Protein AF-A0A812UEV1-F1 (afdb_monomer_lite)

Sequence (556 aa):
KLVASWAWQWLVVCIACSKTAAWKIRQEALGNLSASKHKLSDEESCQHHVCGRGWAPKPDHHKRHGNTDAACCDKTCALWTCTDGYAQNAAYARNVYQSNDMCCDETCVHVDCDKGYKNRGSSVHATSQDACCEVTCELFSCPGNWSQKPGHVRVGSDLETCCAPHCALFDCEALGWEADPGASGRIGSSKTECCKKTCSSWSCPTGYAVPESMRHLDSPSDSKCCRQTYCSAFKCDAGWNRNESAKDQVGHSNEECCIATCAVYTCDASAGWANSPAKKNVVGDGPLLCCEPACSNHTCSKKWVPNKLVWDKPGQTDDVCCMKSCELHDCNASLGWKTNGQAASKPADSDATCCLPTCRRYSCSDGWVANPKASDKEGASDEECCLKTCRAYSCDASLGWLQDPGSLDKVGEDVSTCCKPACSQHKCSSGWVANTAKRNTAGDTDEDCCLKSCLLHSCSGNDPILVKKPGIDDAPGDTDKACCEPADCQEWPRKLGQAEKGCEKVPITQECNGMYEKSKPADDGSTTLSRCGYQYVGGQVFRCGALDASKLVCGR

Radius of gyration: 54.89 Å; chains: 1; bounding box: 88×121×123 Å

Structure (mmCIF, N/CA/C/O backbone):
data_AF-A0A812UEV1-F1
#
_entry.id   AF-A0A812UEV1-F1
#
loop_
_atom_site.group_PDB
_atom_site.id
_atom_site.type_symbol
_atom_site.label_atom_id
_atom_site.label_alt_id
_atom_site.label_comp_id
_atom_site.label_asym_id
_atom_site.label_entity_id
_atom_site.label_seq_id
_atom_site.pdbx_PDB_ins_code
_atom_site.Cartn_x
_atom_site.Cartn_y
_atom_site.Cartn_z
_atom_site.occupancy
_atom_site.B_iso_or_equiv
_atom_site.auth_seq_id
_atom_site.auth_comp_id
_atom_site.auth_asym_id
_atom_site.auth_atom_id
_atom_site.pdbx_PDB_model_num
ATOM 1 N N . LYS A 1 1 ? 15.033 14.917 -6.831 1.00 42.88 1 LYS A N 1
ATOM 2 C CA . LYS A 1 1 ? 14.877 13.901 -7.908 1.00 42.88 1 LYS A CA 1
ATOM 3 C C . LYS A 1 1 ? 16.227 13.263 -8.292 1.00 42.88 1 LYS A C 1
ATOM 5 O O . LYS A 1 1 ? 16.547 13.169 -9.463 1.00 42.88 1 LYS A O 1
ATOM 10 N N . LEU A 1 2 ? 17.008 12.785 -7.315 1.00 36.91 2 LEU A N 1
ATOM 11 C CA . LEU A 1 2 ? 18.312 12.140 -7.564 1.00 36.91 2 LEU A CA 1
ATOM 12 C C . LEU A 1 2 ? 18.638 11.045 -6.523 1.00 36.91 2 LEU A C 1
ATOM 14 O O . LEU A 1 2 ? 19.793 10.802 -6.214 1.00 36.91 2 LEU A O 1
ATOM 18 N N . VAL A 1 3 ? 17.615 10.376 -5.968 1.00 37.69 3 VAL A N 1
ATOM 19 C CA . VAL A 1 3 ? 17.797 9.282 -4.981 1.00 37.69 3 VAL A CA 1
ATOM 20 C C . VAL A 1 3 ? 16.795 8.134 -5.207 1.00 37.69 3 VAL A C 1
ATOM 22 O O . VAL A 1 3 ? 16.310 7.516 -4.271 1.00 37.69 3 VAL A O 1
ATOM 25 N N . ALA A 1 4 ? 16.424 7.848 -6.458 1.00 38.78 4 ALA A N 1
ATOM 26 C CA . ALA A 1 4 ? 15.404 6.834 -6.763 1.00 38.78 4 ALA A CA 1
ATOM 27 C C . ALA A 1 4 ? 15.829 5.857 -7.871 1.00 38.78 4 ALA A C 1
ATOM 29 O O . ALA A 1 4 ? 15.027 5.516 -8.730 1.00 38.78 4 ALA A O 1
ATOM 30 N N . SER A 1 5 ? 17.093 5.416 -7.871 1.00 37.00 5 SER A N 1
ATOM 31 C CA . SER A 1 5 ? 17.587 4.453 -8.874 1.00 37.00 5 SER A CA 1
ATOM 32 C C . SER A 1 5 ? 18.477 3.335 -8.313 1.00 37.00 5 SER A C 1
ATOM 34 O O . SER A 1 5 ? 19.224 2.721 -9.065 1.00 37.00 5 SER A O 1
ATOM 36 N N . TRP A 1 6 ? 18.405 3.050 -7.007 1.00 36.00 6 TRP A N 1
ATOM 37 C CA . TRP A 1 6 ? 19.189 1.969 -6.376 1.00 36.00 6 TRP A CA 1
ATOM 38 C C . TRP A 1 6 ? 18.334 0.910 -5.652 1.00 36.00 6 TRP A C 1
ATOM 40 O O . TRP A 1 6 ? 18.874 -0.003 -5.041 1.00 36.00 6 TRP A O 1
ATOM 50 N N . ALA A 1 7 ? 17.000 0.970 -5.753 1.00 37.47 7 ALA A N 1
ATOM 51 C CA . ALA A 1 7 ? 16.093 0.075 -5.018 1.00 37.47 7 ALA A CA 1
ATOM 52 C C . ALA A 1 7 ? 15.482 -1.076 -5.849 1.00 37.47 7 ALA A C 1
ATOM 54 O O . ALA A 1 7 ? 14.653 -1.818 -5.336 1.00 37.47 7 ALA A O 1
ATOM 55 N N . TRP A 1 8 ? 15.868 -1.254 -7.118 1.00 36.62 8 TRP A N 1
ATOM 56 C CA . TRP A 1 8 ? 15.232 -2.241 -8.012 1.00 36.62 8 TRP A CA 1
ATOM 57 C C . TRP A 1 8 ? 16.041 -3.522 -8.275 1.00 36.62 8 TRP A C 1
ATOM 59 O O . TRP A 1 8 ? 15.562 -4.407 -8.974 1.00 36.62 8 TRP A O 1
ATOM 69 N N . GLN A 1 9 ? 17.221 -3.683 -7.667 1.00 36.47 9 GLN A N 1
ATOM 70 C CA . GLN A 1 9 ? 18.069 -4.876 -7.855 1.00 36.47 9 GLN A CA 1
ATOM 71 C C . GLN A 1 9 ? 18.112 -5.854 -6.670 1.00 36.47 9 GLN A C 1
ATOM 73 O O . GLN A 1 9 ? 18.784 -6.874 -6.756 1.00 36.47 9 GLN A O 1
ATOM 78 N N . TRP A 1 10 ? 17.340 -5.616 -5.603 1.00 36.19 10 TRP A N 1
ATOM 79 C CA . TRP A 1 10 ? 17.259 -6.524 -4.442 1.00 36.19 10 TRP A CA 1
ATOM 80 C C . TRP A 1 10 ? 15.923 -7.274 -4.299 1.00 36.19 10 TRP A C 1
ATOM 82 O O . TRP A 1 10 ? 15.777 -8.094 -3.397 1.00 36.19 10 TRP A O 1
ATOM 92 N N . LEU A 1 11 ? 14.954 -7.066 -5.201 1.00 37.22 11 LEU A N 1
ATOM 93 C CA . LEU A 1 11 ? 13.608 -7.645 -5.062 1.00 37.22 11 LEU A CA 1
ATOM 94 C C . LEU A 1 11 ? 13.369 -8.959 -5.835 1.00 37.22 11 LEU A C 1
ATOM 96 O O . LEU A 1 11 ? 12.323 -9.576 -5.663 1.00 37.22 11 LEU A O 1
ATOM 100 N N . VAL A 1 12 ? 14.319 -9.428 -6.653 1.00 39.88 12 VAL A N 1
ATOM 101 C CA . VAL A 1 12 ? 14.141 -10.653 -7.472 1.00 39.88 12 VAL A CA 1
ATOM 102 C C . VAL A 1 12 ? 14.773 -11.903 -6.832 1.00 39.88 12 VAL A C 1
ATOM 104 O O . VAL A 1 12 ? 14.488 -13.020 -7.247 1.00 39.88 12 VAL A O 1
ATOM 107 N N . VAL A 1 13 ? 15.544 -11.761 -5.747 1.00 38.16 13 VAL A N 1
ATOM 108 C CA . VAL A 1 13 ? 16.207 -12.902 -5.073 1.00 38.16 13 VAL A CA 1
ATOM 109 C C . VAL A 1 13 ? 15.424 -13.433 -3.853 1.00 38.16 13 VAL A C 1
ATOM 111 O O . VAL A 1 13 ? 15.700 -14.527 -3.372 1.00 38.16 13 VAL A O 1
ATOM 114 N N . CYS A 1 14 ? 14.365 -12.753 -3.395 1.00 37.03 14 CYS A N 1
ATOM 115 C CA . CYS A 1 14 ? 13.635 -13.146 -2.175 1.00 37.03 14 CYS A CA 1
ATOM 116 C C . CYS A 1 14 ? 12.322 -13.932 -2.383 1.00 37.03 14 CYS A C 1
ATOM 118 O O . CYS A 1 14 ? 11.669 -14.263 -1.398 1.00 37.03 14 CYS A O 1
ATOM 120 N N . ILE A 1 15 ? 11.930 -14.296 -3.612 1.00 37.78 15 ILE A N 1
ATOM 121 C CA . ILE A 1 15 ? 10.667 -15.037 -3.870 1.00 37.78 15 ILE A CA 1
ATOM 122 C C . ILE A 1 15 ? 10.877 -16.566 -4.014 1.00 37.78 15 ILE A C 1
ATOM 124 O O . ILE A 1 15 ? 9.932 -17.315 -4.246 1.00 37.78 15 ILE A O 1
ATOM 128 N N . ALA A 1 16 ? 12.090 -17.082 -3.778 1.00 39.41 16 ALA A N 1
ATOM 129 C CA . ALA A 1 16 ? 12.383 -18.523 -3.861 1.00 39.41 16 ALA A CA 1
ATOM 130 C C . ALA A 1 16 ? 12.655 -19.232 -2.512 1.00 39.41 16 ALA A C 1
ATOM 132 O O . ALA A 1 16 ? 12.952 -20.422 -2.518 1.00 39.41 16 ALA A O 1
ATOM 133 N N . CYS A 1 17 ? 12.506 -18.563 -1.357 1.00 38.88 17 CYS A N 1
ATOM 134 C CA . CYS A 1 17 ? 12.849 -19.140 -0.039 1.00 38.88 17 CYS A CA 1
ATOM 135 C C . CYS A 1 17 ? 11.702 -19.192 0.995 1.00 38.88 17 CYS A C 1
ATOM 137 O O . CYS A 1 17 ? 11.961 -19.292 2.191 1.00 38.88 17 CYS A O 1
ATOM 139 N N . SER A 1 18 ? 10.428 -19.164 0.584 1.00 40.44 18 SER A N 1
ATOM 140 C CA . SER A 1 18 ? 9.291 -19.078 1.531 1.00 40.44 18 SER A CA 1
ATOM 141 C C . SER A 1 18 ? 8.297 -20.248 1.484 1.00 40.44 18 SER A C 1
ATOM 143 O O . SER A 1 18 ? 7.135 -20.067 1.837 1.00 40.44 18 SER A O 1
ATOM 145 N N . LYS A 1 19 ? 8.710 -21.458 1.074 1.00 38.56 19 LYS A N 1
ATOM 146 C CA . LYS A 1 19 ? 7.811 -22.639 1.031 1.00 38.56 19 LYS A CA 1
ATOM 147 C C . LYS A 1 19 ? 8.224 -23.856 1.877 1.00 38.56 19 LYS A C 1
ATOM 149 O O . LYS A 1 19 ? 7.640 -24.918 1.706 1.00 38.56 19 LYS A O 1
ATOM 154 N N . THR A 1 20 ? 9.145 -23.730 2.835 1.00 44.75 20 THR A N 1
ATOM 155 C CA . THR A 1 20 ? 9.611 -24.886 3.644 1.00 44.75 20 THR A CA 1
ATOM 156 C C . THR A 1 20 ? 9.638 -24.678 5.164 1.00 44.75 20 THR A C 1
ATOM 158 O O . THR A 1 20 ? 10.325 -25.409 5.868 1.00 44.75 20 THR A O 1
ATOM 161 N N . ALA A 1 21 ? 8.844 -23.755 5.719 1.00 39.00 21 ALA A N 1
ATOM 162 C CA . ALA A 1 21 ? 8.814 -23.516 7.171 1.00 39.00 21 ALA A CA 1
ATOM 163 C C . ALA A 1 21 ? 7.396 -23.428 7.775 1.00 39.00 21 ALA A C 1
ATOM 165 O O . ALA A 1 21 ? 7.120 -22.549 8.583 1.00 39.00 21 ALA A O 1
ATOM 166 N N . ALA A 1 22 ? 6.485 -24.335 7.399 1.00 38.91 22 ALA A N 1
ATOM 167 C CA . ALA A 1 22 ? 5.113 -24.358 7.933 1.00 38.91 22 ALA A CA 1
ATOM 168 C C . ALA A 1 22 ? 4.608 -25.750 8.374 1.00 38.91 22 ALA A C 1
ATOM 170 O O . ALA A 1 22 ? 3.406 -26.000 8.355 1.00 38.91 22 ALA A O 1
ATOM 171 N N . TRP A 1 23 ? 5.492 -26.667 8.794 1.00 33.00 23 TRP A N 1
ATOM 172 C CA . TRP A 1 23 ? 5.055 -27.984 9.298 1.00 33.00 23 TRP A CA 1
ATOM 173 C C . TRP A 1 23 ? 5.840 -28.518 10.503 1.00 33.00 23 TRP A C 1
ATOM 175 O O . TRP A 1 23 ? 6.109 -29.713 10.601 1.00 33.00 23 TRP A O 1
ATOM 185 N N . LYS A 1 24 ? 6.236 -27.645 11.443 1.00 40.94 24 LYS A N 1
ATOM 186 C CA . LYS A 1 24 ? 6.918 -28.105 12.666 1.00 40.94 24 LYS A CA 1
ATOM 187 C C . LYS A 1 24 ? 6.666 -27.277 13.928 1.00 40.94 24 LYS A C 1
ATOM 189 O O . LYS A 1 24 ? 7.596 -27.058 14.685 1.00 40.94 24 LYS A O 1
ATOM 194 N N . ILE A 1 25 ? 5.428 -26.838 14.176 1.00 39.31 25 ILE A N 1
ATOM 195 C CA . ILE A 1 25 ? 4.985 -26.375 15.510 1.00 39.31 25 ILE A CA 1
ATOM 196 C C . ILE A 1 25 ? 3.486 -26.684 15.667 1.00 39.31 25 ILE A C 1
ATOM 198 O O . ILE A 1 25 ? 2.652 -25.795 15.519 1.00 39.31 25 ILE A O 1
ATOM 202 N N . ARG A 1 26 ? 3.111 -27.954 15.893 1.00 38.94 26 ARG A N 1
ATOM 203 C CA . ARG A 1 26 ? 1.754 -28.299 16.370 1.00 38.94 26 ARG A CA 1
ATOM 204 C C . ARG A 1 26 ? 1.613 -29.727 16.924 1.00 38.94 26 ARG A C 1
ATOM 206 O O . ARG A 1 26 ? 0.731 -30.441 16.476 1.00 38.94 26 ARG A O 1
ATOM 213 N N . GLN A 1 27 ? 2.441 -30.154 17.884 1.00 37.97 27 GLN A N 1
ATOM 214 C CA . GLN A 1 27 ? 2.155 -31.347 18.716 1.00 37.97 27 GLN A CA 1
ATOM 215 C C . GLN A 1 27 ? 2.883 -31.323 20.083 1.00 37.97 27 GLN A C 1
ATOM 217 O O . GLN A 1 27 ? 3.573 -32.268 20.431 1.00 37.97 27 GLN A O 1
ATOM 222 N N . GLU A 1 28 ? 2.730 -30.266 20.889 1.00 37.16 28 GLU A N 1
ATOM 223 C CA . GLU A 1 28 ? 3.206 -30.276 22.298 1.00 37.16 28 GLU A CA 1
ATOM 224 C C . GLU A 1 28 ? 2.194 -29.695 23.299 1.00 37.16 28 GLU A C 1
ATOM 226 O O . GLU A 1 28 ? 2.538 -29.199 24.366 1.00 37.16 28 GLU A O 1
ATOM 231 N N . ALA A 1 29 ? 0.905 -29.778 22.988 1.00 39.88 29 ALA A N 1
ATOM 232 C CA . ALA A 1 29 ? -0.135 -29.483 23.961 1.00 39.88 29 ALA A CA 1
ATOM 233 C C . ALA A 1 29 ? -1.288 -30.444 23.724 1.00 39.88 29 ALA A C 1
ATOM 235 O O . ALA A 1 29 ? -2.129 -30.168 22.879 1.00 39.88 29 ALA A O 1
ATOM 236 N N . LEU A 1 30 ? -1.238 -31.602 24.385 1.00 40.72 30 LEU A N 1
ATOM 237 C CA . LEU A 1 30 ? -2.360 -32.423 24.856 1.00 40.72 30 LEU A CA 1
ATOM 238 C C . LEU A 1 30 ? -1.789 -33.782 25.286 1.00 40.72 30 LEU A C 1
ATOM 240 O O . LEU A 1 30 ? -1.245 -34.509 24.462 1.00 40.72 30 LEU A O 1
ATOM 244 N N . GLY A 1 31 ? -1.946 -34.131 26.564 1.00 36.38 31 GLY A N 1
ATOM 245 C CA . GLY A 1 31 ? -1.771 -35.513 27.018 1.00 36.38 31 GLY A CA 1
ATOM 246 C C . GLY A 1 31 ? -0.798 -35.716 28.171 1.00 36.38 31 GLY A C 1
ATOM 247 O O . GLY A 1 31 ? 0.052 -36.591 28.096 1.00 36.38 31 GLY A O 1
ATOM 248 N N . ASN A 1 32 ? -0.933 -34.952 29.254 1.00 44.78 32 ASN A N 1
ATOM 249 C CA . ASN A 1 32 ? -0.385 -35.359 30.544 1.00 44.78 32 ASN A CA 1
ATOM 250 C C . ASN A 1 32 ? -1.548 -35.479 31.524 1.00 44.78 32 ASN A C 1
ATOM 252 O O . ASN A 1 32 ? -1.914 -34.500 32.162 1.00 44.78 32 ASN A O 1
ATOM 256 N N . LEU A 1 33 ? -2.165 -36.661 31.579 1.00 38.97 33 LEU A N 1
ATOM 257 C CA . LEU A 1 33 ? -2.966 -37.123 32.710 1.00 38.97 33 LEU A CA 1
ATOM 258 C C . LEU A 1 33 ? -3.160 -38.642 32.607 1.00 38.97 33 LEU A C 1
ATOM 260 O O . LEU A 1 33 ? -3.686 -39.149 31.621 1.00 38.97 33 LEU A O 1
ATOM 264 N N . SER A 1 34 ? -2.773 -39.315 33.695 1.00 41.53 34 SER A N 1
ATOM 265 C CA . SER A 1 34 ? -3.190 -40.650 34.151 1.00 41.53 34 SER A CA 1
ATOM 266 C C . SER A 1 34 ? -2.884 -41.874 33.276 1.00 41.53 34 SER A C 1
ATOM 268 O O . SER A 1 34 ? -3.520 -42.091 32.255 1.00 41.53 34 SER A O 1
ATOM 270 N N . ALA A 1 35 ? -2.052 -42.786 33.793 1.00 36.38 35 ALA A N 1
ATOM 271 C CA . ALA A 1 35 ? -2.561 -44.014 34.421 1.00 36.38 35 ALA A CA 1
ATOM 272 C C . ALA A 1 35 ? -1.428 -44.919 34.952 1.00 36.38 35 ALA A C 1
ATOM 274 O O . ALA A 1 35 ? -0.521 -45.327 34.237 1.00 36.38 35 ALA A O 1
ATOM 275 N N . SER A 1 36 ? -1.524 -45.201 36.251 1.00 38.22 36 SER A N 1
ATOM 276 C CA . SER A 1 36 ? -1.268 -46.466 36.946 1.00 38.22 36 SER A CA 1
ATOM 277 C C . SER A 1 36 ? -0.337 -47.514 36.328 1.00 38.22 36 SER A C 1
ATOM 279 O O . SER A 1 36 ? -0.683 -48.247 35.407 1.00 38.22 36 SER A O 1
ATOM 281 N N . LYS A 1 37 ? 0.774 -47.729 37.045 1.00 48.31 37 LYS A N 1
ATOM 282 C CA . LYS A 1 37 ? 1.418 -49.038 37.211 1.00 48.31 37 LYS A CA 1
ATOM 283 C C . LYS A 1 37 ? 0.365 -50.102 37.548 1.00 48.31 37 LYS A C 1
ATOM 285 O O . LYS A 1 37 ? -0.120 -50.132 38.676 1.00 48.31 37 LYS A O 1
ATOM 290 N N . HIS A 1 38 ? 0.117 -51.029 36.630 1.00 37.06 38 HIS A N 1
ATOM 291 C CA . HIS A 1 38 ? -0.240 -52.395 36.994 1.00 37.06 38 HIS A CA 1
ATOM 292 C C . HIS A 1 38 ? 0.729 -53.367 36.331 1.00 37.06 38 HIS A C 1
ATOM 294 O O . HIS A 1 38 ? 0.870 -53.446 35.118 1.00 37.06 38 HIS A O 1
ATOM 300 N N . LYS A 1 39 ? 1.442 -54.064 37.207 1.00 50.19 39 LYS A N 1
ATOM 301 C CA . LYS A 1 39 ? 2.321 -55.189 36.945 1.00 50.19 39 LYS A CA 1
ATOM 302 C C . LYS A 1 39 ? 1.412 -56.405 36.753 1.00 50.19 39 LYS A C 1
ATOM 304 O O . LYS A 1 39 ? 0.822 -56.846 37.733 1.00 50.19 39 LYS A O 1
ATOM 309 N N . LEU A 1 40 ? 1.289 -56.905 35.529 1.00 42.19 40 LEU A N 1
ATOM 310 C CA . LEU A 1 40 ? 0.777 -58.241 35.224 1.00 42.19 40 LEU A CA 1
ATOM 311 C C . LEU A 1 40 ? 1.580 -58.767 34.035 1.00 42.19 40 LEU A C 1
ATOM 313 O O . LEU A 1 40 ? 1.624 -58.170 32.966 1.00 42.19 40 LEU A O 1
ATOM 317 N N . SER A 1 41 ? 2.333 -59.818 34.324 1.00 50.88 41 SER A N 1
ATOM 318 C CA . SER A 1 41 ? 3.118 -60.614 33.401 1.00 50.88 41 SER A CA 1
ATOM 319 C C . SER A 1 41 ? 2.175 -61.469 32.563 1.00 50.88 41 SER A C 1
ATOM 321 O O . SER A 1 41 ? 1.837 -62.572 32.983 1.00 50.88 41 SER A O 1
ATOM 323 N N . ASP A 1 42 ? 1.775 -60.960 31.407 1.00 49.09 42 ASP A N 1
ATOM 324 C CA . ASP A 1 42 ? 1.253 -61.790 30.330 1.00 49.09 42 ASP A CA 1
ATOM 325 C C . ASP A 1 42 ? 2.322 -61.820 29.238 1.00 49.09 42 ASP A C 1
ATOM 327 O O . ASP A 1 42 ? 2.842 -60.785 28.820 1.00 49.09 42 ASP A O 1
ATOM 331 N N . GLU A 1 43 ? 2.729 -63.023 28.845 1.00 60.25 43 GLU A N 1
ATOM 332 C CA . GLU A 1 43 ? 3.667 -63.253 27.752 1.00 60.25 43 GLU A CA 1
ATOM 333 C C . GLU A 1 43 ? 3.100 -62.620 26.475 1.00 60.25 43 GLU A C 1
ATOM 335 O O . GLU A 1 43 ? 2.183 -63.168 25.864 1.00 60.25 43 GLU A O 1
ATOM 340 N N . GLU A 1 44 ? 3.616 -61.451 26.082 1.00 66.19 44 GLU A N 1
ATOM 341 C CA . GLU A 1 44 ? 3.160 -60.728 24.893 1.00 66.19 44 GLU A CA 1
ATOM 342 C C . GLU A 1 44 ? 3.342 -61.613 23.652 1.00 66.19 44 GLU A C 1
ATOM 344 O O . GLU A 1 44 ? 4.445 -61.816 23.141 1.00 66.19 44 GLU A O 1
ATOM 349 N N . SER A 1 45 ? 2.238 -62.206 23.205 1.00 84.12 45 SER A N 1
ATOM 350 C CA . SER A 1 45 ? 2.150 -62.949 21.956 1.00 84.12 45 SER A CA 1
ATOM 351 C C . SER A 1 45 ? 2.268 -61.980 20.781 1.00 84.12 45 SER A C 1
ATOM 353 O O . SER A 1 45 ? 1.646 -60.915 20.765 1.00 84.12 45 SER A O 1
ATOM 355 N N . CYS A 1 46 ? 2.985 -62.396 19.739 1.00 90.94 46 CYS A N 1
ATOM 356 C CA . CYS A 1 46 ? 3.093 -61.670 18.475 1.00 90.94 46 CYS A CA 1
ATOM 357 C C . CYS A 1 46 ? 1.740 -61.526 17.740 1.00 90.94 46 CYS A C 1
ATOM 359 O O . CYS A 1 46 ? 1.674 -60.871 16.703 1.00 90.94 46 CYS A O 1
ATOM 361 N N . GLN A 1 47 ? 0.651 -62.109 18.257 1.00 87.69 47 GLN A N 1
ATOM 362 C CA . GLN A 1 47 ? -0.704 -62.025 17.704 1.00 87.69 47 GLN A CA 1
ATOM 363 C C . GLN A 1 47 ? -1.229 -60.586 17.549 1.00 87.69 47 GLN A C 1
ATOM 365 O O . GLN A 1 47 ? -2.026 -60.329 16.649 1.00 87.69 47 GLN A O 1
ATOM 370 N N . HIS A 1 48 ? -0.789 -59.650 18.395 1.00 88.75 48 HIS A N 1
ATOM 371 C CA . HIS A 1 48 ? -1.193 -58.239 18.318 1.00 88.75 48 HIS A CA 1
ATOM 372 C C . HIS A 1 48 ? -0.086 -57.312 17.798 1.00 88.75 48 HIS A C 1
ATOM 374 O O . HIS A 1 48 ? -0.283 -56.099 17.727 1.00 88.75 48 HIS A O 1
ATOM 380 N N . HIS A 1 49 ? 1.070 -57.864 17.416 1.00 91.44 49 HIS A N 1
ATOM 381 C CA . HIS A 1 49 ? 2.198 -57.077 16.930 1.00 91.44 49 HIS A CA 1
ATOM 382 C C . HIS A 1 49 ? 1.981 -56.650 15.473 1.00 91.44 49 HIS A C 1
ATOM 384 O O . HIS A 1 49 ? 1.804 -57.486 14.587 1.00 91.44 49 HIS A O 1
ATOM 390 N N . VAL A 1 50 ? 2.024 -55.343 15.210 1.00 92.50 50 VAL A N 1
ATOM 391 C CA . VAL A 1 50 ? 1.927 -54.784 13.854 1.00 92.50 50 VAL A CA 1
ATOM 392 C C . VAL A 1 50 ? 3.333 -54.551 13.314 1.00 92.50 50 VAL A C 1
ATOM 394 O O . VAL A 1 50 ? 4.068 -53.721 13.842 1.00 92.50 50 VAL A O 1
ATOM 397 N N . CYS A 1 51 ? 3.691 -55.267 12.248 1.00 94.19 51 CYS A N 1
ATOM 398 C CA . CYS A 1 51 ? 5.006 -55.156 11.623 1.00 94.19 51 CYS A CA 1
ATOM 399 C C . CYS A 1 51 ? 5.276 -53.743 11.085 1.00 94.19 51 CYS A C 1
ATOM 401 O O . CYS A 1 51 ? 4.446 -53.168 10.372 1.00 94.19 51 CYS A O 1
ATOM 403 N N . GLY A 1 52 ? 6.457 -53.202 11.388 1.00 91.56 52 GLY A N 1
ATOM 404 C CA . GLY A 1 52 ? 6.931 -51.930 10.851 1.00 91.56 52 GLY A CA 1
ATOM 405 C C . GLY A 1 52 ? 7.112 -51.927 9.326 1.00 91.56 52 GLY A C 1
ATOM 406 O O . GLY A 1 52 ? 7.056 -52.952 8.643 1.00 91.56 52 GLY A O 1
ATOM 407 N N . ARG A 1 53 ? 7.357 -50.741 8.748 1.00 90.69 53 ARG A N 1
ATOM 408 C CA . ARG A 1 53 ? 7.582 -50.596 7.299 1.00 90.69 53 ARG A CA 1
ATOM 409 C C . ARG A 1 53 ? 8.775 -51.456 6.861 1.00 90.69 53 ARG A C 1
ATOM 411 O O . ARG A 1 53 ? 9.868 -51.322 7.400 1.00 90.69 53 ARG A O 1
ATOM 418 N N . GLY A 1 54 ? 8.556 -52.289 5.845 1.00 90.06 54 GLY A N 1
ATOM 419 C CA . GLY A 1 54 ? 9.569 -53.202 5.316 1.00 90.06 54 GLY A CA 1
ATOM 420 C C . GLY A 1 54 ? 9.615 -54.568 6.005 1.00 90.06 54 GLY A C 1
ATOM 421 O O . GLY A 1 54 ? 10.496 -55.369 5.696 1.00 90.06 54 GLY A O 1
ATOM 422 N N . TRP A 1 55 ? 8.648 -54.865 6.871 1.00 93.38 55 TRP A N 1
ATOM 423 C CA . TRP A 1 55 ? 8.477 -56.159 7.517 1.00 93.38 55 TRP A CA 1
ATOM 424 C C . TRP A 1 55 ? 7.100 -56.750 7.191 1.00 93.38 55 TRP A C 1
ATOM 426 O O . TRP A 1 55 ? 6.122 -56.017 7.042 1.00 93.38 55 TRP A O 1
ATOM 436 N N . ALA A 1 56 ? 7.018 -58.074 7.087 1.00 92.75 56 ALA A N 1
ATOM 437 C CA . ALA A 1 56 ? 5.773 -58.816 6.900 1.00 92.75 56 ALA A CA 1
ATOM 438 C C . ALA A 1 56 ? 5.583 -59.819 8.049 1.00 92.75 56 ALA A C 1
ATOM 440 O O . ALA A 1 56 ? 6.577 -60.369 8.523 1.00 92.75 56 ALA A O 1
ATOM 441 N N . PRO A 1 57 ? 4.351 -60.082 8.520 1.00 93.25 57 PRO A N 1
ATOM 442 C CA . PRO A 1 57 ? 4.127 -61.033 9.606 1.00 93.25 57 PRO A CA 1
ATOM 443 C C . PRO A 1 57 ? 4.660 -62.422 9.256 1.00 93.25 57 PRO A C 1
ATOM 445 O O . PRO A 1 57 ? 4.399 -62.923 8.160 1.00 93.25 57 PRO A O 1
ATOM 448 N N . LYS A 1 58 ? 5.358 -63.066 10.200 1.00 92.81 58 LYS A N 1
ATOM 449 C CA . LYS A 1 58 ? 5.774 -64.462 10.022 1.00 92.81 58 LYS A CA 1
ATOM 450 C C . LYS A 1 58 ? 4.535 -65.346 9.820 1.00 92.81 58 LYS A C 1
ATOM 452 O O . LYS A 1 58 ? 3.515 -65.111 10.484 1.00 92.81 58 LYS A O 1
ATOM 457 N N . PRO A 1 59 ? 4.591 -66.394 8.980 1.00 90.94 59 PRO A N 1
ATOM 458 C CA . PRO A 1 59 ? 3.455 -67.300 8.780 1.00 90.94 59 PRO A CA 1
ATOM 459 C C . PRO A 1 59 ? 2.916 -67.909 10.088 1.00 90.94 59 PRO A C 1
ATOM 461 O O . PRO A 1 59 ? 1.726 -68.185 10.218 1.00 90.94 59 PRO A O 1
ATOM 464 N N . ASP A 1 60 ? 3.780 -68.065 11.091 1.00 90.38 60 ASP A N 1
ATOM 465 C CA . ASP A 1 60 ? 3.488 -68.605 12.418 1.00 90.38 60 ASP A CA 1
ATOM 466 C C . ASP A 1 60 ? 3.495 -67.541 13.535 1.00 90.38 60 ASP A C 1
ATOM 468 O O . ASP A 1 60 ? 3.634 -67.897 14.703 1.00 90.38 60 ASP A O 1
ATOM 472 N N . HIS A 1 61 ? 3.326 -66.248 13.219 1.00 87.62 61 HIS A N 1
ATOM 473 C CA . HIS A 1 61 ? 3.390 -65.162 14.215 1.00 87.62 61 HIS A CA 1
ATOM 474 C C . HIS A 1 61 ? 2.441 -65.373 15.411 1.00 87.62 61 HIS A C 1
ATOM 476 O O . HIS A 1 61 ? 2.803 -65.060 16.533 1.00 87.62 61 HIS A O 1
ATOM 482 N N . HIS A 1 62 ? 1.279 -66.005 15.230 1.00 85.38 62 HIS A N 1
ATOM 483 C CA . HIS A 1 62 ? 0.346 -66.332 16.320 1.00 85.38 62 HIS A CA 1
ATOM 484 C C . HIS A 1 62 ? 0.873 -67.365 17.340 1.00 85.38 62 HIS A C 1
ATOM 486 O O . HIS A 1 62 ? 0.280 -67.521 18.403 1.00 85.38 62 HIS A O 1
ATOM 492 N N . LYS A 1 63 ? 1.958 -68.089 17.028 1.00 89.31 63 LYS A N 1
ATOM 493 C CA . LYS A 1 63 ? 2.616 -69.060 17.926 1.00 89.31 63 LYS A CA 1
ATOM 494 C C . LYS A 1 63 ? 3.916 -68.527 18.527 1.00 89.31 63 LYS A C 1
ATOM 496 O O . LYS A 1 63 ? 4.617 -69.262 19.219 1.00 89.31 63 LYS A O 1
ATOM 501 N N . ARG A 1 64 ? 4.288 -67.288 18.200 1.00 88.06 64 ARG A N 1
ATOM 502 C CA . ARG A 1 64 ? 5.537 -66.666 18.640 1.00 88.06 64 ARG A CA 1
ATOM 503 C C . ARG A 1 64 ? 5.257 -65.688 19.770 1.00 88.06 64 ARG A C 1
ATOM 505 O O . ARG A 1 64 ? 4.246 -64.993 19.763 1.00 88.06 64 ARG A O 1
ATOM 512 N N . HIS A 1 65 ? 6.193 -65.614 20.706 1.00 88.50 65 HIS A N 1
ATOM 513 C CA . HIS A 1 65 ? 6.181 -64.642 21.793 1.00 88.50 65 HIS A CA 1
ATOM 514 C C . HIS A 1 65 ? 7.217 -63.552 21.506 1.00 88.50 65 HIS A C 1
ATOM 516 O O . HIS A 1 65 ? 8.324 -63.845 21.041 1.00 88.50 65 HIS A O 1
ATOM 522 N N . GLY A 1 66 ? 6.848 -62.300 21.753 1.00 88.12 66 GLY A N 1
ATOM 523 C CA . GLY A 1 66 ? 7.666 -61.120 21.510 1.00 88.12 66 GLY A CA 1
ATOM 524 C C . GLY A 1 66 ? 6.839 -59.913 21.070 1.00 88.12 66 GLY A C 1
ATOM 525 O O . GLY A 1 66 ? 5.694 -60.036 20.648 1.00 88.12 66 GLY A O 1
ATOM 526 N N . ASN A 1 67 ? 7.461 -58.740 21.139 1.00 89.56 67 ASN A N 1
ATOM 527 C CA . ASN A 1 67 ? 6.854 -57.444 20.814 1.00 89.56 67 ASN A CA 1
ATOM 528 C C . ASN A 1 67 ? 7.740 -56.595 19.883 1.00 89.56 67 ASN A C 1
ATOM 530 O O . ASN A 1 67 ? 7.673 -55.367 19.870 1.00 89.56 67 ASN A O 1
ATOM 534 N N . THR A 1 68 ? 8.625 -57.246 19.123 1.00 92.56 68 THR A N 1
ATOM 535 C CA . THR A 1 68 ? 9.524 -56.576 18.175 1.00 92.56 68 THR A CA 1
ATOM 536 C C . THR A 1 68 ? 9.350 -57.144 16.776 1.00 92.56 68 THR A C 1
ATOM 538 O O . THR A 1 68 ? 9.068 -58.333 16.609 1.00 92.56 68 THR A O 1
ATOM 541 N N . ASP A 1 69 ? 9.610 -56.317 15.761 1.00 92.06 69 ASP A N 1
ATOM 542 C CA . ASP A 1 69 ? 9.573 -56.747 14.358 1.00 92.06 69 ASP A CA 1
ATOM 543 C C . ASP A 1 69 ? 10.492 -57.950 14.107 1.00 92.06 69 ASP A C 1
ATOM 545 O O . ASP A 1 69 ? 10.107 -58.882 13.414 1.00 92.06 69 ASP A O 1
ATOM 549 N N . ALA A 1 70 ? 11.668 -58.008 14.739 1.00 91.25 70 ALA A N 1
ATOM 550 C CA . ALA A 1 70 ? 12.580 -59.145 14.595 1.00 91.25 70 ALA A CA 1
ATOM 551 C C . ALA A 1 70 ? 11.998 -60.462 15.155 1.00 91.25 70 ALA A C 1
ATOM 553 O O . ALA A 1 70 ? 12.218 -61.542 14.591 1.00 91.25 70 ALA A O 1
ATOM 554 N N . ALA A 1 71 ? 11.244 -60.388 16.256 1.00 90.88 71 ALA A N 1
ATOM 555 C CA . ALA A 1 71 ? 10.600 -61.553 16.856 1.00 90.88 71 ALA A CA 1
ATOM 556 C C . ALA A 1 71 ? 9.398 -62.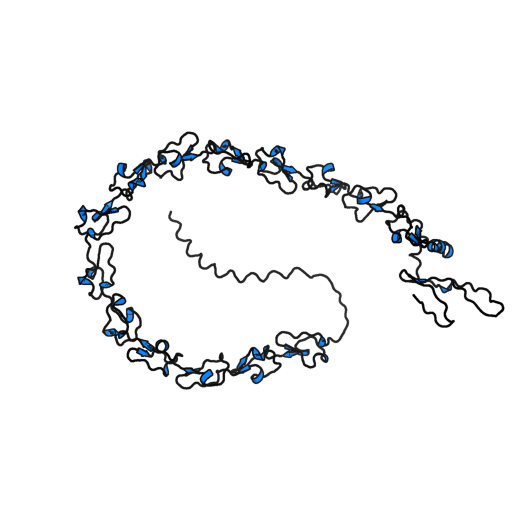020 16.016 1.00 90.88 71 ALA A C 1
ATOM 558 O O . ALA A 1 71 ? 9.291 -63.213 15.705 1.00 90.88 71 ALA A O 1
ATOM 559 N N . CYS A 1 72 ? 8.558 -61.079 15.581 1.00 93.81 72 CYS A N 1
ATOM 560 C CA . CYS A 1 72 ? 7.223 -61.353 15.045 1.00 93.81 72 CYS A CA 1
ATOM 561 C C . CYS A 1 72 ? 7.111 -61.319 13.512 1.00 93.81 72 CYS A C 1
ATOM 563 O O . CYS A 1 72 ? 6.155 -61.862 12.954 1.00 93.81 72 CYS A O 1
ATOM 565 N N . CYS A 1 73 ? 8.074 -60.713 12.821 1.00 94.88 73 CYS A N 1
ATOM 566 C CA . CYS A 1 73 ? 7.992 -60.397 11.399 1.00 94.88 73 CYS A CA 1
ATOM 567 C C . CYS A 1 73 ? 9.254 -60.839 10.647 1.00 94.88 73 CYS A C 1
ATOM 569 O O . CYS A 1 73 ? 10.343 -60.929 11.216 1.00 94.88 73 CYS A O 1
ATOM 571 N N . ASP A 1 74 ? 9.113 -61.101 9.354 1.00 94.00 74 ASP A N 1
ATOM 572 C CA . ASP A 1 74 ? 10.224 -61.320 8.436 1.00 94.00 74 ASP A CA 1
ATOM 573 C C . ASP A 1 74 ? 10.523 -60.041 7.652 1.00 94.00 74 ASP A C 1
ATOM 575 O O . ASP A 1 74 ? 9.621 -59.271 7.301 1.00 94.00 74 ASP A O 1
ATOM 579 N N . LYS A 1 75 ? 11.808 -59.803 7.374 1.00 92.62 75 LYS A N 1
ATOM 580 C CA . LYS A 1 75 ? 12.227 -58.691 6.516 1.00 92.62 75 LYS A CA 1
ATOM 581 C C . LYS A 1 75 ? 11.693 -58.921 5.107 1.00 92.62 75 LYS A C 1
ATOM 583 O O . LYS A 1 75 ? 11.847 -60.002 4.546 1.00 92.62 75 LYS A O 1
ATOM 588 N N . THR A 1 76 ? 11.106 -57.883 4.532 1.00 94.19 76 THR A N 1
ATOM 589 C CA . THR A 1 76 ? 10.743 -57.861 3.113 1.00 94.19 76 THR A CA 1
ATOM 590 C C . THR A 1 76 ? 11.904 -57.333 2.275 1.00 94.19 76 THR A C 1
ATOM 592 O O . THR A 1 76 ? 12.824 -56.699 2.802 1.00 94.19 76 THR A O 1
ATOM 595 N N . CYS A 1 77 ? 11.827 -57.502 0.957 1.00 94.06 77 CYS A N 1
ATOM 596 C CA . CYS A 1 77 ? 12.796 -56.938 0.020 1.00 94.06 77 CYS A CA 1
ATOM 597 C C . CYS A 1 77 ? 12.911 -55.406 0.093 1.00 94.06 77 CYS A C 1
ATOM 599 O O . CYS A 1 77 ? 13.900 -54.858 -0.381 1.00 94.06 77 CYS A O 1
ATOM 601 N N . ALA A 1 78 ? 11.962 -54.694 0.717 1.00 89.19 78 ALA A N 1
ATOM 602 C CA . ALA A 1 78 ? 12.109 -53.264 1.000 1.00 89.19 78 ALA A CA 1
ATOM 603 C C . ALA A 1 78 ? 13.312 -52.943 1.910 1.00 89.19 78 ALA A C 1
ATOM 605 O O . ALA A 1 78 ? 13.819 -51.825 1.873 1.00 89.19 78 ALA A O 1
ATOM 606 N N . LEU A 1 79 ? 13.760 -53.905 2.726 1.00 89.88 79 LEU A N 1
ATOM 607 C CA . LEU A 1 79 ? 14.929 -53.786 3.605 1.00 89.88 79 LEU A CA 1
ATOM 608 C C . LEU A 1 79 ? 16.167 -54.512 3.057 1.00 89.88 79 LEU A C 1
ATOM 610 O O . LEU A 1 79 ? 17.170 -54.614 3.765 1.00 89.88 79 LEU A O 1
ATOM 614 N N . TRP A 1 80 ? 16.092 -55.049 1.837 1.00 92.81 80 TRP A N 1
ATOM 615 C CA . TRP A 1 80 ? 17.205 -55.725 1.180 1.00 92.81 80 TRP A CA 1
ATOM 616 C C . TRP A 1 80 ? 18.072 -54.724 0.413 1.00 92.81 80 TRP A C 1
ATOM 618 O O . TRP A 1 80 ? 17.552 -53.891 -0.329 1.00 92.81 80 TRP A O 1
ATOM 628 N N . THR A 1 81 ? 19.391 -54.831 0.566 1.00 91.75 81 THR A N 1
ATOM 629 C CA . THR A 1 81 ? 20.359 -54.034 -0.196 1.00 91.75 81 THR A CA 1
ATOM 630 C C . THR A 1 81 ? 20.908 -54.886 -1.332 1.00 91.75 81 THR A C 1
ATOM 632 O O . THR A 1 81 ? 21.595 -55.874 -1.083 1.00 91.75 81 THR A O 1
ATOM 635 N N . CYS A 1 82 ? 20.605 -54.498 -2.569 1.00 92.00 82 CYS A N 1
ATOM 636 C CA . CYS A 1 82 ? 21.133 -55.145 -3.768 1.00 92.00 82 CYS A CA 1
ATOM 637 C C . CYS A 1 82 ? 22.653 -54.950 -3.857 1.00 92.00 82 CYS A C 1
ATOM 639 O O . CYS A 1 82 ? 23.149 -53.858 -3.576 1.00 92.00 82 CYS A O 1
ATOM 641 N N . THR A 1 83 ? 23.392 -55.996 -4.229 1.00 90.81 83 THR A N 1
ATOM 642 C CA . THR A 1 83 ? 24.839 -55.875 -4.489 1.00 90.81 83 THR A CA 1
ATOM 643 C C . THR A 1 83 ? 25.102 -55.276 -5.872 1.00 90.81 83 THR A C 1
ATOM 645 O O . THR A 1 83 ? 24.182 -55.156 -6.681 1.00 90.81 83 THR A O 1
ATOM 648 N N . ASP A 1 84 ? 26.363 -54.942 -6.162 1.00 87.69 84 ASP A N 1
ATOM 649 C CA . ASP A 1 84 ? 26.785 -54.446 -7.477 1.00 87.69 84 ASP A CA 1
ATOM 650 C C . ASP A 1 84 ? 26.246 -55.328 -8.612 1.00 87.69 84 ASP A C 1
ATOM 652 O O . ASP A 1 84 ? 26.217 -56.556 -8.501 1.00 87.69 84 ASP A O 1
ATOM 656 N N . GLY A 1 85 ? 25.766 -54.677 -9.673 1.00 85.50 85 GLY A N 1
ATOM 657 C CA . GLY A 1 85 ? 25.086 -55.338 -10.784 1.00 85.50 85 GLY A CA 1
ATOM 658 C C . GLY A 1 85 ? 23.571 -55.428 -10.643 1.00 85.50 85 GLY A C 1
ATOM 659 O O . GLY A 1 85 ? 22.911 -55.687 -11.643 1.00 85.50 85 GLY A O 1
ATOM 660 N N . TYR A 1 86 ? 23.002 -55.139 -9.470 1.00 90.44 86 TYR A N 1
ATOM 661 C CA . TYR A 1 86 ? 21.569 -55.261 -9.205 1.00 90.44 86 TYR A CA 1
ATOM 662 C C . TYR A 1 86 ? 20.971 -53.963 -8.655 1.00 90.44 86 TYR A C 1
ATOM 664 O O . TYR A 1 86 ? 21.605 -53.243 -7.884 1.00 90.44 86 TYR A O 1
ATOM 672 N N . ALA A 1 87 ? 19.715 -53.682 -8.998 1.00 89.00 87 ALA A N 1
ATOM 673 C CA . ALA A 1 87 ? 18.970 -52.538 -8.484 1.00 89.00 87 ALA A CA 1
ATOM 674 C C . ALA A 1 87 ? 17.623 -52.973 -7.902 1.00 89.00 87 ALA A C 1
ATOM 676 O O . ALA A 1 87 ? 16.954 -53.873 -8.410 1.00 89.00 87 ALA A O 1
ATOM 677 N N . GLN A 1 88 ? 17.228 -52.323 -6.807 1.00 88.50 88 GLN A N 1
ATOM 678 C CA . GLN A 1 88 ? 16.006 -52.659 -6.085 1.00 88.50 88 GLN A CA 1
ATOM 679 C C . GLN A 1 88 ? 14.790 -52.329 -6.950 1.00 88.50 88 GLN A C 1
ATOM 681 O O . GLN A 1 88 ? 14.629 -51.191 -7.391 1.00 88.50 88 GLN A O 1
ATOM 686 N N . ASN A 1 89 ? 13.909 -53.307 -7.153 1.00 84.69 89 ASN A N 1
ATOM 687 C CA . ASN A 1 89 ? 12.646 -53.083 -7.842 1.00 84.69 89 ASN A CA 1
ATOM 688 C C . ASN A 1 89 ? 11.521 -52.938 -6.815 1.00 84.69 89 ASN A C 1
ATOM 690 O O . ASN A 1 89 ? 11.270 -53.820 -5.989 1.00 84.69 89 ASN A O 1
ATOM 694 N N . ALA A 1 90 ? 10.807 -51.815 -6.883 1.00 86.56 90 ALA A N 1
ATOM 695 C CA . ALA A 1 90 ? 9.677 -51.536 -6.004 1.00 86.56 90 ALA A CA 1
ATOM 696 C C . ALA A 1 90 ? 8.566 -52.600 -6.097 1.00 86.56 90 ALA A C 1
ATOM 698 O O . ALA A 1 90 ? 7.850 -52.814 -5.117 1.00 86.56 90 ALA A O 1
ATOM 699 N N . ALA A 1 91 ? 8.444 -53.301 -7.230 1.00 88.75 91 ALA A N 1
ATOM 700 C CA . ALA A 1 91 ? 7.502 -54.402 -7.411 1.00 88.75 91 ALA A CA 1
ATOM 701 C C . ALA A 1 91 ? 7.757 -55.564 -6.436 1.00 88.75 91 ALA A C 1
ATOM 703 O O . ALA A 1 91 ? 6.804 -56.204 -5.992 1.00 88.75 91 ALA A O 1
ATOM 704 N N . TYR A 1 92 ? 9.012 -55.799 -6.036 1.00 90.50 92 TYR A N 1
ATOM 705 C CA . TYR A 1 92 ? 9.374 -56.876 -5.110 1.00 90.50 92 TYR A CA 1
ATOM 706 C C . TYR A 1 92 ? 9.357 -56.445 -3.651 1.00 90.50 92 TYR A C 1
ATOM 708 O O . TYR A 1 92 ? 9.511 -57.288 -2.776 1.00 90.50 92 TYR A O 1
ATOM 716 N N . ALA A 1 93 ? 9.130 -55.164 -3.347 1.00 88.19 93 ALA A N 1
ATOM 717 C CA . ALA A 1 93 ? 9.304 -54.605 -2.006 1.00 88.19 93 ALA A CA 1
ATOM 718 C C . ALA A 1 93 ? 8.499 -55.321 -0.902 1.00 88.19 93 ALA A C 1
ATOM 720 O O . ALA A 1 93 ? 8.872 -55.227 0.262 1.00 88.19 93 ALA A O 1
ATOM 721 N N . ARG A 1 94 ? 7.413 -56.033 -1.240 1.00 88.50 94 ARG A N 1
ATOM 722 C CA . ARG A 1 94 ? 6.591 -56.808 -0.289 1.00 88.50 94 ARG A CA 1
ATOM 723 C C . ARG A 1 94 ? 6.960 -58.288 -0.192 1.00 88.50 94 ARG A C 1
ATOM 725 O O . ARG A 1 94 ? 6.431 -58.976 0.677 1.00 88.50 94 ARG A O 1
ATOM 732 N N . ASN A 1 95 ? 7.829 -58.778 -1.066 1.00 92.19 95 ASN A N 1
ATOM 733 C CA . ASN A 1 95 ? 8.255 -60.165 -1.050 1.00 92.19 95 ASN A CA 1
ATOM 734 C C . ASN A 1 95 ? 9.118 -60.428 0.189 1.00 92.19 95 ASN A C 1
ATOM 736 O O . ASN A 1 95 ? 9.918 -59.581 0.590 1.00 92.19 95 ASN A O 1
ATOM 740 N N . VAL A 1 96 ? 8.950 -61.598 0.799 1.00 89.12 96 VAL A N 1
ATOM 741 C CA . VAL A 1 96 ? 9.670 -62.009 2.009 1.00 89.12 96 VAL A CA 1
ATOM 742 C C . VAL A 1 96 ? 10.815 -62.927 1.603 1.00 89.12 96 VAL A C 1
ATOM 744 O O . VAL A 1 96 ? 10.680 -64.146 1.630 1.00 89.12 96 VAL A O 1
ATOM 747 N N . TYR A 1 97 ? 11.927 -62.330 1.174 1.00 86.06 97 TYR A N 1
ATOM 748 C CA . TYR A 1 97 ? 13.105 -63.043 0.682 1.00 86.06 97 TYR A CA 1
ATOM 749 C C . TYR A 1 97 ? 14.402 -62.320 1.062 1.00 86.06 97 TYR A C 1
ATOM 751 O O . TYR A 1 97 ? 14.385 -61.181 1.527 1.00 86.06 97 TYR A O 1
ATOM 759 N N . GLN A 1 98 ? 15.533 -63.011 0.894 1.00 83.81 98 GLN A N 1
ATOM 760 C CA . GLN A 1 98 ? 16.864 -62.541 1.289 1.00 83.81 98 GLN A CA 1
ATOM 761 C C . GLN A 1 98 ? 17.924 -62.859 0.217 1.00 83.81 98 GLN A C 1
ATOM 763 O O . GLN A 1 98 ? 18.988 -63.390 0.527 1.00 83.81 98 GLN A O 1
ATOM 768 N N . SER A 1 99 ? 17.626 -62.598 -1.057 1.00 91.69 99 SER A N 1
ATOM 769 C CA . SER A 1 99 ? 18.604 -62.712 -2.149 1.00 91.69 99 SER A CA 1
ATOM 770 C C . SER A 1 99 ? 18.343 -61.672 -3.237 1.00 91.69 99 SER A C 1
ATOM 772 O O . SER A 1 99 ? 17.215 -61.195 -3.387 1.00 91.69 99 SER A O 1
ATOM 774 N N . ASN A 1 100 ? 19.377 -61.332 -4.014 1.00 88.06 100 ASN A N 1
ATOM 775 C CA . ASN A 1 100 ? 19.240 -60.399 -5.134 1.00 88.06 100 ASN A CA 1
ATOM 776 C C . ASN A 1 100 ? 18.252 -60.913 -6.180 1.00 88.06 100 ASN A C 1
ATOM 778 O O . ASN A 1 100 ? 17.365 -60.162 -6.554 1.00 88.06 100 ASN A O 1
ATOM 782 N N . ASP A 1 101 ? 18.322 -62.196 -6.543 1.00 86.31 101 ASP A N 1
ATOM 783 C CA . ASP A 1 101 ? 17.453 -62.823 -7.555 1.00 86.31 101 ASP A CA 1
ATOM 784 C C . ASP A 1 101 ? 15.952 -62.702 -7.247 1.00 86.31 101 ASP A C 1
ATOM 786 O O . ASP A 1 101 ? 15.112 -62.869 -8.126 1.00 86.31 101 ASP A O 1
ATOM 790 N N . MET A 1 102 ? 15.598 -62.451 -5.982 1.00 87.19 102 MET A N 1
ATOM 791 C CA . MET A 1 102 ? 14.209 -62.333 -5.537 1.00 87.19 102 MET A CA 1
ATOM 792 C C . MET A 1 102 ? 13.798 -60.909 -5.144 1.00 87.19 102 MET A C 1
ATOM 794 O O . MET A 1 102 ? 12.600 -60.627 -5.050 1.00 87.19 102 MET A O 1
ATOM 798 N N . CYS A 1 103 ? 14.766 -60.030 -4.875 1.00 91.44 103 CYS A N 1
ATOM 799 C CA . CYS A 1 103 ? 14.533 -58.683 -4.349 1.00 91.44 103 CYS A CA 1
ATOM 800 C C . CYS A 1 103 ? 15.012 -57.555 -5.272 1.00 91.44 103 CYS A C 1
ATOM 802 O O . CYS A 1 103 ? 14.687 -56.390 -5.028 1.00 91.44 103 CYS A O 1
ATOM 804 N N . CYS A 1 104 ? 15.759 -57.878 -6.321 1.00 92.25 104 CYS A N 1
ATOM 805 C CA . CYS A 1 104 ? 16.421 -56.931 -7.202 1.00 92.25 104 CYS A CA 1
ATOM 806 C C . CYS A 1 104 ? 16.311 -57.400 -8.654 1.00 92.25 104 CYS A C 1
ATOM 808 O O . CYS A 1 104 ? 16.220 -58.596 -8.908 1.00 92.25 104 CYS A O 1
ATOM 810 N N . ASP A 1 105 ? 16.373 -56.469 -9.601 1.00 91.19 105 ASP A N 1
ATOM 811 C CA . ASP A 1 105 ? 16.624 -56.824 -10.999 1.00 91.19 105 ASP A CA 1
ATOM 812 C C . ASP A 1 105 ? 18.103 -56.618 -11.316 1.00 91.19 105 ASP A C 1
ATOM 814 O O . ASP A 1 105 ? 18.740 -55.702 -10.782 1.00 91.19 105 ASP A O 1
ATOM 818 N N . GLU A 1 106 ? 18.629 -57.436 -12.221 1.00 89.62 106 GLU A N 1
ATOM 819 C CA . GLU A 1 106 ? 19.922 -57.185 -12.846 1.00 89.62 106 GLU A CA 1
ATOM 820 C C . GLU A 1 106 ? 19.904 -55.855 -13.616 1.00 89.62 106 GLU A C 1
ATOM 822 O O . GLU A 1 106 ? 18.900 -55.438 -14.203 1.00 89.62 106 GLU A O 1
ATOM 827 N N . THR A 1 107 ? 21.042 -55.177 -13.594 1.00 91.56 107 THR A N 1
ATOM 828 C CA . THR A 1 107 ? 21.270 -53.900 -14.261 1.00 91.56 107 THR A CA 1
ATOM 829 C C . THR A 1 107 ? 22.304 -54.057 -15.356 1.00 91.56 107 THR A C 1
ATOM 831 O O . THR A 1 107 ? 23.086 -55.007 -15.386 1.00 91.56 107 THR A O 1
ATOM 834 N N . CYS A 1 108 ? 22.406 -53.040 -16.198 1.00 92.25 108 CYS A N 1
ATOM 835 C CA . CYS A 1 108 ? 23.354 -53.041 -17.298 1.00 92.25 108 CYS A CA 1
ATOM 836 C C . CYS A 1 108 ? 24.834 -52.957 -16.890 1.00 92.25 108 CYS A C 1
ATOM 838 O O . CYS A 1 108 ? 25.681 -52.994 -17.772 1.00 92.25 108 CYS A O 1
ATOM 840 N N . VAL A 1 109 ? 25.196 -52.867 -15.602 1.00 88.38 109 VAL A N 1
ATOM 841 C CA . VAL A 1 109 ? 26.595 -52.666 -15.144 1.00 88.38 109 VAL A CA 1
ATOM 842 C C . VAL A 1 109 ? 27.574 -53.708 -15.689 1.00 88.38 109 VAL A C 1
ATOM 844 O O . VAL A 1 109 ? 28.737 -53.380 -15.906 1.00 88.38 109 VAL A O 1
ATOM 847 N N . HIS A 1 110 ? 27.116 -54.937 -15.922 1.00 85.88 110 HIS A N 1
ATOM 848 C CA . HIS A 1 110 ? 27.961 -56.040 -16.389 1.00 85.88 110 HIS A CA 1
ATOM 849 C C . HIS A 1 110 ? 27.829 -56.336 -17.888 1.00 85.88 110 HIS A C 1
ATOM 851 O O . HIS A 1 110 ? 28.368 -57.333 -18.359 1.00 85.88 110 HIS A O 1
ATOM 857 N N . VAL A 1 111 ? 27.119 -55.490 -18.640 1.00 91.12 111 VAL A N 1
ATOM 858 C CA . VAL A 1 111 ? 26.974 -55.651 -20.089 1.00 91.12 111 VAL A CA 1
ATOM 859 C C . VAL A 1 111 ? 28.101 -54.914 -20.814 1.00 91.12 111 VAL A C 1
ATOM 861 O O . VAL A 1 111 ? 28.172 -53.683 -20.798 1.00 91.12 111 VAL A O 1
ATOM 864 N N . ASP A 1 112 ? 28.980 -55.663 -21.473 1.00 89.81 112 ASP A N 1
ATOM 865 C CA . ASP A 1 112 ? 30.023 -55.095 -22.325 1.00 89.81 112 ASP A CA 1
ATOM 866 C C . ASP A 1 112 ? 29.443 -54.716 -23.694 1.00 89.81 112 ASP A C 1
ATOM 868 O O . ASP A 1 112 ? 29.087 -55.565 -24.513 1.00 89.81 112 ASP A O 1
ATOM 872 N N . CYS A 1 113 ? 29.349 -53.412 -23.949 1.00 90.19 113 CYS A N 1
ATOM 873 C CA . CYS A 1 113 ? 28.826 -52.905 -25.210 1.00 90.19 113 CYS A CA 1
ATOM 874 C C . CYS A 1 113 ? 29.843 -53.030 -26.348 1.00 90.19 113 CYS A C 1
ATOM 876 O O . CYS A 1 113 ? 31.022 -52.711 -26.181 1.00 90.19 113 CYS A O 1
ATOM 878 N N . ASP A 1 114 ? 29.362 -53.434 -27.525 1.00 91.62 114 ASP A N 1
ATOM 879 C CA . ASP A 1 114 ? 30.170 -53.496 -28.742 1.00 91.62 114 ASP A CA 1
ATOM 880 C C . ASP A 1 114 ? 30.733 -52.119 -29.125 1.00 91.62 114 ASP A C 1
ATOM 882 O O . ASP A 1 114 ? 30.219 -51.063 -28.742 1.00 91.62 114 ASP A O 1
ATOM 886 N N . LYS A 1 115 ? 31.795 -52.116 -29.937 1.00 87.44 115 LYS A N 1
ATOM 887 C CA . LYS A 1 115 ? 32.402 -50.876 -30.435 1.00 87.44 115 LYS A CA 1
ATOM 888 C C . LYS A 1 115 ? 31.356 -50.014 -31.155 1.00 87.44 115 LYS A C 1
ATOM 890 O O . LYS A 1 115 ? 30.640 -50.499 -32.028 1.00 87.44 115 LYS A O 1
ATOM 895 N N . GLY A 1 116 ? 31.313 -48.727 -30.814 1.00 85.56 116 GLY A N 1
ATOM 896 C CA . GLY A 1 116 ? 30.293 -47.808 -31.316 1.00 85.56 116 GLY A CA 1
ATOM 897 C C . GLY A 1 116 ? 28.998 -47.794 -30.501 1.00 85.56 116 GLY A C 1
ATOM 898 O O . GLY A 1 116 ? 28.029 -47.165 -30.918 1.00 85.56 116 GLY A O 1
ATOM 899 N N . TYR A 1 117 ? 28.980 -48.450 -29.338 1.00 89.69 117 TYR A N 1
ATOM 900 C CA . TYR A 1 117 ? 27.897 -48.375 -28.368 1.00 89.69 117 TYR A CA 1
ATOM 901 C C . TYR A 1 117 ? 28.420 -47.990 -26.980 1.00 89.69 117 TYR A C 1
ATOM 903 O O . TYR A 1 117 ? 29.573 -48.240 -26.627 1.00 89.69 117 TYR A O 1
ATOM 911 N N . LYS A 1 118 ? 27.565 -47.361 -26.173 1.00 89.44 118 LYS A N 1
ATOM 912 C CA . LYS A 1 118 ? 27.851 -46.961 -24.794 1.00 89.44 118 LYS A CA 1
ATOM 913 C C . LYS A 1 118 ? 26.847 -47.596 -23.843 1.00 89.44 118 LYS A C 1
ATOM 915 O O . LYS A 1 118 ? 25.646 -47.559 -24.093 1.00 89.44 118 LYS A O 1
ATOM 920 N N . ASN A 1 119 ? 27.349 -48.128 -22.735 1.00 89.81 119 ASN A N 1
ATOM 921 C CA . ASN A 1 119 ? 26.526 -48.720 -21.689 1.00 89.81 119 ASN A CA 1
ATOM 922 C C . ASN A 1 119 ? 25.671 -47.647 -20.984 1.00 89.81 119 ASN A C 1
ATOM 924 O O . ASN A 1 119 ? 26.192 -46.600 -20.581 1.00 89.81 119 ASN A O 1
ATOM 928 N N . ARG A 1 120 ? 24.366 -47.914 -20.837 1.00 86.12 120 ARG A N 1
ATOM 929 C CA . ARG A 1 120 ? 23.381 -47.043 -20.169 1.00 86.12 120 ARG A CA 1
ATOM 930 C C . ARG A 1 120 ? 23.584 -46.937 -18.652 1.00 86.12 120 ARG A C 1
ATOM 932 O O . ARG A 1 120 ? 23.057 -46.018 -18.030 1.00 86.12 120 ARG A O 1
ATOM 939 N N . GLY A 1 121 ? 24.379 -47.828 -18.066 1.00 85.31 121 GLY A N 1
ATOM 940 C CA . GLY A 1 121 ? 24.783 -47.817 -16.664 1.00 85.31 121 GLY A CA 1
ATOM 941 C C . GLY A 1 121 ? 23.806 -48.524 -15.723 1.00 85.31 121 GLY A C 1
ATOM 942 O O . GLY A 1 121 ? 22.844 -49.168 -16.133 1.00 85.31 121 GLY A O 1
ATOM 943 N N . SER A 1 122 ? 24.061 -48.390 -14.421 1.00 82.25 122 SER A N 1
ATOM 944 C CA . SER A 1 122 ? 23.337 -49.084 -13.343 1.00 82.25 122 SER A CA 1
ATOM 945 C C . SER A 1 122 ? 21.874 -48.681 -13.160 1.00 82.25 122 SER A C 1
ATOM 947 O O . SER A 1 122 ? 21.168 -49.297 -12.369 1.00 82.25 122 SER A O 1
ATOM 949 N N . SER A 1 123 ? 21.402 -47.653 -13.862 1.00 81.75 123 SER A N 1
ATOM 950 C CA . SER A 1 123 ? 20.030 -47.152 -13.757 1.00 81.75 123 SER A CA 1
ATOM 951 C C . SER A 1 123 ? 19.028 -47.885 -14.653 1.00 81.75 123 SER A C 1
ATOM 953 O O . SER A 1 123 ? 17.830 -47.627 -14.543 1.00 81.75 123 SER A O 1
ATOM 955 N N . VAL A 1 124 ? 19.484 -48.771 -15.545 1.00 85.50 124 VAL A N 1
ATOM 956 C CA . VAL A 1 124 ? 18.614 -49.533 -16.450 1.00 85.50 124 VAL A CA 1
ATOM 957 C C . VAL A 1 124 ? 18.526 -50.985 -15.986 1.00 85.50 124 VAL A C 1
ATOM 959 O O . VAL A 1 124 ? 19.539 -51.679 -15.916 1.00 85.50 124 VAL A O 1
ATOM 962 N N . HIS A 1 125 ? 17.302 -51.427 -15.684 1.00 86.06 125 HIS A N 1
ATOM 963 C CA . HIS A 1 125 ? 16.966 -52.797 -15.283 1.00 86.06 125 HIS A CA 1
ATOM 964 C C . HIS A 1 125 ? 16.815 -53.685 -16.525 1.00 86.06 125 HIS A C 1
ATOM 966 O O . HIS A 1 125 ? 15.708 -53.890 -17.029 1.00 86.06 125 HIS A O 1
ATOM 972 N N . ALA A 1 126 ? 17.936 -54.134 -17.081 1.00 86.88 126 ALA A N 1
ATOM 973 C CA . ALA A 1 126 ? 17.962 -55.025 -18.230 1.00 86.88 126 ALA A CA 1
ATOM 974 C C . ALA A 1 126 ? 19.269 -55.823 -18.279 1.00 86.88 126 ALA A C 1
ATOM 976 O O . ALA A 1 126 ? 20.268 -55.438 -17.678 1.00 86.88 126 ALA A O 1
ATOM 977 N N . THR A 1 127 ? 19.249 -56.918 -19.039 1.00 85.12 127 THR A N 1
ATOM 978 C CA . THR A 1 127 ? 20.376 -57.858 -19.176 1.00 85.12 127 THR A CA 1
ATOM 979 C C . THR A 1 127 ? 20.799 -58.095 -20.624 1.00 85.12 127 THR A C 1
ATOM 981 O O . THR A 1 127 ? 21.759 -58.813 -20.885 1.00 85.12 127 THR A O 1
ATOM 984 N N . SER A 1 128 ? 20.087 -57.508 -21.591 1.00 90.50 128 SER A N 1
ATOM 985 C CA . SER A 1 128 ? 20.376 -57.689 -23.018 1.00 90.50 128 SER A CA 1
ATOM 986 C C . SER A 1 128 ? 21.195 -56.532 -23.584 1.00 90.50 128 SER A C 1
ATOM 988 O O . SER A 1 128 ? 21.013 -55.382 -23.180 1.00 90.50 128 SER A O 1
ATOM 990 N N . GLN A 1 129 ? 22.045 -56.841 -24.566 1.00 86.44 129 GLN A N 1
ATOM 991 C CA . GLN A 1 129 ? 22.877 -55.870 -25.285 1.00 86.44 129 GLN A CA 1
ATOM 992 C C . GLN A 1 129 ? 22.044 -54.692 -25.810 1.00 86.44 129 GLN A C 1
ATOM 994 O O . GLN A 1 129 ? 22.339 -53.543 -25.502 1.00 86.44 129 GLN A O 1
ATOM 999 N N . ASP A 1 130 ? 20.939 -54.964 -26.509 1.00 85.69 130 ASP A N 1
ATOM 1000 C CA . ASP A 1 130 ? 20.100 -53.924 -27.124 1.00 85.69 130 ASP A CA 1
ATOM 1001 C C . ASP A 1 130 ? 19.416 -53.008 -26.095 1.00 85.69 130 ASP A C 1
ATOM 1003 O O . ASP A 1 130 ? 19.178 -51.824 -26.350 1.00 85.69 130 ASP A O 1
ATOM 1007 N N . ALA A 1 131 ? 19.100 -53.540 -24.911 1.00 87.38 131 ALA A N 1
ATOM 1008 C CA . ALA A 1 131 ? 18.497 -52.761 -23.835 1.00 87.38 131 ALA A CA 1
ATOM 1009 C C . ALA A 1 131 ? 19.535 -51.963 -23.032 1.00 87.38 131 ALA A C 1
ATOM 1011 O O . ALA A 1 131 ? 19.208 -50.906 -22.493 1.00 87.38 131 ALA A O 1
ATOM 1012 N N . CYS A 1 132 ? 20.773 -52.453 -22.962 1.00 90.31 132 CYS A N 1
ATOM 1013 C CA . CYS A 1 132 ? 21.835 -51.890 -22.135 1.00 90.31 132 CYS A CA 1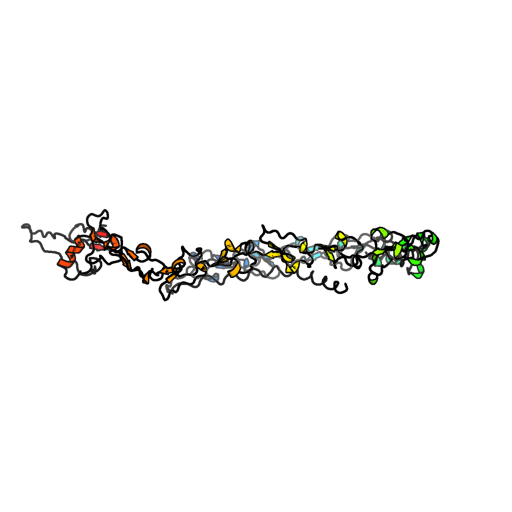
ATOM 1014 C C . CYS A 1 132 ? 22.820 -50.997 -22.877 1.00 90.31 132 CYS A C 1
ATOM 1016 O O . CYS A 1 132 ? 23.519 -50.209 -22.242 1.00 90.31 132 CYS A O 1
ATOM 1018 N N . CYS A 1 133 ? 22.858 -51.078 -24.200 1.00 92.25 133 CYS A N 1
ATOM 1019 C CA . CYS A 1 133 ? 23.809 -50.367 -25.031 1.00 92.25 133 CYS A CA 1
ATOM 1020 C C . CYS A 1 133 ? 23.084 -49.365 -25.933 1.00 92.25 133 CYS A C 1
ATOM 1022 O O . CYS A 1 133 ? 22.046 -49.657 -26.523 1.00 92.25 133 CYS A O 1
ATOM 1024 N N . GLU A 1 134 ? 23.614 -48.149 -26.029 1.00 89.94 134 GLU A N 1
ATOM 1025 C CA . GLU A 1 134 ? 23.105 -47.104 -26.922 1.00 89.94 134 GLU A CA 1
ATOM 1026 C C . GLU A 1 134 ? 24.150 -46.762 -27.968 1.00 89.94 134 GLU A C 1
ATOM 1028 O O . GLU A 1 134 ? 25.330 -46.621 -27.653 1.00 89.94 134 GLU A O 1
ATOM 1033 N N . VAL A 1 135 ? 23.709 -46.613 -29.214 1.00 88.94 135 VAL A N 1
ATOM 1034 C CA . VAL A 1 135 ? 24.576 -46.251 -30.337 1.00 88.94 135 VAL A CA 1
ATOM 1035 C C . VAL A 1 135 ? 25.265 -44.908 -30.089 1.00 88.94 135 VAL A C 1
ATOM 1037 O O . VAL A 1 135 ? 24.648 -43.932 -29.650 1.00 88.94 135 VAL A O 1
ATOM 1040 N N . THR A 1 136 ? 26.563 -44.855 -30.365 1.00 90.81 136 THR A N 1
ATOM 1041 C CA . THR A 1 136 ? 27.354 -43.630 -30.340 1.00 90.81 136 THR A CA 1
ATOM 1042 C C . THR A 1 136 ? 27.551 -43.087 -31.745 1.00 90.81 136 THR A C 1
ATOM 1044 O O . THR A 1 136 ? 27.442 -43.787 -32.755 1.00 90.81 136 THR A O 1
ATOM 1047 N N . CYS A 1 137 ? 27.935 -41.817 -31.802 1.00 89.44 137 CYS A N 1
ATOM 1048 C CA . CYS A 1 137 ? 28.247 -41.134 -33.047 1.00 89.44 137 CYS A CA 1
ATOM 1049 C C . CYS A 1 137 ? 29.426 -41.738 -33.825 1.00 89.44 137 CYS A C 1
ATOM 1051 O O . CYS A 1 137 ? 29.642 -41.354 -34.971 1.00 89.44 137 CYS A O 1
ATOM 1053 N N . GLU A 1 138 ? 30.170 -42.687 -33.249 1.00 87.19 138 GLU A N 1
ATOM 1054 C CA . GLU A 1 138 ? 31.235 -43.417 -33.941 1.00 87.19 138 GLU A CA 1
ATOM 1055 C C . GLU A 1 138 ? 30.711 -44.219 -35.145 1.00 87.19 138 GLU A C 1
ATOM 1057 O O . GLU A 1 138 ? 31.408 -44.328 -36.152 1.00 87.19 138 GLU A O 1
ATOM 1062 N N . LEU A 1 139 ? 29.469 -44.716 -35.085 1.00 87.38 139 LEU A N 1
ATOM 1063 C CA . LEU A 1 139 ? 28.839 -45.448 -36.192 1.00 87.38 139 LEU A CA 1
ATOM 1064 C C . LEU A 1 139 ? 28.103 -44.530 -37.184 1.00 87.38 139 LEU A C 1
ATOM 1066 O O . LEU A 1 139 ? 27.632 -44.997 -38.222 1.00 87.38 139 LEU A O 1
ATOM 1070 N N . PHE A 1 140 ? 28.006 -43.227 -36.900 1.00 89.31 140 PHE A N 1
ATOM 1071 C CA . PHE A 1 140 ? 27.257 -42.281 -37.724 1.00 89.31 140 PHE A CA 1
ATOM 1072 C C . PHE A 1 140 ? 28.155 -41.561 -38.739 1.00 89.31 140 PHE A C 1
ATOM 1074 O O . PHE A 1 140 ? 29.072 -40.824 -38.373 1.00 89.31 140 PHE A O 1
ATOM 1081 N N . SER A 1 141 ? 27.869 -41.729 -40.033 1.00 91.44 141 SER A N 1
ATOM 1082 C CA . SER A 1 141 ? 28.597 -41.055 -41.118 1.00 91.44 141 SER A CA 1
ATOM 1083 C C . SER A 1 141 ? 27.950 -39.720 -41.487 1.00 91.44 141 SER A C 1
ATOM 1085 O O . SER A 1 141 ? 26.781 -39.671 -41.862 1.00 91.44 141 SER A O 1
ATOM 1087 N N . CYS A 1 142 ? 28.722 -38.634 -41.419 1.00 89.88 142 CYS A N 1
ATOM 1088 C CA . CYS A 1 142 ? 28.237 -37.298 -41.761 1.00 89.88 142 CYS A CA 1
ATOM 1089 C C . CYS A 1 142 ? 28.173 -37.078 -43.288 1.00 89.88 142 CYS A C 1
ATOM 1091 O O . CYS A 1 142 ? 29.106 -37.465 -43.995 1.00 89.88 142 CYS A O 1
ATOM 1093 N N . PRO A 1 143 ? 27.116 -36.430 -43.816 1.00 88.00 143 PRO A N 1
ATOM 1094 C CA . PRO A 1 143 ? 27.036 -36.019 -45.219 1.00 88.00 143 PRO A CA 1
ATOM 1095 C C . PRO A 1 143 ? 28.078 -34.931 -45.547 1.00 88.00 143 PRO A C 1
ATOM 1097 O O . PRO A 1 143 ? 28.530 -34.220 -44.660 1.00 88.00 143 PRO A O 1
ATOM 1100 N N . GLY A 1 144 ? 28.448 -34.768 -46.823 1.00 86.19 144 GLY A N 1
ATOM 1101 C CA . GLY A 1 144 ? 29.692 -34.088 -47.241 1.00 86.19 144 GLY A CA 1
ATOM 1102 C C . GLY A 1 144 ? 29.966 -32.670 -46.707 1.00 86.19 144 GLY A C 1
ATOM 1103 O O . GLY A 1 144 ? 31.122 -32.344 -46.461 1.00 86.19 144 GLY A O 1
ATOM 1104 N N . ASN A 1 145 ? 28.938 -31.849 -46.471 1.00 86.00 145 ASN A N 1
ATOM 1105 C CA . ASN A 1 145 ? 29.099 -30.489 -45.917 1.00 86.00 145 ASN A CA 1
ATOM 1106 C C . ASN A 1 145 ? 29.052 -30.453 -44.379 1.00 86.00 145 ASN A C 1
ATOM 1108 O O . ASN A 1 145 ? 28.759 -29.422 -43.771 1.00 86.00 145 ASN A O 1
ATOM 1112 N N . TRP A 1 146 ? 29.269 -31.607 -43.756 1.00 89.75 146 TRP A N 1
ATOM 1113 C CA . TRP A 1 146 ? 29.256 -31.807 -42.324 1.00 89.75 146 TRP A CA 1
ATOM 1114 C C . TRP A 1 146 ? 30.466 -32.643 -41.922 1.00 89.75 146 TRP A C 1
ATOM 1116 O O . TRP A 1 146 ? 30.938 -33.510 -42.656 1.00 89.75 146 TRP A O 1
ATOM 1126 N N . SER A 1 147 ? 30.960 -32.423 -40.713 1.00 89.00 147 SER A N 1
ATOM 1127 C CA . SER A 1 147 ? 32.001 -33.263 -40.121 1.00 89.00 147 SER A CA 1
ATOM 1128 C C . SER A 1 147 ? 31.570 -33.758 -38.755 1.00 89.00 147 SER A C 1
ATOM 1130 O O . SER A 1 147 ? 30.791 -33.092 -38.071 1.00 89.00 147 SER A O 1
ATOM 1132 N N . GLN A 1 148 ? 32.072 -34.930 -38.358 1.00 87.94 148 GLN A N 1
ATOM 1133 C CA . GLN A 1 148 ? 31.806 -35.462 -37.024 1.00 87.94 148 GLN A CA 1
ATOM 1134 C C . GLN A 1 148 ? 32.274 -34.458 -35.972 1.00 87.94 148 GLN A C 1
ATOM 1136 O O . GLN A 1 148 ? 33.374 -33.901 -36.062 1.00 87.94 148 GLN A O 1
ATOM 1141 N N . LYS A 1 149 ? 31.427 -34.214 -34.971 1.00 84.62 149 LYS A N 1
ATOM 1142 C CA . LYS A 1 149 ? 31.795 -33.356 -33.846 1.00 84.62 149 LYS A CA 1
ATOM 1143 C C . LYS A 1 149 ? 32.989 -33.964 -33.094 1.00 84.62 149 LYS A C 1
ATOM 1145 O O . LYS A 1 149 ? 33.065 -35.187 -32.958 1.00 84.62 149 LYS A O 1
ATOM 1150 N N . PRO A 1 150 ? 33.893 -33.140 -32.539 1.00 78.81 150 PRO A N 1
ATOM 1151 C CA . PRO A 1 150 ? 34.923 -33.631 -31.629 1.00 78.81 150 PRO A CA 1
ATOM 1152 C C . PRO A 1 150 ? 34.279 -34.352 -30.429 1.00 78.81 150 PRO A C 1
ATOM 1154 O O . PRO A 1 150 ? 33.455 -33.764 -29.731 1.00 78.81 150 PRO A O 1
ATOM 1157 N N . GLY A 1 151 ? 34.641 -35.620 -30.196 1.00 71.19 151 GLY A N 1
ATOM 1158 C CA . GLY A 1 151 ? 34.101 -36.449 -29.103 1.00 71.19 151 GLY A CA 1
ATOM 1159 C C . GLY A 1 151 ? 33.128 -37.551 -29.550 1.00 71.19 151 GLY A C 1
ATOM 1160 O O . GLY A 1 151 ? 31.975 -37.573 -29.128 1.00 71.19 151 GLY A O 1
ATOM 1161 N N . HIS A 1 152 ? 33.613 -38.506 -30.352 1.00 63.28 152 HIS A N 1
ATOM 1162 C CA . HIS A 1 152 ? 32.859 -39.626 -30.952 1.00 63.28 152 HIS A CA 1
ATOM 1163 C C . HIS A 1 152 ? 32.164 -40.582 -29.954 1.00 63.28 152 HIS A C 1
ATOM 1165 O O . HIS A 1 152 ? 31.340 -41.393 -30.360 1.00 63.28 152 HIS A O 1
ATOM 1171 N N . VAL A 1 153 ? 32.428 -40.463 -28.647 1.00 70.62 153 VAL A N 1
ATOM 1172 C CA . VAL A 1 153 ? 31.813 -41.282 -27.576 1.00 70.62 153 VAL A CA 1
ATOM 1173 C C . VAL A 1 153 ? 30.446 -40.729 -27.118 1.00 70.62 153 VAL A C 1
ATOM 1175 O O . VAL A 1 153 ? 29.869 -41.178 -26.124 1.00 70.62 153 VAL A O 1
ATOM 1178 N N . ARG A 1 154 ? 29.912 -39.708 -27.800 1.00 78.81 154 ARG A N 1
ATOM 1179 C CA . ARG A 1 154 ? 28.581 -39.165 -27.509 1.00 78.81 154 ARG A CA 1
ATOM 1180 C C . ARG A 1 154 ? 27.506 -40.124 -28.027 1.00 78.81 154 ARG A C 1
ATOM 1182 O O . ARG A 1 154 ? 27.578 -40.563 -29.170 1.00 78.81 154 ARG A O 1
ATOM 1189 N N . VAL A 1 155 ? 26.524 -40.431 -27.182 1.00 82.69 155 VAL A N 1
ATOM 1190 C CA . VAL A 1 155 ? 25.344 -41.217 -27.569 1.00 82.69 155 VAL A CA 1
ATOM 1191 C C . VAL A 1 155 ? 24.522 -40.417 -28.577 1.00 82.69 155 VAL A C 1
ATOM 1193 O O . VAL A 1 155 ? 24.234 -39.243 -28.330 1.00 82.69 155 VAL A O 1
ATOM 1196 N N . GLY A 1 156 ? 24.177 -41.042 -29.700 1.00 85.19 156 GLY A N 1
ATOM 1197 C CA . GLY A 1 156 ? 23.441 -40.420 -30.796 1.00 85.19 156 GLY A CA 1
ATOM 1198 C C . GLY A 1 156 ? 23.590 -41.188 -32.107 1.00 85.19 156 GLY A C 1
ATOM 1199 O O . GLY A 1 156 ? 24.590 -41.864 -32.332 1.00 85.19 156 GLY A O 1
ATOM 1200 N N . SER A 1 157 ? 22.591 -41.071 -32.980 1.00 87.75 157 SER A N 1
ATOM 1201 C CA . SER A 1 157 ? 22.590 -41.676 -34.325 1.00 87.75 157 SER A CA 1
ATOM 1202 C C . SER A 1 157 ? 21.952 -40.771 -35.377 1.00 87.75 157 SER A C 1
ATOM 1204 O O . SER A 1 157 ? 21.478 -41.235 -36.411 1.00 87.75 157 SER A O 1
ATOM 1206 N N . ASP A 1 158 ? 21.937 -39.468 -35.116 1.00 90.62 158 ASP A N 1
ATOM 1207 C CA . ASP A 1 158 ? 21.345 -38.470 -35.992 1.00 90.62 158 ASP A CA 1
ATOM 1208 C C . ASP A 1 158 ? 22.352 -37.373 -36.365 1.00 90.62 158 ASP A C 1
ATOM 1210 O O . ASP A 1 158 ? 23.393 -37.177 -35.724 1.00 90.62 158 ASP A O 1
ATOM 1214 N N . LEU A 1 159 ? 22.015 -36.659 -37.440 1.00 88.44 159 LEU A N 1
ATOM 1215 C CA . LEU A 1 159 ? 22.855 -35.634 -38.048 1.00 88.44 159 LEU A CA 1
ATOM 1216 C C . LEU A 1 159 ? 23.193 -34.505 -37.071 1.00 88.44 159 LEU A C 1
ATOM 1218 O O . LEU A 1 159 ? 24.343 -34.078 -37.005 1.00 88.44 159 LEU A O 1
ATOM 1222 N N . GLU A 1 160 ? 22.213 -34.031 -36.306 1.00 87.12 160 GLU A N 1
ATOM 1223 C CA . GLU A 1 160 ? 22.393 -32.889 -35.412 1.00 87.12 160 GLU A CA 1
ATOM 1224 C C . GLU A 1 160 ? 23.236 -33.252 -34.195 1.00 87.12 160 GLU A C 1
ATOM 1226 O O . GLU A 1 160 ? 24.037 -32.440 -33.726 1.00 87.12 160 GLU A O 1
ATOM 1231 N N . THR A 1 161 ? 23.094 -34.470 -33.682 1.00 87.25 161 THR A N 1
ATOM 1232 C CA . THR A 1 161 ? 23.833 -34.957 -32.521 1.00 87.25 161 THR A CA 1
ATOM 1233 C C . THR A 1 161 ? 25.285 -35.238 -32.883 1.00 87.25 161 THR A C 1
ATOM 1235 O O . THR A 1 161 ? 26.189 -34.806 -32.156 1.00 87.25 161 THR A O 1
ATOM 1238 N N . CYS A 1 162 ? 25.517 -35.890 -34.024 1.00 90.94 162 CYS A N 1
ATOM 1239 C CA . CYS A 1 162 ? 26.819 -36.445 -34.380 1.00 90.94 162 CYS A CA 1
ATOM 1240 C C . CYS A 1 162 ? 27.662 -35.562 -35.297 1.00 90.94 162 CYS A C 1
ATOM 1242 O O . CYS A 1 162 ? 28.891 -35.667 -35.280 1.00 90.94 162 CYS A O 1
ATOM 1244 N N . CYS A 1 163 ? 27.039 -34.657 -36.047 1.00 91.19 163 CYS A N 1
ATOM 1245 C CA . CYS A 1 163 ? 27.723 -33.857 -37.049 1.00 91.19 163 CYS A CA 1
ATOM 1246 C C . CYS A 1 163 ? 27.559 -32.361 -36.795 1.00 91.19 163 CYS A C 1
ATOM 1248 O O . CYS A 1 163 ? 26.558 -31.896 -36.255 1.00 91.19 163 CYS A O 1
ATOM 1250 N N . ALA A 1 164 ? 28.558 -31.587 -37.200 1.00 88.19 164 ALA A N 1
ATOM 1251 C CA . ALA A 1 164 ? 28.488 -30.137 -37.246 1.00 88.19 164 ALA A CA 1
ATOM 1252 C C . ALA A 1 164 ? 28.647 -29.653 -38.694 1.00 88.19 164 ALA A C 1
ATOM 1254 O O . ALA A 1 164 ? 29.456 -30.227 -39.436 1.00 88.19 164 ALA A O 1
ATOM 1255 N N . PRO A 1 165 ? 27.873 -28.634 -39.106 1.00 87.88 165 PRO A N 1
ATOM 1256 C CA . PRO A 1 165 ? 27.922 -28.128 -40.466 1.00 87.88 165 PRO A CA 1
ATOM 1257 C C . PRO A 1 165 ? 29.241 -27.394 -40.710 1.00 87.88 165 PRO A C 1
ATOM 1259 O O . PRO A 1 165 ? 29.878 -26.868 -39.791 1.00 87.88 165 PRO A O 1
ATOM 1262 N N . HIS A 1 166 ? 29.656 -27.358 -41.970 1.00 89.31 166 HIS A N 1
ATOM 1263 C CA . HIS A 1 166 ? 30.725 -26.474 -42.417 1.00 89.31 166 HIS A CA 1
ATOM 1264 C C . HIS A 1 166 ? 30.209 -25.050 -42.577 1.00 89.31 166 HIS A C 1
ATOM 1266 O O . HIS A 1 166 ? 29.044 -24.833 -42.915 1.00 89.31 166 HIS A O 1
ATOM 1272 N N . CYS A 1 167 ? 31.103 -24.075 -42.435 1.00 88.19 167 CYS A N 1
ATOM 1273 C CA . CYS A 1 167 ? 30.772 -22.671 -42.662 1.00 88.19 167 CYS A CA 1
ATOM 1274 C C . CYS A 1 167 ? 30.261 -22.370 -44.078 1.00 88.19 167 CYS A C 1
ATOM 1276 O O . CYS A 1 167 ? 29.585 -21.365 -44.267 1.00 88.19 167 CYS A O 1
ATOM 1278 N N . ALA A 1 168 ? 30.516 -23.240 -45.063 1.00 85.25 168 ALA A N 1
ATOM 1279 C CA . ALA A 1 168 ? 29.922 -23.138 -46.397 1.00 85.25 168 ALA A CA 1
ATOM 1280 C C . ALA A 1 168 ? 28.379 -23.194 -46.405 1.00 85.25 168 ALA A C 1
ATOM 1282 O O . ALA A 1 168 ? 27.764 -22.743 -47.367 1.00 85.25 168 ALA A O 1
ATOM 1283 N N . LEU A 1 169 ? 27.751 -23.741 -45.357 1.00 83.44 169 LEU A N 1
ATOM 1284 C CA . LEU A 1 169 ? 26.292 -23.786 -45.203 1.00 83.44 169 LEU A CA 1
ATOM 1285 C C . LEU A 1 169 ? 25.724 -22.598 -44.412 1.00 83.44 169 LEU A C 1
ATOM 1287 O O . LEU A 1 169 ? 24.511 -22.521 -44.223 1.00 83.44 169 LEU A O 1
ATOM 1291 N N . PHE A 1 170 ? 26.571 -21.698 -43.910 1.00 85.75 170 PHE A N 1
ATOM 1292 C CA . PHE A 1 170 ? 26.139 -20.594 -43.063 1.00 85.75 170 PHE A CA 1
ATOM 1293 C C . PHE A 1 170 ? 25.764 -19.367 -43.911 1.00 85.75 170 PHE A C 1
ATOM 1295 O O . PHE A 1 170 ? 26.608 -18.798 -44.603 1.00 85.75 170 PHE A O 1
ATOM 1302 N N . ASP A 1 171 ? 24.499 -18.944 -43.845 1.00 87.06 171 ASP A N 1
ATOM 1303 C CA . ASP A 1 171 ? 23.994 -17.777 -44.578 1.00 87.06 171 ASP A CA 1
ATOM 1304 C C . ASP A 1 171 ? 24.438 -16.467 -43.904 1.00 87.06 171 ASP A C 1
ATOM 1306 O O . ASP A 1 171 ? 23.822 -15.960 -42.960 1.00 87.06 171 ASP A O 1
ATOM 1310 N N . CYS A 1 172 ? 25.557 -15.927 -44.381 1.00 83.19 172 CYS A N 1
ATOM 1311 C CA . CYS A 1 172 ? 26.079 -14.646 -43.920 1.00 83.19 172 CYS A CA 1
ATOM 1312 C C . CYS A 1 172 ? 25.261 -13.451 -44.437 1.00 83.19 172 CYS A C 1
ATOM 1314 O O . CYS A 1 172 ? 25.187 -12.426 -43.748 1.00 83.19 172 CYS A O 1
ATOM 1316 N N . GLU A 1 173 ? 24.623 -13.578 -45.605 1.00 80.62 173 GLU A N 1
ATOM 1317 C CA . GLU A 1 173 ? 23.937 -12.480 -46.293 1.00 80.62 173 GLU A CA 1
ATOM 1318 C C . GLU A 1 173 ? 22.680 -12.057 -45.530 1.00 80.62 173 GLU A C 1
ATOM 1320 O O . GLU A 1 173 ? 22.490 -10.866 -45.264 1.00 80.62 173 GLU A O 1
ATOM 1325 N N . ALA A 1 174 ? 21.903 -13.028 -45.036 1.00 76.62 174 ALA A N 1
ATOM 1326 C CA . ALA A 1 174 ? 20.758 -12.780 -44.157 1.00 76.62 174 ALA A CA 1
ATOM 1327 C C . ALA A 1 174 ? 21.118 -11.985 -42.884 1.00 76.62 174 ALA A C 1
ATOM 1329 O O . ALA A 1 174 ? 20.255 -11.375 -42.251 1.00 76.62 174 ALA A O 1
ATOM 1330 N N . LEU A 1 175 ? 22.398 -11.970 -42.497 1.00 74.31 175 LEU A N 1
ATOM 1331 C CA . LEU A 1 175 ? 22.905 -11.312 -41.294 1.00 74.31 175 LEU A CA 1
ATOM 1332 C C . LEU A 1 175 ? 23.669 -10.010 -41.585 1.00 74.31 175 LEU A C 1
ATOM 1334 O O . LEU A 1 175 ? 24.241 -9.439 -40.644 1.00 74.31 175 LEU A O 1
ATOM 1338 N N . GLY A 1 176 ? 23.674 -9.551 -42.846 1.00 73.81 176 GLY A N 1
ATOM 1339 C CA . GLY A 1 176 ? 24.373 -8.355 -43.331 1.00 73.81 176 GLY A CA 1
ATOM 1340 C C . GLY A 1 176 ? 25.895 -8.505 -43.365 1.00 73.81 176 GLY A C 1
ATOM 1341 O O . GLY A 1 176 ? 26.619 -7.536 -43.140 1.00 73.81 176 GLY A O 1
ATOM 1342 N N . TRP A 1 177 ? 26.392 -9.738 -43.470 1.00 81.25 177 TRP A N 1
ATOM 1343 C CA . TRP A 1 177 ? 27.813 -10.075 -43.435 1.00 81.25 177 TRP A CA 1
ATOM 1344 C C . TRP A 1 177 ? 28.183 -10.842 -44.704 1.00 81.25 177 TRP A C 1
ATOM 1346 O O . TRP A 1 177 ? 27.329 -11.401 -45.383 1.00 81.25 177 TRP A O 1
ATOM 1356 N N . GLU A 1 178 ? 29.466 -10.883 -45.037 1.00 82.38 178 GLU A N 1
ATOM 1357 C CA . GLU A 1 178 ? 29.941 -11.656 -46.188 1.00 82.38 178 GLU A CA 1
ATOM 1358 C C . GLU A 1 178 ? 30.548 -12.976 -45.712 1.00 82.38 178 GLU A C 1
ATOM 1360 O O . GLU A 1 178 ? 31.189 -13.015 -44.659 1.00 82.38 178 GLU A O 1
ATOM 1365 N N . ALA A 1 179 ? 30.367 -14.051 -46.482 1.00 84.06 179 ALA A N 1
ATOM 1366 C CA . ALA A 1 179 ? 31.022 -15.328 -46.209 1.00 84.06 179 ALA A CA 1
ATOM 1367 C C . ALA A 1 179 ? 32.546 -15.152 -46.200 1.00 84.06 179 ALA A C 1
ATOM 1369 O O . ALA A 1 179 ? 33.100 -14.484 -47.077 1.00 84.06 179 ALA A O 1
ATOM 1370 N N . ASP A 1 180 ? 33.224 -15.736 -45.209 1.00 83.12 180 ASP A N 1
ATOM 1371 C CA . ASP A 1 180 ? 34.684 -15.794 -45.194 1.00 83.12 180 ASP A CA 1
ATOM 1372 C C . ASP A 1 180 ? 35.149 -16.964 -46.083 1.00 83.12 180 ASP A C 1
ATOM 1374 O O . ASP A 1 180 ? 34.963 -18.132 -45.714 1.00 83.12 180 ASP A O 1
ATOM 1378 N N . PRO A 1 181 ? 35.783 -16.702 -47.245 1.00 79.88 181 PRO A N 1
ATOM 1379 C CA . PRO A 1 181 ? 36.243 -17.764 -48.136 1.00 79.88 181 PRO A CA 1
ATOM 1380 C C . PRO A 1 181 ? 37.229 -18.720 -47.446 1.00 79.88 181 PRO A C 1
ATOM 1382 O O . PRO A 1 181 ? 37.246 -19.913 -47.754 1.00 79.88 181 PRO A O 1
ATOM 1385 N N . GLY A 1 182 ? 38.011 -18.218 -46.479 1.00 82.19 182 GLY A N 1
ATOM 1386 C CA . GLY A 1 182 ? 38.987 -18.988 -45.704 1.00 82.19 182 GLY A CA 1
ATOM 1387 C C . GLY A 1 182 ? 38.382 -19.840 -44.583 1.00 82.19 182 GLY A C 1
ATOM 1388 O O . GLY A 1 182 ? 39.076 -20.702 -44.030 1.00 82.19 182 GLY A O 1
ATOM 1389 N N . ALA A 1 183 ? 37.103 -19.632 -44.257 1.00 83.69 183 ALA A N 1
ATOM 1390 C CA . ALA A 1 183 ? 36.370 -20.411 -43.263 1.00 83.69 183 ALA A CA 1
ATOM 1391 C C . ALA A 1 183 ? 35.514 -21.527 -43.879 1.00 83.69 183 ALA A C 1
ATOM 1393 O O . ALA A 1 183 ? 35.116 -22.428 -43.153 1.00 83.69 183 ALA A O 1
ATOM 1394 N N . SER A 1 184 ? 35.272 -21.514 -45.195 1.00 79.19 184 SER A N 1
ATOM 1395 C CA . SER A 1 184 ? 34.332 -22.410 -45.895 1.00 79.19 184 SER A CA 1
ATOM 1396 C C . SER A 1 184 ? 34.459 -23.907 -45.555 1.00 79.19 184 SER A C 1
ATOM 1398 O O . SER A 1 184 ? 33.437 -24.568 -45.392 1.00 79.19 184 SER A O 1
ATOM 1400 N N . GLY A 1 185 ? 35.680 -24.431 -45.385 1.00 81.50 185 GLY A N 1
ATOM 1401 C CA . GLY A 1 185 ? 35.943 -25.832 -45.006 1.00 81.50 185 GLY A CA 1
ATOM 1402 C C . GLY A 1 185 ? 36.078 -26.103 -43.501 1.00 81.50 185 GLY A C 1
ATOM 1403 O O . GLY A 1 185 ? 36.457 -27.205 -43.109 1.00 81.50 185 GLY A O 1
ATOM 1404 N N . ARG A 1 186 ? 35.842 -25.107 -42.641 1.00 85.50 186 ARG A N 1
ATOM 1405 C CA . ARG A 1 186 ? 35.920 -25.249 -41.181 1.00 85.50 186 ARG A CA 1
ATOM 1406 C C . ARG A 1 186 ? 34.559 -25.635 -40.620 1.00 85.50 186 ARG A C 1
ATOM 1408 O O . ARG A 1 186 ? 33.521 -25.187 -41.106 1.00 85.50 186 ARG A O 1
ATOM 1415 N N . ILE A 1 187 ? 34.581 -26.428 -39.553 1.00 83.31 187 ILE A N 1
ATOM 1416 C CA . ILE A 1 187 ? 33.404 -26.643 -38.713 1.00 83.31 187 ILE A CA 1
ATOM 1417 C C . ILE A 1 187 ? 33.112 -25.325 -37.998 1.00 83.31 187 ILE A C 1
ATOM 1419 O O . ILE A 1 187 ? 33.952 -24.836 -37.244 1.00 83.31 187 ILE A O 1
ATOM 1423 N N . GLY A 1 188 ? 31.935 -24.765 -38.240 1.00 82.06 188 GLY A N 1
ATOM 1424 C CA . GLY A 1 188 ? 31.507 -23.517 -37.630 1.00 82.06 188 GLY A CA 1
ATOM 1425 C C . GLY A 1 188 ? 30.007 -23.359 -37.788 1.00 82.06 188 GLY A C 1
ATOM 1426 O O . GLY A 1 188 ? 29.422 -23.755 -38.793 1.00 82.06 188 GLY A O 1
ATOM 1427 N N . SER A 1 189 ? 29.372 -22.827 -36.753 1.00 81.19 189 SER A N 1
ATOM 1428 C CA . SER A 1 189 ? 27.909 -22.668 -36.708 1.00 81.19 189 SER A CA 1
ATOM 1429 C C . SER A 1 189 ? 27.495 -21.256 -36.325 1.00 81.19 189 SER A C 1
ATOM 1431 O O . SER A 1 189 ? 26.317 -20.980 -36.109 1.00 81.19 189 SER A O 1
ATOM 1433 N N . SER A 1 190 ? 28.470 -20.355 -36.222 1.00 85.38 190 SER A N 1
ATOM 1434 C CA . SER A 1 190 ? 28.250 -18.997 -35.770 1.00 85.38 190 SER A CA 1
ATOM 1435 C C . SER A 1 190 ? 28.722 -17.970 -36.788 1.00 85.38 190 SER A C 1
ATOM 1437 O O . SER A 1 190 ? 29.676 -18.153 -37.546 1.00 85.38 190 SER A O 1
ATOM 1439 N N . LYS A 1 191 ? 28.068 -16.814 -36.710 1.00 83.06 191 LYS A N 1
ATOM 1440 C CA . LYS A 1 191 ? 28.364 -15.618 -37.494 1.00 83.06 191 LYS A CA 1
ATOM 1441 C C . LYS A 1 191 ? 29.831 -15.189 -37.405 1.00 83.06 191 LYS A C 1
ATOM 1443 O O . LYS A 1 191 ? 30.389 -14.713 -38.383 1.00 83.06 191 LYS A O 1
ATOM 1448 N N . THR A 1 192 ? 30.454 -15.348 -36.242 1.00 82.06 192 THR A N 1
ATOM 1449 C CA . THR A 1 192 ? 31.852 -14.961 -36.002 1.00 82.06 192 THR A CA 1
ATOM 1450 C C . THR A 1 192 ? 32.867 -15.975 -36.515 1.00 82.06 192 THR A C 1
ATOM 1452 O O . THR A 1 192 ? 34.019 -15.611 -36.713 1.00 82.06 192 THR A O 1
ATOM 1455 N N . GLU A 1 193 ? 32.461 -17.229 -36.710 1.00 85.19 193 GLU A N 1
ATOM 1456 C CA . GLU A 1 193 ? 33.329 -18.289 -37.237 1.00 85.19 193 GLU A CA 1
ATOM 1457 C C . GLU A 1 193 ? 33.288 -18.356 -38.766 1.00 85.19 193 GLU A C 1
ATOM 1459 O O . GLU A 1 193 ? 34.298 -18.692 -39.380 1.00 85.19 193 GLU A O 1
ATOM 1464 N N . CYS A 1 194 ? 32.135 -18.037 -39.366 1.00 89.00 194 CYS A N 1
ATOM 1465 C CA . CYS A 1 194 ? 31.869 -18.278 -40.785 1.00 89.00 194 CYS A CA 1
ATOM 1466 C C . CYS A 1 194 ? 31.786 -17.013 -41.655 1.00 89.00 194 CYS A C 1
ATOM 1468 O O . CYS A 1 194 ? 31.859 -17.116 -42.881 1.00 89.00 194 CYS A O 1
ATOM 1470 N N . CYS A 1 195 ? 31.647 -15.826 -41.053 1.00 87.31 195 CYS A N 1
ATOM 1471 C CA . CYS A 1 195 ? 31.435 -14.574 -41.780 1.00 87.31 195 CYS A CA 1
ATOM 1472 C C . CYS A 1 195 ? 32.443 -13.479 -41.397 1.00 87.31 195 CYS A C 1
ATOM 1474 O O . CYS A 1 195 ? 32.919 -13.411 -40.263 1.00 87.31 195 CYS A O 1
ATOM 1476 N N . LYS A 1 196 ? 32.676 -12.533 -42.315 1.00 84.62 196 LYS A N 1
ATOM 1477 C CA . LYS A 1 196 ? 33.446 -11.295 -42.099 1.00 84.62 196 LYS A CA 1
ATOM 1478 C C . LYS A 1 196 ? 32.533 -10.056 -42.064 1.00 84.62 196 LYS A C 1
ATOM 1480 O O . LYS A 1 196 ? 31.531 -9.981 -42.778 1.00 84.62 196 LYS A O 1
ATOM 1485 N N . LYS A 1 197 ? 32.880 -9.069 -41.224 1.00 80.94 197 LYS A N 1
ATOM 1486 C CA . LYS A 1 197 ? 32.154 -7.786 -41.096 1.00 80.94 197 LYS A CA 1
ATOM 1487 C C . LYS A 1 197 ? 32.392 -6.883 -42.306 1.00 80.94 197 LYS A C 1
ATOM 1489 O O . LYS A 1 197 ? 33.545 -6.656 -42.669 1.00 80.94 197 LYS A O 1
ATOM 1494 N N . THR A 1 198 ? 31.327 -6.268 -42.816 1.00 81.50 198 THR A N 1
ATOM 1495 C CA . THR A 1 198 ? 31.381 -5.176 -43.805 1.00 81.50 198 THR A CA 1
ATOM 1496 C C . THR A 1 198 ? 30.717 -3.905 -43.265 1.00 81.50 198 THR A C 1
ATOM 1498 O O . THR A 1 198 ? 29.968 -3.958 -42.279 1.00 81.50 198 THR A O 1
ATOM 1501 N N . CYS A 1 199 ? 30.969 -2.755 -43.903 1.00 81.75 199 CYS A N 1
ATOM 1502 C CA . CYS A 1 199 ? 30.338 -1.474 -43.546 1.00 81.75 199 CYS A CA 1
ATOM 1503 C C . CYS A 1 199 ? 28.800 -1.500 -43.608 1.00 81.75 199 CYS A C 1
ATOM 1505 O O . CYS A 1 199 ? 28.166 -0.698 -42.933 1.00 81.75 199 CYS A O 1
ATOM 1507 N N . SER A 1 200 ? 28.182 -2.422 -44.355 1.00 77.19 200 SER A N 1
ATOM 1508 C CA . SER A 1 200 ? 26.718 -2.587 -44.401 1.00 77.19 200 SER A CA 1
ATOM 1509 C C . SER A 1 200 ? 26.076 -2.862 -43.032 1.00 77.19 200 SER A C 1
ATOM 1511 O O . SER A 1 200 ? 24.920 -2.512 -42.805 1.00 77.19 200 SER A O 1
ATOM 1513 N N . SER A 1 201 ? 26.845 -3.446 -42.109 1.00 75.44 201 SER A N 1
ATOM 1514 C CA . SER A 1 201 ? 26.423 -3.760 -40.741 1.00 75.44 201 SER A CA 1
ATOM 1515 C C . SER A 1 201 ? 26.936 -2.760 -39.694 1.00 75.44 201 SER A C 1
ATOM 1517 O O . SER A 1 201 ? 26.789 -3.000 -38.495 1.00 75.44 201 SER A O 1
ATOM 1519 N N . TRP A 1 202 ? 27.572 -1.663 -40.127 1.00 83.06 202 TRP A N 1
ATOM 1520 C CA . TRP A 1 202 ? 28.170 -0.667 -39.241 1.00 83.06 202 TRP A CA 1
ATOM 1521 C C . TRP A 1 202 ? 27.168 0.430 -38.873 1.00 83.06 202 TRP A C 1
ATOM 1523 O O . TRP A 1 202 ? 26.604 1.091 -39.744 1.00 83.06 202 TRP A O 1
ATOM 1533 N N . SER A 1 203 ? 26.968 0.650 -37.574 1.00 84.88 203 SER A N 1
ATOM 1534 C CA . SER A 1 203 ? 26.125 1.735 -37.071 1.00 84.88 203 SER A CA 1
ATOM 1535 C C . SER A 1 203 ? 26.949 3.007 -36.923 1.00 84.88 203 SER A C 1
ATOM 1537 O O . SER A 1 203 ? 27.857 3.060 -36.098 1.00 84.88 203 SER A O 1
ATOM 1539 N N . CYS A 1 204 ? 26.617 4.033 -37.702 1.00 81.56 204 CYS A N 1
ATOM 1540 C CA . CYS A 1 204 ? 27.262 5.335 -37.591 1.00 81.56 204 CYS A CA 1
ATOM 1541 C C . CYS A 1 204 ? 26.743 6.140 -36.385 1.00 81.56 204 CYS A C 1
ATOM 1543 O O . CYS A 1 204 ? 25.577 5.989 -36.006 1.00 81.56 204 CYS A O 1
ATOM 1545 N N . PRO A 1 205 ? 27.572 7.023 -35.797 1.00 80.06 205 PRO A N 1
ATOM 1546 C CA . PRO A 1 205 ? 27.125 8.010 -34.816 1.00 80.06 205 PRO A CA 1
ATOM 1547 C C . PRO A 1 205 ? 26.016 8.925 -35.365 1.00 80.06 205 PRO A C 1
ATOM 1549 O O . PRO A 1 205 ? 25.884 9.101 -36.578 1.00 80.06 205 PRO A O 1
ATOM 1552 N N . THR A 1 206 ? 25.239 9.549 -34.474 1.00 72.75 206 THR A N 1
ATOM 1553 C CA . THR A 1 206 ? 24.173 10.502 -34.831 1.00 72.75 206 THR A CA 1
ATOM 1554 C C . THR A 1 206 ? 24.674 11.574 -35.808 1.00 72.75 206 THR A C 1
ATOM 1556 O O . THR A 1 206 ? 25.718 12.179 -35.580 1.00 72.75 206 THR A O 1
ATOM 1559 N N . GLY A 1 207 ? 23.930 11.803 -36.898 1.00 66.38 207 GLY A N 1
ATOM 1560 C CA . GLY A 1 207 ? 24.288 12.766 -37.953 1.00 66.38 207 GLY A CA 1
ATOM 1561 C C . GLY A 1 207 ? 25.197 12.218 -39.060 1.00 66.38 207 GLY A C 1
ATOM 1562 O O . GLY A 1 207 ? 25.589 12.960 -39.964 1.00 66.38 207 GLY A O 1
ATOM 1563 N N . TYR A 1 208 ? 25.514 10.922 -39.015 1.00 77.94 208 TYR A N 1
ATOM 1564 C CA . TYR A 1 208 ? 26.268 10.228 -40.049 1.00 77.94 208 TYR A CA 1
ATOM 1565 C C . TYR A 1 208 ? 25.513 8.990 -40.546 1.00 77.94 208 TYR A C 1
ATOM 1567 O O . TYR A 1 208 ? 24.808 8.325 -39.790 1.00 77.94 208 TYR A O 1
ATOM 1575 N N . ALA A 1 209 ? 25.686 8.649 -41.821 1.00 79.12 209 ALA A N 1
ATOM 1576 C CA . ALA A 1 209 ? 25.131 7.439 -42.424 1.00 79.12 209 ALA A CA 1
ATOM 1577 C C . ALA A 1 209 ? 26.190 6.714 -43.263 1.00 79.12 209 ALA A C 1
ATOM 1579 O O . ALA A 1 209 ? 27.153 7.341 -43.714 1.00 79.12 209 ALA A O 1
ATOM 1580 N N . VAL A 1 210 ? 25.998 5.406 -43.477 1.00 79.69 210 VAL A N 1
ATOM 1581 C CA . VAL A 1 210 ? 26.805 4.616 -44.417 1.00 79.69 210 VAL A CA 1
ATOM 1582 C C . VAL A 1 210 ? 26.284 4.857 -45.833 1.00 79.69 210 VAL A C 1
ATOM 1584 O O . VAL A 1 210 ? 25.152 4.465 -46.125 1.00 79.69 210 VAL A O 1
ATOM 1587 N N . PRO A 1 211 ? 27.059 5.499 -46.727 1.00 78.06 211 PRO A N 1
ATOM 1588 C CA . PRO A 1 211 ? 26.650 5.661 -48.116 1.00 78.06 211 PRO A CA 1
ATOM 1589 C C . PRO A 1 211 ? 26.505 4.300 -48.801 1.00 78.06 211 PRO A C 1
ATOM 1591 O O . PRO A 1 211 ? 27.284 3.384 -48.533 1.00 78.06 211 PRO A O 1
ATOM 1594 N N . GLU A 1 212 ? 25.572 4.188 -49.749 1.00 74.19 212 GLU A N 1
ATOM 1595 C CA . GLU A 1 212 ? 25.344 2.950 -50.511 1.00 74.19 212 GLU A CA 1
ATOM 1596 C C . GLU A 1 212 ? 26.634 2.420 -51.158 1.00 74.19 212 GLU A C 1
ATOM 1598 O O . GLU A 1 212 ? 26.939 1.234 -51.094 1.00 74.19 212 GLU A O 1
ATOM 1603 N N . SER A 1 213 ? 27.460 3.330 -51.678 1.00 75.81 213 SER A N 1
ATOM 1604 C CA . SER A 1 213 ? 28.744 3.022 -52.311 1.00 75.81 213 SER A CA 1
ATOM 1605 C C . SER A 1 213 ? 29.819 2.473 -51.365 1.00 75.81 213 SER A C 1
ATOM 1607 O O . SER A 1 213 ? 30.844 1.992 -51.840 1.00 75.81 213 SER A O 1
ATOM 1609 N N . MET A 1 214 ? 29.622 2.535 -50.043 1.00 80.56 214 MET A N 1
ATOM 1610 C CA . MET A 1 214 ? 30.601 2.088 -49.043 1.00 80.56 214 MET A CA 1
ATOM 1611 C C . MET A 1 214 ? 30.205 0.792 -48.335 1.00 80.56 214 MET A C 1
ATOM 1613 O O . MET A 1 214 ? 31.005 0.261 -47.570 1.00 80.56 214 MET A O 1
ATOM 1617 N N . ARG A 1 215 ? 29.011 0.240 -48.596 1.00 77.31 215 ARG A N 1
ATOM 1618 C CA . ARG A 1 215 ? 28.478 -0.934 -47.879 1.00 77.31 215 ARG A CA 1
ATOM 1619 C C . ARG A 1 215 ? 29.353 -2.193 -47.976 1.00 77.31 215 ARG A C 1
ATOM 1621 O O . ARG A 1 215 ? 29.350 -2.984 -47.036 1.00 77.31 215 ARG A O 1
ATOM 1628 N N . HIS A 1 216 ? 30.125 -2.343 -49.052 1.00 77.69 216 HIS A N 1
ATOM 1629 C CA . HIS A 1 216 ? 30.965 -3.519 -49.331 1.00 77.69 216 HIS A CA 1
ATOM 1630 C C . HIS A 1 216 ? 32.393 -3.440 -48.770 1.00 77.69 216 HIS A C 1
ATOM 1632 O O . HIS A 1 216 ? 33.178 -4.363 -48.965 1.00 77.69 216 HIS A O 1
ATOM 1638 N N . LEU A 1 217 ? 32.770 -2.342 -48.104 1.00 80.31 217 LEU A N 1
ATOM 1639 C CA . LEU A 1 217 ? 34.125 -2.211 -47.571 1.00 80.31 217 LEU A CA 1
ATOM 1640 C C . LEU A 1 217 ? 34.344 -3.165 -46.392 1.00 80.31 217 LEU A C 1
ATOM 1642 O O . LEU A 1 217 ? 33.512 -3.268 -45.482 1.00 80.31 217 LEU A O 1
ATOM 1646 N N . ASP A 1 218 ? 35.488 -3.840 -46.416 1.00 75.12 218 ASP A N 1
ATOM 1647 C CA . ASP A 1 218 ? 35.978 -4.697 -45.353 1.00 75.12 218 ASP A CA 1
ATOM 1648 C C . ASP A 1 218 ? 36.637 -3.870 -44.235 1.00 75.12 218 ASP A C 1
ATOM 1650 O O . ASP A 1 218 ? 37.120 -2.754 -44.431 1.00 75.12 218 ASP A O 1
ATOM 1654 N N . SER A 1 219 ? 36.649 -4.422 -43.018 1.00 74.12 219 SER A N 1
ATOM 1655 C CA . SER A 1 219 ? 37.204 -3.764 -41.821 1.00 74.12 219 SER A CA 1
ATOM 1656 C C . SER A 1 219 ? 36.531 -2.420 -41.483 1.00 74.12 219 SER A C 1
ATOM 1658 O O . SER A 1 219 ? 37.170 -1.362 -41.576 1.00 74.12 219 SER A O 1
ATOM 1660 N N . PRO A 1 220 ? 35.244 -2.442 -41.085 1.00 79.12 220 PRO A N 1
ATOM 1661 C CA . PRO A 1 220 ? 34.481 -1.224 -40.870 1.00 79.12 220 PRO A CA 1
ATOM 1662 C C . PRO A 1 220 ? 34.995 -0.410 -39.672 1.00 79.12 220 PRO A C 1
ATOM 1664 O O . PRO A 1 220 ? 35.348 -0.958 -38.627 1.00 79.12 220 PRO A O 1
ATOM 1667 N N . SER A 1 221 ? 35.031 0.911 -39.841 1.00 85.06 221 SER A N 1
ATOM 1668 C CA . SER A 1 221 ? 35.323 1.909 -38.806 1.00 85.06 221 SER A CA 1
ATOM 1669 C C . SER A 1 221 ? 34.535 3.185 -39.094 1.00 85.06 221 SER A C 1
ATOM 1671 O O . SER A 1 221 ? 34.195 3.438 -40.252 1.00 85.06 221 SER A O 1
ATOM 1673 N N . ASP A 1 222 ? 34.315 4.038 -38.091 1.00 81.88 222 ASP A N 1
ATOM 1674 C CA . ASP A 1 222 ? 33.580 5.302 -38.277 1.00 81.88 222 ASP A CA 1
ATOM 1675 C C . ASP A 1 222 ? 34.187 6.166 -39.392 1.00 81.88 222 ASP A C 1
ATOM 1677 O O . ASP A 1 222 ? 33.488 6.639 -40.283 1.00 81.88 222 ASP A O 1
ATOM 1681 N N . SER A 1 223 ? 35.515 6.289 -39.427 1.00 80.06 223 SER A N 1
ATOM 1682 C CA . SER A 1 223 ? 36.234 7.063 -40.449 1.00 80.06 223 SER A CA 1
ATOM 1683 C C . SER A 1 223 ? 36.111 6.513 -41.879 1.00 80.06 223 SER A C 1
ATOM 1685 O O . SER A 1 223 ? 36.277 7.269 -42.843 1.00 80.06 223 SER A O 1
ATOM 1687 N N . LYS A 1 224 ? 35.830 5.212 -42.027 1.00 81.81 224 LYS A N 1
ATOM 1688 C CA . LYS A 1 224 ? 35.739 4.521 -43.321 1.00 81.81 224 LYS A CA 1
ATOM 1689 C C . LYS A 1 224 ? 34.303 4.351 -43.802 1.00 81.81 224 LYS A C 1
ATOM 1691 O O . LYS A 1 224 ? 34.068 4.473 -44.998 1.00 81.81 224 LYS A O 1
ATOM 1696 N N . CYS A 1 225 ? 33.370 4.080 -42.892 1.00 84.38 225 CYS A N 1
ATOM 1697 C CA . CYS A 1 225 ? 31.988 3.769 -43.240 1.00 84.38 225 CYS A CA 1
ATOM 1698 C C . CYS A 1 225 ? 31.060 4.985 -43.160 1.00 84.38 225 CYS A C 1
ATOM 1700 O O . CYS A 1 225 ? 30.036 4.977 -43.829 1.00 84.38 225 CYS A O 1
ATOM 1702 N N . CYS A 1 226 ? 31.378 6.020 -42.374 1.00 83.81 226 CYS A N 1
ATOM 1703 C CA . CYS A 1 226 ? 30.420 7.077 -42.043 1.00 83.81 226 CYS A CA 1
ATOM 1704 C C . CYS A 1 226 ? 30.703 8.400 -42.777 1.00 83.81 226 CYS A C 1
ATOM 1706 O O . CYS A 1 226 ? 31.838 8.890 -42.834 1.00 83.81 226 CYS A O 1
ATOM 1708 N N . ARG A 1 227 ? 29.649 9.008 -43.338 1.00 79.94 227 ARG A N 1
ATOM 1709 C CA . ARG A 1 227 ? 29.664 10.353 -43.945 1.00 79.94 227 ARG A CA 1
ATOM 1710 C C . ARG A 1 227 ? 28.533 11.212 -43.376 1.00 79.94 227 ARG A C 1
ATOM 1712 O O . ARG A 1 227 ? 27.487 10.682 -43.014 1.00 79.94 227 ARG A O 1
ATOM 1719 N N . GLN A 1 228 ? 28.778 12.518 -43.274 1.00 72.38 228 GLN A N 1
ATOM 1720 C CA . GLN A 1 228 ? 27.856 13.490 -42.679 1.00 72.38 228 GLN A CA 1
ATOM 1721 C C . GLN A 1 228 ? 26.592 13.630 -43.541 1.00 72.38 228 GLN A C 1
ATOM 1723 O O . GLN A 1 228 ? 26.681 13.675 -44.769 1.00 72.38 228 GLN A O 1
ATOM 1728 N N . THR A 1 229 ? 25.420 13.656 -42.908 1.00 69.69 229 THR A N 1
ATOM 1729 C CA . THR A 1 229 ? 24.121 13.739 -43.595 1.00 69.69 229 THR A CA 1
ATOM 1730 C C . THR A 1 229 ? 23.656 15.187 -43.789 1.00 69.69 229 THR A C 1
ATOM 1732 O O . THR A 1 229 ? 24.047 16.081 -43.046 1.00 69.69 229 THR A O 1
ATOM 1735 N N . TYR A 1 230 ? 22.797 15.427 -44.782 1.00 80.50 230 TYR A N 1
ATOM 1736 C CA . TYR A 1 230 ? 22.099 16.708 -44.950 1.00 80.50 230 TYR A CA 1
ATOM 1737 C C . TYR A 1 230 ? 20.997 16.874 -43.894 1.00 80.50 230 TYR A C 1
ATOM 1739 O O . TYR A 1 230 ? 20.372 15.888 -43.489 1.00 80.50 230 TYR A O 1
ATOM 1747 N N . CYS A 1 231 ? 20.691 18.113 -43.505 1.00 83.31 231 CYS A N 1
ATOM 1748 C CA . CYS A 1 231 ? 19.641 18.424 -42.532 1.00 83.31 231 CYS A CA 1
ATOM 1749 C C . CYS A 1 231 ? 18.244 17.922 -42.939 1.00 83.31 231 CYS A C 1
ATOM 1751 O O . CYS A 1 231 ? 17.404 17.670 -42.078 1.00 83.31 231 CYS A O 1
ATOM 1753 N N . SER A 1 232 ? 17.988 17.699 -44.231 1.00 83.25 232 SER A N 1
ATOM 1754 C CA . SER A 1 232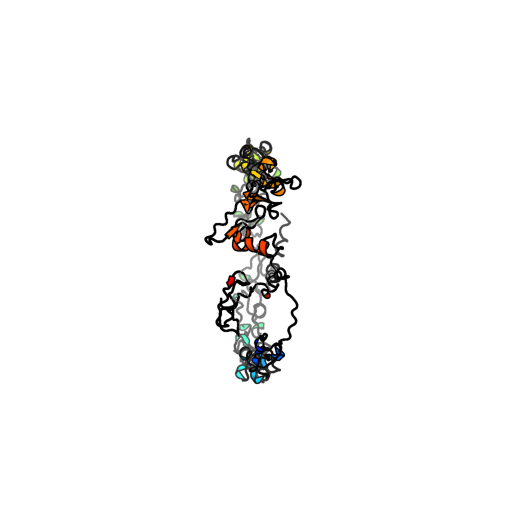 ? 16.766 17.045 -44.725 1.00 83.25 232 SER A CA 1
ATOM 1755 C C . SER A 1 232 ? 16.552 15.628 -44.169 1.00 83.25 232 SER A C 1
ATOM 1757 O O . SER A 1 232 ? 15.403 15.209 -43.994 1.00 83.25 232 SER A O 1
ATOM 1759 N N . ALA A 1 233 ? 17.634 14.910 -43.854 1.00 80.19 233 ALA A N 1
ATOM 1760 C CA . ALA A 1 233 ? 17.615 13.579 -43.246 1.00 80.19 233 ALA A CA 1
ATOM 1761 C C . ALA A 1 233 ? 17.772 13.610 -41.714 1.00 80.19 233 ALA A C 1
ATOM 1763 O O . ALA A 1 233 ? 17.586 12.582 -41.061 1.00 80.19 233 ALA A O 1
ATOM 1764 N N . PHE A 1 234 ? 18.087 14.772 -41.130 1.00 83.38 234 PHE A N 1
ATOM 1765 C CA . PHE A 1 234 ? 18.225 14.928 -39.687 1.00 83.38 234 PHE A CA 1
ATOM 1766 C C . PHE A 1 234 ? 16.852 14.910 -39.001 1.00 83.38 234 PHE A C 1
ATOM 1768 O O . PHE A 1 234 ? 15.878 15.520 -39.461 1.00 83.38 234 PHE A O 1
ATOM 1775 N N . LYS A 1 235 ? 16.763 14.181 -37.886 1.00 89.06 235 LYS A N 1
ATOM 1776 C CA . LYS A 1 235 ? 15.550 14.074 -37.077 1.00 89.06 235 LYS A CA 1
ATOM 1777 C C . LYS A 1 235 ? 15.695 14.977 -35.859 1.00 89.06 235 LYS A C 1
ATOM 1779 O O . LYS A 1 235 ? 16.527 14.706 -35.006 1.00 89.06 235 LYS A O 1
ATOM 1784 N N . CYS A 1 236 ? 14.862 16.009 -35.793 1.00 90.81 236 CYS A N 1
ATOM 1785 C CA . CYS A 1 236 ? 14.830 16.929 -34.664 1.00 90.81 236 CYS A CA 1
ATOM 1786 C C . CYS A 1 236 ? 14.377 16.227 -33.379 1.00 90.81 236 CYS A C 1
ATOM 1788 O O . CYS A 1 236 ? 13.449 15.408 -33.406 1.00 90.81 236 CYS A O 1
ATOM 1790 N N . ASP A 1 237 ? 15.013 16.575 -32.263 1.00 92.75 237 ASP A N 1
ATOM 1791 C CA . ASP A 1 237 ? 14.624 16.093 -30.941 1.00 92.75 237 ASP A CA 1
ATOM 1792 C C . ASP A 1 237 ? 13.283 16.685 -30.479 1.00 92.75 237 ASP A C 1
ATOM 1794 O O . ASP A 1 237 ? 12.724 17.617 -31.065 1.00 92.75 237 ASP A O 1
ATOM 1798 N N . ALA A 1 238 ? 12.742 16.138 -29.386 1.00 90.38 238 ALA A N 1
ATOM 1799 C CA . ALA A 1 238 ? 11.518 16.650 -28.785 1.00 90.38 238 ALA A CA 1
ATOM 1800 C C . ALA A 1 238 ? 11.665 18.137 -28.415 1.00 90.38 238 ALA A C 1
ATOM 1802 O O . ALA A 1 238 ? 12.606 18.532 -27.731 1.00 90.38 238 ALA A O 1
ATOM 1803 N N . GLY A 1 239 ? 10.701 18.950 -28.855 1.00 89.00 239 GLY A N 1
ATOM 1804 C CA . GLY A 1 239 ? 10.714 20.398 -28.649 1.00 89.00 239 GLY A CA 1
ATOM 1805 C C . GLY A 1 239 ? 11.451 21.197 -29.728 1.00 89.00 239 GLY A C 1
ATOM 1806 O O . GLY A 1 239 ? 11.591 22.413 -29.593 1.00 89.00 239 GLY A O 1
ATOM 1807 N N . TRP A 1 240 ? 11.836 20.551 -30.827 1.00 92.94 240 TRP A N 1
ATOM 1808 C CA . TRP A 1 240 ? 12.391 21.186 -32.014 1.00 92.94 240 TRP A CA 1
ATOM 1809 C C . TRP A 1 240 ? 11.553 20.843 -33.249 1.00 92.94 240 TRP A C 1
ATOM 1811 O O . TRP A 1 240 ? 11.110 19.708 -33.420 1.00 92.94 240 TRP A O 1
ATOM 1821 N N . ASN A 1 241 ? 11.355 21.820 -34.132 1.00 91.00 241 ASN A N 1
ATOM 1822 C CA . ASN A 1 241 ? 10.732 21.620 -35.440 1.00 91.00 241 ASN A CA 1
ATOM 1823 C C . ASN A 1 241 ? 11.798 21.681 -36.536 1.00 91.00 241 ASN A C 1
ATOM 1825 O O . ASN A 1 241 ? 12.808 22.359 -36.380 1.00 91.00 241 ASN A O 1
ATOM 1829 N N . ARG A 1 242 ? 11.580 21.004 -37.667 1.00 89.62 242 ARG A N 1
ATOM 1830 C CA . ARG A 1 242 ? 12.507 21.060 -38.808 1.00 89.62 242 ARG A CA 1
ATOM 1831 C C . ARG A 1 242 ? 12.680 22.500 -39.298 1.00 89.62 242 ARG A C 1
ATOM 1833 O O . ARG A 1 242 ? 11.693 23.206 -39.505 1.00 89.62 242 ARG A O 1
ATOM 1840 N N . ASN A 1 243 ? 13.929 22.911 -39.517 1.00 91.19 243 ASN A N 1
ATOM 1841 C CA . ASN A 1 243 ? 14.232 24.189 -40.144 1.00 91.19 243 ASN A CA 1
ATOM 1842 C C . ASN A 1 243 ? 14.195 24.032 -41.668 1.00 91.19 243 ASN A C 1
ATOM 1844 O O . ASN A 1 243 ? 15.170 23.603 -42.284 1.00 91.19 243 ASN A O 1
ATOM 1848 N N . GLU A 1 244 ? 13.071 24.382 -42.292 1.00 88.12 244 GLU A N 1
ATOM 1849 C CA . GLU A 1 244 ? 12.921 24.292 -43.753 1.00 88.12 244 GLU A CA 1
ATOM 1850 C C . GLU A 1 244 ? 13.962 25.128 -44.518 1.00 88.12 244 GLU A C 1
ATOM 1852 O O . GLU A 1 244 ? 14.337 24.770 -45.635 1.00 88.12 244 GLU A O 1
ATOM 1857 N N . SER A 1 245 ? 14.500 26.186 -43.904 1.00 89.12 245 SER A N 1
ATOM 1858 C CA . SER A 1 245 ? 15.558 27.017 -44.490 1.00 89.12 245 SER A CA 1
ATOM 1859 C C . SER A 1 245 ? 16.941 26.348 -44.477 1.00 89.12 245 SER A C 1
ATOM 1861 O O . SER A 1 245 ? 17.825 26.784 -45.211 1.00 89.12 245 SER A O 1
ATOM 1863 N N . ALA A 1 246 ? 17.143 25.297 -43.671 1.00 87.00 246 ALA A N 1
ATOM 1864 C CA . ALA A 1 246 ? 18.418 24.584 -43.535 1.00 87.00 246 ALA A CA 1
ATOM 1865 C C . ALA A 1 246 ? 18.428 23.204 -44.216 1.00 87.00 246 ALA A C 1
ATOM 1867 O O . ALA A 1 246 ? 19.452 22.533 -44.206 1.00 87.00 246 ALA A O 1
ATOM 1868 N N . LYS A 1 247 ? 17.323 22.760 -44.832 1.00 83.44 247 LYS A N 1
ATOM 1869 C CA . LYS A 1 247 ? 17.153 21.378 -45.335 1.00 83.44 247 LYS A CA 1
ATOM 1870 C C . LYS A 1 247 ? 18.256 20.886 -46.293 1.00 83.44 247 LYS A C 1
ATOM 1872 O O . LYS A 1 247 ? 18.569 19.695 -46.290 1.00 83.44 247 LYS A O 1
ATOM 1877 N N . ASP A 1 248 ? 18.845 21.791 -47.076 1.00 84.19 248 ASP A N 1
ATOM 1878 C CA . ASP A 1 248 ? 19.891 21.494 -48.066 1.00 84.19 248 ASP A CA 1
ATOM 1879 C C . ASP A 1 248 ? 21.313 21.742 -47.525 1.00 84.19 248 ASP A C 1
ATOM 1881 O O . ASP A 1 248 ? 22.302 21.562 -48.236 1.00 84.19 248 ASP A O 1
ATOM 1885 N N . GLN A 1 249 ? 21.434 22.150 -46.260 1.00 82.94 249 GLN A N 1
ATOM 1886 C CA . GLN A 1 249 ? 22.713 22.336 -45.583 1.00 82.94 249 GLN A CA 1
ATOM 1887 C C . GLN A 1 249 ? 23.187 21.016 -44.971 1.00 82.94 249 GLN A C 1
ATOM 1889 O O . GLN A 1 249 ? 22.392 20.147 -44.598 1.00 82.94 249 GLN A O 1
ATOM 1894 N N . VAL A 1 250 ? 24.505 20.852 -44.886 1.00 80.00 250 VAL A N 1
ATOM 1895 C CA . VAL A 1 250 ? 25.112 19.758 -44.127 1.00 80.00 250 VAL A CA 1
ATOM 1896 C C . VAL A 1 250 ? 25.044 20.137 -42.654 1.00 80.00 250 VAL A C 1
ATOM 1898 O O . VAL A 1 250 ? 25.517 21.207 -42.282 1.00 80.00 250 VAL A O 1
ATOM 1901 N N . GLY A 1 251 ? 24.459 19.269 -41.836 1.00 81.38 251 GLY A N 1
ATOM 1902 C CA . GLY A 1 251 ? 24.306 19.517 -40.411 1.00 81.38 251 GLY A CA 1
ATOM 1903 C C . GLY A 1 251 ? 23.925 18.251 -39.657 1.00 81.38 251 GLY A C 1
ATOM 1904 O O . GLY A 1 251 ? 23.462 17.264 -40.234 1.00 81.38 251 GLY A O 1
ATOM 1905 N N . HIS A 1 252 ? 24.191 18.263 -38.360 1.00 81.62 252 HIS A N 1
ATOM 1906 C CA . HIS A 1 252 ? 24.167 17.073 -37.514 1.00 81.62 252 HIS A CA 1
ATOM 1907 C C . HIS A 1 252 ? 23.663 17.335 -36.090 1.00 81.62 252 HIS A C 1
ATOM 1909 O O . HIS A 1 252 ? 23.694 16.422 -35.264 1.00 81.62 252 HIS A O 1
ATOM 1915 N N . SER A 1 253 ? 23.181 18.545 -35.798 1.00 87.62 253 SER A N 1
ATOM 1916 C CA . SER A 1 253 ? 22.584 18.900 -34.509 1.00 87.62 253 SER A CA 1
ATOM 1917 C C . SER A 1 253 ? 21.245 19.627 -34.675 1.00 87.62 253 SER A C 1
ATOM 1919 O O . SER A 1 253 ? 20.886 20.070 -35.771 1.00 87.62 253 SER A O 1
ATOM 1921 N N . ASN A 1 254 ? 20.489 19.761 -33.579 1.00 88.44 254 ASN A N 1
ATOM 1922 C CA . ASN A 1 254 ? 19.233 20.514 -33.591 1.00 88.44 254 ASN A CA 1
ATOM 1923 C C . ASN A 1 254 ? 19.463 22.002 -33.883 1.00 88.44 254 ASN A C 1
ATOM 1925 O O . ASN A 1 254 ? 18.647 22.621 -34.553 1.00 88.44 254 ASN A O 1
ATOM 1929 N N . GLU A 1 255 ? 20.571 22.568 -33.414 1.00 89.50 255 GLU A N 1
ATOM 1930 C CA . GLU A 1 255 ? 20.926 23.974 -33.615 1.00 89.50 255 GLU A CA 1
ATOM 1931 C C . GLU A 1 255 ? 21.223 24.282 -35.090 1.00 89.50 255 GLU A C 1
ATOM 1933 O O . GLU A 1 255 ? 20.967 25.392 -35.551 1.00 89.50 255 GLU A O 1
ATOM 1938 N N . GLU A 1 256 ? 21.734 23.297 -35.835 1.00 89.06 256 GLU A N 1
ATOM 1939 C CA . GLU A 1 256 ? 22.038 23.426 -37.263 1.00 89.06 256 GLU A CA 1
ATOM 1940 C C . GLU A 1 256 ? 20.812 23.127 -38.144 1.00 89.06 256 GLU A C 1
ATOM 1942 O O . GLU A 1 256 ? 20.548 23.838 -39.114 1.00 89.06 256 GLU A O 1
ATOM 1947 N N . CYS A 1 257 ? 20.044 22.083 -37.814 1.00 91.50 257 CYS A N 1
ATOM 1948 C CA . CYS A 1 257 ? 19.012 21.534 -38.701 1.00 91.50 257 CYS A CA 1
ATOM 1949 C C . CYS A 1 257 ? 17.562 21.812 -38.270 1.00 91.50 257 CYS A C 1
ATOM 1951 O O . CYS A 1 257 ? 16.622 21.517 -39.018 1.00 91.50 257 CYS A O 1
ATOM 1953 N N . CYS A 1 258 ? 17.348 22.360 -37.075 1.00 93.31 258 CYS A N 1
ATOM 1954 C CA . CYS A 1 258 ? 16.031 22.526 -36.469 1.00 93.31 258 CYS A CA 1
ATOM 1955 C C . CYS A 1 258 ? 15.835 23.946 -35.912 1.00 93.31 258 CYS A C 1
ATOM 1957 O O . CYS A 1 258 ? 16.757 24.750 -35.841 1.00 93.31 258 CYS A O 1
ATOM 1959 N N . ILE A 1 259 ? 14.594 24.282 -35.558 1.00 92.50 259 ILE A N 1
ATOM 1960 C CA . ILE A 1 259 ? 14.219 25.532 -34.893 1.00 92.50 259 ILE A CA 1
ATOM 1961 C C . ILE A 1 259 ? 13.551 25.182 -33.568 1.00 92.50 259 ILE A C 1
ATOM 1963 O O . ILE A 1 259 ? 12.651 24.336 -33.518 1.00 92.50 259 ILE A O 1
ATOM 1967 N N . ALA A 1 260 ? 14.002 25.835 -32.500 1.00 90.88 260 ALA A N 1
ATOM 1968 C CA . ALA A 1 260 ? 13.459 25.666 -31.164 1.00 90.88 260 ALA A CA 1
ATOM 1969 C C . ALA A 1 260 ? 11.963 26.018 -31.122 1.00 90.88 260 ALA A C 1
ATOM 1971 O O . ALA A 1 260 ? 11.506 27.012 -31.697 1.00 90.88 260 ALA A O 1
ATOM 1972 N N . THR A 1 261 ? 11.195 25.190 -30.420 1.00 93.75 261 THR A N 1
ATOM 1973 C CA . THR A 1 261 ? 9.808 25.496 -30.056 1.00 93.75 261 THR A CA 1
ATOM 1974 C C . THR A 1 261 ? 9.729 25.923 -28.595 1.00 93.75 261 THR A C 1
ATOM 1976 O O . THR A 1 261 ? 10.648 25.695 -27.806 1.00 93.75 261 THR A O 1
ATOM 1979 N N . CYS A 1 262 ? 8.579 26.441 -28.181 1.00 93.19 262 CYS A N 1
ATOM 1980 C CA . CYS A 1 262 ? 8.323 26.759 -26.782 1.00 93.19 262 CYS A CA 1
ATOM 1981 C C . CYS A 1 262 ? 8.430 25.560 -25.818 1.00 93.19 262 CYS A C 1
ATOM 1983 O O . CYS A 1 262 ? 8.423 25.767 -24.606 1.00 93.19 262 CYS A O 1
ATOM 1985 N N . ALA A 1 263 ? 8.538 24.318 -26.308 1.00 90.75 263 ALA A N 1
ATOM 1986 C CA . ALA A 1 263 ? 8.815 23.158 -25.460 1.00 90.75 263 ALA A CA 1
ATOM 1987 C C . ALA A 1 263 ? 10.244 23.138 -24.882 1.00 90.75 263 ALA A C 1
ATOM 1989 O O . ALA A 1 263 ? 10.440 22.529 -23.834 1.00 90.75 263 ALA A O 1
ATOM 1990 N N . VAL A 1 264 ? 11.224 23.775 -25.540 1.00 90.38 264 VAL A N 1
ATOM 1991 C CA . VAL A 1 264 ? 12.620 23.852 -25.048 1.00 90.38 264 VAL A CA 1
ATOM 1992 C C . VAL A 1 264 ? 12.929 25.165 -24.333 1.00 90.38 264 VAL A C 1
ATOM 1994 O O . VAL A 1 264 ? 13.931 25.261 -23.626 1.00 90.38 264 VAL A O 1
ATOM 1997 N N . TYR A 1 265 ? 12.061 26.169 -24.469 1.00 91.00 265 TYR A N 1
ATOM 1998 C CA . TYR A 1 265 ? 12.167 27.404 -23.702 1.00 91.00 265 TYR A CA 1
ATOM 1999 C C . TYR A 1 265 ? 11.881 27.140 -22.219 1.00 91.00 265 TYR A C 1
ATOM 2001 O O . TYR A 1 265 ? 10.928 26.440 -21.893 1.00 91.00 265 TYR A O 1
ATOM 2009 N N . THR A 1 266 ? 12.667 27.710 -21.307 1.00 91.44 266 THR A N 1
ATOM 2010 C CA . THR A 1 266 ? 12.417 27.604 -19.859 1.00 91.44 266 THR A CA 1
ATOM 2011 C C . THR A 1 266 ? 11.898 28.937 -19.340 1.00 91.44 266 THR A C 1
ATOM 2013 O O . THR A 1 266 ? 12.609 29.938 -19.401 1.00 91.44 266 THR A O 1
ATOM 2016 N N . CYS A 1 267 ? 10.664 28.961 -18.836 1.00 91.94 267 CYS A N 1
ATOM 2017 C CA . CYS A 1 267 ? 10.098 30.158 -18.218 1.00 91.94 267 CYS A CA 1
ATOM 2018 C C . CYS A 1 267 ? 10.734 30.431 -16.847 1.00 91.94 267 CYS A C 1
ATOM 2020 O O . CYS A 1 267 ? 11.001 29.504 -16.079 1.00 91.94 267 CYS A O 1
ATOM 2022 N N . ASP A 1 268 ? 10.956 31.707 -16.527 1.00 90.19 268 ASP A N 1
ATOM 2023 C CA . ASP A 1 268 ? 11.466 32.118 -15.219 1.00 90.19 268 ASP A CA 1
ATOM 2024 C C . ASP A 1 268 ? 10.369 31.999 -14.149 1.00 90.19 268 ASP A C 1
ATOM 2026 O O . ASP A 1 268 ? 9.532 32.890 -13.966 1.00 90.19 268 ASP A O 1
ATOM 2030 N N . ALA A 1 269 ? 10.394 30.884 -13.419 1.00 86.44 269 ALA A N 1
ATOM 2031 C CA . ALA A 1 269 ? 9.476 30.624 -12.317 1.00 86.44 269 ALA A CA 1
ATOM 2032 C C . ALA A 1 269 ? 9.608 31.651 -11.177 1.00 86.44 269 ALA A C 1
ATOM 2034 O O . ALA A 1 269 ? 8.624 31.923 -10.488 1.00 86.44 269 ALA A O 1
ATOM 2035 N N . SER A 1 270 ? 10.787 32.264 -10.990 1.00 85.06 270 SER A N 1
ATOM 2036 C CA . SER A 1 270 ? 11.004 33.280 -9.950 1.00 85.06 270 SER A CA 1
ATOM 2037 C C . SER A 1 270 ? 10.318 34.609 -10.274 1.00 85.06 270 SER A C 1
ATOM 2039 O O . SER A 1 270 ? 9.896 35.321 -9.366 1.00 85.06 270 SER A O 1
ATOM 2041 N N . ALA A 1 271 ? 10.109 34.887 -11.563 1.00 87.94 271 ALA A N 1
ATOM 2042 C CA . ALA A 1 271 ? 9.285 35.987 -12.057 1.00 87.94 271 ALA A CA 1
ATOM 2043 C C . ALA A 1 271 ? 7.787 35.617 -12.175 1.00 87.94 271 ALA A C 1
ATOM 2045 O O . ALA A 1 271 ? 6.982 36.413 -12.664 1.00 87.94 271 ALA A O 1
ATOM 2046 N N . GLY A 1 272 ? 7.407 34.413 -11.731 1.00 88.44 272 GLY A N 1
ATOM 2047 C CA . GLY A 1 272 ? 6.035 33.910 -11.734 1.00 88.44 272 GLY A CA 1
ATOM 2048 C C . GLY A 1 272 ? 5.487 33.595 -13.127 1.00 88.44 272 GLY A C 1
ATOM 2049 O O . GLY A 1 272 ? 4.311 33.832 -13.409 1.00 88.44 272 GLY A O 1
ATOM 2050 N N . TRP A 1 273 ? 6.339 33.046 -13.995 1.00 92.31 273 TRP A N 1
ATOM 2051 C CA . TRP A 1 273 ? 5.969 32.534 -15.313 1.00 92.31 273 TRP A CA 1
ATOM 2052 C C . TRP A 1 273 ? 6.117 31.015 -15.375 1.00 92.31 273 TRP A C 1
ATOM 2054 O O . TRP A 1 273 ? 7.065 30.448 -14.838 1.00 92.31 273 TRP A O 1
ATOM 2064 N N . ALA A 1 274 ? 5.205 30.358 -16.084 1.00 91.56 274 ALA A N 1
ATOM 2065 C CA . ALA A 1 274 ? 5.236 28.927 -16.351 1.00 91.56 274 ALA A CA 1
ATOM 2066 C C . ALA A 1 274 ? 5.056 28.654 -17.849 1.00 91.56 274 ALA A C 1
ATOM 2068 O O . ALA A 1 274 ? 4.408 29.418 -18.566 1.00 91.56 274 ALA A O 1
ATOM 2069 N N . ASN A 1 275 ? 5.623 27.549 -18.332 1.00 91.12 275 ASN A N 1
ATOM 2070 C CA . ASN A 1 275 ? 5.471 27.125 -19.722 1.00 91.12 275 ASN A CA 1
ATOM 2071 C C . ASN A 1 275 ? 4.002 26.845 -20.044 1.00 91.12 275 ASN A C 1
ATOM 2073 O O . ASN A 1 275 ? 3.368 26.052 -19.349 1.00 91.12 275 ASN A O 1
ATOM 2077 N N . SER A 1 276 ? 3.491 27.425 -21.132 1.00 90.06 276 SER A N 1
ATOM 2078 C CA . SER A 1 276 ? 2.128 27.166 -21.606 1.00 90.06 276 SER A CA 1
ATOM 2079 C C . SER A 1 276 ? 2.045 25.826 -22.359 1.00 90.06 276 SER A C 1
ATOM 2081 O O . SER A 1 276 ? 2.640 25.687 -23.434 1.00 90.06 276 SER A O 1
ATOM 2083 N N . PRO A 1 277 ? 1.263 24.834 -21.884 1.00 87.38 277 PRO A N 1
ATOM 2084 C CA . PRO A 1 277 ? 1.060 23.573 -22.591 1.00 87.38 277 PRO A CA 1
ATOM 2085 C C . PRO A 1 277 ? 0.404 23.773 -23.958 1.00 87.38 277 PRO A C 1
ATOM 2087 O O . PRO A 1 277 ? 0.673 23.007 -24.885 1.00 87.38 277 PRO A O 1
ATOM 2090 N N . ALA A 1 278 ? -0.435 24.807 -24.090 1.00 88.06 278 ALA A N 1
ATOM 2091 C CA . ALA A 1 278 ? -1.127 25.145 -25.329 1.00 88.06 278 ALA A CA 1
ATOM 2092 C C . ALA A 1 278 ? -0.160 25.632 -26.419 1.00 88.06 278 ALA A C 1
ATOM 2094 O O . ALA A 1 278 ? -0.436 25.469 -27.606 1.00 88.06 278 ALA A O 1
ATOM 2095 N N . LYS A 1 279 ? 0.996 26.181 -26.028 1.00 89.50 279 LYS A N 1
ATOM 2096 C CA . LYS A 1 279 ? 1.974 26.767 -26.950 1.00 89.50 279 LYS A CA 1
ATOM 2097 C C . LYS A 1 279 ? 3.201 25.891 -27.191 1.00 89.50 279 LYS A C 1
ATOM 2099 O O . LYS A 1 279 ? 4.093 26.308 -27.916 1.00 89.50 279 LYS A O 1
ATOM 2104 N N . LYS A 1 280 ? 3.245 24.658 -26.669 1.00 89.12 280 LYS A N 1
ATOM 2105 C CA . LYS A 1 280 ? 4.429 23.774 -26.729 1.00 89.12 280 LYS A CA 1
ATOM 2106 C C . LYS A 1 280 ? 5.032 23.569 -28.130 1.00 89.12 280 LYS A C 1
ATOM 2108 O O . LYS A 1 280 ? 6.233 23.384 -28.230 1.00 89.12 280 LYS A O 1
ATOM 2113 N N . ASN A 1 281 ? 4.227 23.616 -29.196 1.00 88.69 281 ASN A N 1
ATOM 2114 C CA . ASN A 1 281 ? 4.684 23.405 -30.579 1.00 88.69 281 ASN A CA 1
ATOM 2115 C C . ASN A 1 281 ? 4.913 24.714 -31.360 1.00 88.69 281 ASN A C 1
ATOM 2117 O O . ASN A 1 281 ? 5.229 24.669 -32.549 1.00 88.69 281 ASN A O 1
ATOM 2121 N N . VAL A 1 282 ? 4.702 25.872 -30.728 1.00 90.88 282 VAL A N 1
ATOM 2122 C CA . VAL A 1 282 ? 4.903 27.183 -31.354 1.00 90.88 282 VAL A CA 1
ATOM 2123 C C . VAL A 1 282 ? 6.402 27.430 -31.491 1.00 90.88 282 VAL A C 1
ATOM 2125 O O . VAL A 1 282 ? 7.153 27.231 -30.539 1.00 90.88 282 VAL A O 1
ATOM 2128 N N . VAL A 1 283 ? 6.834 27.835 -32.684 1.00 90.00 283 VAL A N 1
ATOM 2129 C CA . VAL A 1 283 ? 8.233 28.174 -32.970 1.00 90.00 283 VAL A CA 1
ATOM 2130 C C . VAL A 1 283 ? 8.574 29.513 -32.323 1.00 90.00 283 VAL A C 1
ATOM 2132 O O . VAL A 1 283 ? 7.872 30.497 -32.551 1.00 90.00 283 VAL A O 1
ATOM 2135 N N . GLY A 1 284 ? 9.657 29.541 -31.547 1.00 86.81 284 GLY A N 1
ATOM 2136 C CA . GLY A 1 284 ? 10.186 30.745 -30.914 1.00 86.81 284 GLY A CA 1
ATOM 2137 C C . GLY A 1 284 ? 10.726 30.503 -29.506 1.00 86.81 284 GLY A C 1
ATOM 2138 O O . GLY A 1 284 ? 10.531 29.445 -28.910 1.00 86.81 284 GLY A O 1
ATOM 2139 N N . ASP A 1 285 ? 11.421 31.511 -28.993 1.00 85.38 285 ASP A N 1
ATOM 2140 C CA . ASP A 1 285 ? 12.255 31.473 -27.786 1.00 85.38 285 ASP A CA 1
ATOM 2141 C C . ASP A 1 285 ? 12.010 32.685 -26.863 1.00 85.38 285 ASP A C 1
ATOM 2143 O O . ASP A 1 285 ? 12.825 33.012 -26.004 1.00 85.38 285 ASP A O 1
ATOM 2147 N N . GLY A 1 286 ? 10.880 33.377 -27.035 1.00 89.06 286 GLY A N 1
ATOM 2148 C CA . GLY A 1 286 ? 10.524 34.560 -26.251 1.00 89.06 286 GLY A CA 1
ATOM 2149 C C . GLY A 1 286 ? 9.574 34.248 -25.083 1.00 89.06 286 GLY A C 1
ATOM 2150 O O . GLY A 1 286 ? 8.612 33.497 -25.271 1.00 89.06 286 GLY A O 1
ATOM 2151 N N . PRO A 1 287 ? 9.729 34.892 -23.908 1.00 87.06 287 PRO A N 1
ATOM 2152 C CA . PRO A 1 287 ? 8.875 34.645 -22.741 1.00 87.06 287 PRO A CA 1
ATOM 2153 C C . PRO A 1 287 ? 7.404 34.998 -22.996 1.00 87.06 287 PRO A C 1
ATOM 2155 O O . PRO A 1 287 ? 6.512 34.255 -22.602 1.00 87.06 287 PRO A O 1
ATOM 2158 N N . LEU A 1 288 ? 7.130 36.082 -23.731 1.00 87.62 288 LEU A N 1
ATOM 2159 C CA . LEU A 1 288 ? 5.761 36.476 -24.102 1.00 87.62 288 LEU A CA 1
ATOM 2160 C C . LEU A 1 288 ? 5.080 35.454 -25.023 1.00 87.62 288 LEU A C 1
ATOM 2162 O O . LEU A 1 288 ? 3.855 35.314 -25.021 1.00 87.62 288 LEU A O 1
ATOM 2166 N N . LEU A 1 289 ? 5.878 34.743 -25.822 1.00 92.25 289 LEU A N 1
ATOM 2167 C CA . LEU A 1 289 ? 5.376 33.733 -26.734 1.00 92.25 289 LEU A CA 1
ATOM 2168 C C . LEU A 1 289 ? 5.171 32.408 -26.009 1.00 92.25 289 LEU A C 1
ATOM 2170 O O . LEU A 1 289 ? 4.121 31.808 -26.179 1.00 92.25 289 LEU A O 1
ATOM 2174 N N . CYS A 1 290 ? 6.119 31.979 -25.179 1.00 92.94 290 CYS A N 1
ATOM 2175 C CA . CYS A 1 290 ? 6.159 30.617 -24.647 1.00 92.94 290 CYS A CA 1
ATOM 2176 C C . CYS A 1 290 ? 5.597 30.451 -23.229 1.00 92.94 290 CYS A C 1
ATOM 2178 O O . CYS A 1 290 ? 5.253 29.332 -22.834 1.00 92.94 290 CYS A O 1
ATOM 2180 N N . CYS A 1 291 ? 5.456 31.543 -22.478 1.00 93.38 291 CYS A N 1
ATOM 2181 C CA . CYS A 1 291 ? 5.028 31.506 -21.086 1.00 93.38 291 CYS A CA 1
ATOM 2182 C C . CYS A 1 291 ? 3.611 32.042 -20.878 1.00 93.38 291 CYS A C 1
ATOM 2184 O O . CYS A 1 291 ? 3.069 32.817 -21.672 1.00 93.38 291 CYS A O 1
ATOM 2186 N N . GLU A 1 292 ? 3.031 31.623 -19.762 1.00 92.00 292 GLU A N 1
ATOM 2187 C CA . GLU A 1 292 ? 1.821 32.158 -19.147 1.00 92.00 292 GLU A CA 1
ATOM 2188 C C . GLU A 1 292 ? 2.111 32.461 -17.669 1.00 92.00 292 GLU A C 1
ATOM 2190 O O . GLU A 1 292 ? 3.034 31.870 -17.099 1.00 92.00 292 GLU A O 1
ATOM 2195 N N . PRO A 1 293 ? 1.364 33.375 -17.028 1.00 91.88 293 PRO A N 1
ATOM 2196 C CA . PRO A 1 293 ? 1.476 33.590 -15.592 1.00 91.88 293 PRO A CA 1
ATOM 2197 C C . PRO A 1 293 ? 1.275 32.283 -14.818 1.00 91.88 293 PRO A C 1
ATOM 2199 O O . PRO A 1 293 ? 0.335 31.526 -15.075 1.00 91.88 293 PRO A O 1
ATOM 2202 N N . ALA A 1 294 ? 2.197 32.012 -13.900 1.00 92.75 294 ALA A N 1
ATOM 2203 C CA . ALA A 1 294 ? 2.136 30.870 -13.007 1.00 92.75 294 ALA A CA 1
ATOM 2204 C C . ALA A 1 294 ? 1.158 31.137 -11.858 1.00 92.75 294 ALA A C 1
ATOM 2206 O O . ALA A 1 294 ? 0.933 32.283 -11.458 1.00 92.75 294 ALA A O 1
ATOM 2207 N N . CYS A 1 295 ? 0.649 30.063 -11.260 1.00 93.38 295 CYS A N 1
ATOM 2208 C CA . CYS A 1 295 ? -0.217 30.143 -10.088 1.00 93.38 295 CYS A CA 1
ATOM 2209 C C . CYS A 1 295 ? 0.429 30.834 -8.880 1.00 93.38 295 CYS A C 1
ATOM 2211 O O . CYS A 1 295 ? -0.283 31.323 -8.008 1.00 93.38 295 CYS A O 1
ATOM 2213 N N . SER A 1 296 ? 1.758 30.931 -8.843 1.00 90.44 296 SER A N 1
ATOM 2214 C CA . SER A 1 296 ? 2.503 31.725 -7.865 1.00 90.44 296 SER A CA 1
ATOM 2215 C C . SER A 1 296 ? 2.154 33.218 -7.860 1.00 90.44 296 SER A C 1
ATOM 2217 O O . SER A 1 296 ? 2.255 33.857 -6.814 1.00 90.44 296 SER A O 1
ATOM 2219 N N . ASN A 1 297 ? 1.712 33.759 -9.000 1.00 91.44 297 ASN A N 1
ATOM 2220 C CA . ASN A 1 297 ? 1.267 35.146 -9.148 1.00 91.44 297 ASN A CA 1
ATOM 2221 C C . ASN A 1 297 ? -0.248 35.315 -8.944 1.00 91.44 297 ASN A C 1
ATOM 2223 O O . ASN A 1 297 ? -0.750 36.440 -8.947 1.00 91.44 297 ASN A O 1
ATOM 2227 N N . HIS A 1 298 ? -0.995 34.220 -8.773 1.00 93.12 298 HIS A N 1
ATOM 2228 C CA . HIS A 1 298 ? -2.441 34.272 -8.595 1.00 93.12 298 HIS A CA 1
ATOM 2229 C C . HIS A 1 298 ? -2.809 34.544 -7.133 1.00 93.12 298 HIS A C 1
ATOM 2231 O O . HIS A 1 298 ? -2.367 33.849 -6.218 1.00 93.12 298 HIS A O 1
ATOM 2237 N N . THR A 1 299 ? -3.658 35.547 -6.903 1.00 94.06 299 THR A N 1
ATOM 2238 C CA . THR A 1 299 ? -4.208 35.828 -5.570 1.00 94.06 299 THR A CA 1
ATOM 2239 C C . THR A 1 299 ? -5.559 35.141 -5.432 1.00 94.06 299 THR A C 1
ATOM 2241 O O . THR A 1 299 ? -6.512 35.512 -6.110 1.00 94.06 299 THR A O 1
ATOM 2244 N N . CYS A 1 300 ? -5.640 34.158 -4.536 1.00 93.19 300 CYS A N 1
ATOM 2245 C CA . CYS A 1 300 ? -6.867 33.405 -4.299 1.00 93.19 300 CYS A CA 1
ATOM 2246 C C . CYS A 1 300 ? -8.004 34.292 -3.775 1.00 93.19 300 CYS A C 1
ATOM 2248 O O . CYS A 1 300 ? -7.800 35.089 -2.853 1.00 93.19 300 CYS A O 1
ATOM 2250 N N . SER A 1 301 ? -9.215 34.110 -4.309 1.00 91.44 301 SER A N 1
ATOM 2251 C CA . SER A 1 301 ? -10.418 34.759 -3.771 1.00 91.44 301 SER A CA 1
ATOM 2252 C C . SER A 1 301 ? -10.693 34.358 -2.314 1.00 91.44 301 SER A C 1
ATOM 2254 O O . SER A 1 301 ? -10.175 33.370 -1.788 1.00 91.44 301 SER A O 1
ATOM 2256 N N . LYS A 1 302 ? -11.573 35.109 -1.636 1.00 86.62 302 LYS A N 1
ATOM 2257 C CA . LYS A 1 302 ? -11.994 34.815 -0.256 1.00 86.62 302 LYS A CA 1
ATOM 2258 C C . LYS A 1 302 ? -12.474 33.354 -0.139 1.00 86.62 302 LYS A C 1
ATOM 2260 O O . LYS A 1 302 ? -13.294 32.916 -0.944 1.00 86.62 302 LYS A O 1
ATOM 2265 N N . LYS A 1 303 ? -12.001 32.640 0.894 1.00 85.56 303 LYS A N 1
ATOM 2266 C CA . LYS A 1 303 ? -12.254 31.206 1.186 1.00 85.56 303 LYS A CA 1
ATOM 2267 C C . LYS A 1 303 ? -11.522 30.181 0.301 1.00 85.56 303 LYS A C 1
ATOM 2269 O O . LYS A 1 303 ? -11.813 28.985 0.349 1.00 85.56 303 LYS A O 1
ATOM 2274 N N . TRP A 1 304 ? -10.553 30.635 -0.479 1.00 90.12 304 TRP A N 1
ATOM 2275 C CA . TRP A 1 304 ? -9.610 29.781 -1.187 1.00 90.12 304 TRP A CA 1
ATOM 2276 C C . TRP A 1 304 ? -8.212 30.006 -0.629 1.00 90.12 304 TRP A C 1
ATOM 2278 O O . TRP A 1 304 ? -7.870 31.108 -0.201 1.00 90.12 304 TRP A O 1
ATOM 2288 N N . VAL A 1 305 ? -7.403 28.952 -0.612 1.00 90.44 305 VAL A N 1
ATOM 2289 C CA . VAL A 1 305 ? -6.005 29.029 -0.186 1.00 90.44 305 VAL A CA 1
ATOM 2290 C C . VAL A 1 305 ? -5.084 28.622 -1.326 1.00 90.44 305 VAL A C 1
ATOM 2292 O O . VAL A 1 305 ? -5.457 27.766 -2.134 1.00 90.44 305 VAL A O 1
ATOM 2295 N N . PRO A 1 306 ? -3.877 29.204 -1.410 1.00 91.69 306 PRO A N 1
ATOM 2296 C CA . PRO A 1 306 ? -2.981 28.901 -2.512 1.00 91.69 306 PRO A CA 1
ATOM 2297 C C . PRO A 1 306 ? -2.580 27.426 -2.554 1.00 91.69 306 PRO A C 1
ATOM 2299 O O . PRO A 1 306 ? -2.141 26.852 -1.550 1.00 91.69 306 PRO A O 1
ATOM 2302 N N . ASN A 1 307 ? -2.702 26.809 -3.730 1.00 91.50 307 ASN A N 1
ATOM 2303 C CA . ASN A 1 307 ? -2.361 25.409 -3.913 1.00 91.50 307 ASN A CA 1
ATOM 2304 C C . ASN A 1 307 ? -0.874 25.260 -4.258 1.00 91.50 307 ASN A C 1
ATOM 2306 O O . ASN A 1 307 ? -0.455 25.343 -5.411 1.00 91.50 307 ASN A O 1
ATOM 2310 N N . LYS A 1 308 ? -0.059 24.975 -3.239 1.00 89.81 308 LYS A N 1
ATOM 2311 C CA . LYS A 1 308 ? 1.394 24.807 -3.404 1.00 89.81 308 LYS A CA 1
ATOM 2312 C C . LYS A 1 308 ? 1.791 23.657 -4.343 1.00 89.81 308 LYS A C 1
ATOM 2314 O O . LYS A 1 308 ? 2.908 23.662 -4.841 1.00 89.81 308 LYS A O 1
ATOM 2319 N N . LEU A 1 309 ? 0.906 22.690 -4.614 1.00 88.81 309 LEU A N 1
ATOM 2320 C CA . LEU A 1 309 ? 1.193 21.566 -5.521 1.00 88.81 309 LEU A CA 1
ATOM 2321 C C . LEU A 1 309 ? 1.153 21.961 -7.005 1.00 88.81 309 LEU A C 1
ATOM 2323 O O . LEU A 1 309 ? 1.644 21.219 -7.858 1.00 88.81 309 LEU A O 1
ATOM 2327 N N . VAL A 1 310 ? 0.552 23.108 -7.324 1.00 91.19 310 VAL A N 1
ATOM 2328 C CA . VAL A 1 310 ? 0.425 23.638 -8.691 1.00 91.19 310 VAL A CA 1
ATOM 2329 C C . VAL A 1 310 ? 1.060 25.020 -8.829 1.00 91.19 310 VAL A C 1
ATOM 2331 O O . VAL A 1 310 ? 0.830 25.698 -9.820 1.00 91.19 310 VAL A O 1
ATOM 2334 N N . TRP A 1 311 ? 1.889 25.415 -7.861 1.00 89.56 311 TRP A N 1
ATOM 2335 C CA . TRP A 1 311 ? 2.501 26.743 -7.773 1.00 89.56 311 TRP A CA 1
ATOM 2336 C C . TRP A 1 311 ? 3.258 27.152 -9.047 1.00 89.56 311 TRP A C 1
ATOM 2338 O O . TRP A 1 311 ? 3.110 28.275 -9.519 1.00 89.56 311 TRP A O 1
ATOM 2348 N N . ASP A 1 312 ? 3.988 26.204 -9.642 1.00 89.25 312 ASP A N 1
ATOM 2349 C CA . ASP A 1 312 ? 4.799 26.412 -10.852 1.00 89.25 312 ASP A CA 1
ATOM 2350 C C . ASP A 1 312 ? 4.043 26.077 -12.150 1.00 89.25 312 ASP A C 1
ATOM 2352 O O . ASP A 1 312 ? 4.638 25.994 -13.226 1.00 89.25 312 ASP A O 1
ATOM 2356 N N . LYS A 1 313 ? 2.735 25.805 -12.067 1.00 88.56 313 LYS A N 1
ATOM 2357 C CA . LYS A 1 313 ? 1.901 25.522 -13.238 1.00 88.56 313 LYS A CA 1
ATOM 2358 C C . LYS A 1 313 ? 1.255 26.810 -13.750 1.00 88.56 313 LYS A C 1
ATOM 2360 O O . LYS A 1 313 ? 0.990 27.712 -12.953 1.00 88.56 313 LYS A O 1
ATOM 2365 N N . PRO A 1 314 ? 0.982 26.906 -15.061 1.00 89.38 314 PRO A N 1
ATOM 2366 C CA . PRO A 1 314 ? 0.266 28.049 -15.609 1.00 89.38 314 PRO A CA 1
ATOM 2367 C C . PRO A 1 314 ? -1.192 28.041 -15.149 1.00 89.38 314 PRO A C 1
ATOM 2369 O O . PRO A 1 314 ? -1.834 26.988 -15.100 1.00 89.38 314 PRO A O 1
ATOM 2372 N N . GLY A 1 315 ? -1.706 29.226 -14.831 1.00 88.44 315 GLY A N 1
ATOM 2373 C CA . GLY A 1 315 ? -3.082 29.422 -14.394 1.00 88.44 315 GLY A CA 1
ATOM 2374 C C . GLY A 1 315 ? -3.299 30.811 -13.797 1.00 88.44 315 GLY A C 1
ATOM 2375 O O . GLY A 1 315 ? -2.370 31.430 -13.288 1.00 88.44 315 GLY A O 1
ATOM 2376 N N . GLN A 1 316 ? -4.534 31.306 -13.875 1.00 90.00 316 GLN A N 1
ATOM 2377 C CA . GLN A 1 316 ? -4.934 32.623 -13.346 1.00 90.00 316 GLN A CA 1
ATOM 2378 C C . GLN A 1 316 ? -6.333 32.601 -12.713 1.00 90.00 316 GLN A C 1
ATOM 2380 O O . GLN A 1 316 ? -7.004 33.625 -12.602 1.00 90.00 316 GLN A O 1
ATOM 2385 N N . THR A 1 317 ? -6.829 31.418 -12.368 1.00 92.62 317 THR A N 1
ATOM 2386 C CA . THR A 1 317 ? -8.173 31.239 -11.822 1.00 92.62 317 THR A CA 1
ATOM 2387 C C . THR A 1 317 ? -8.098 30.411 -10.547 1.00 92.62 317 THR A C 1
ATOM 2389 O O . THR A 1 317 ? -7.190 29.592 -10.373 1.00 92.62 317 THR A O 1
ATOM 2392 N N . ASP A 1 318 ? -9.042 30.626 -9.630 1.00 90.62 318 ASP A N 1
ATOM 2393 C CA . ASP A 1 318 ? -9.040 29.952 -8.326 1.00 90.62 318 ASP A CA 1
ATOM 2394 C C . ASP A 1 318 ? -9.167 28.430 -8.446 1.00 90.62 318 ASP A C 1
ATOM 2396 O O . ASP A 1 318 ? -8.551 27.701 -7.676 1.00 90.62 318 ASP A O 1
ATOM 2400 N N . ASP A 1 319 ? -9.919 27.937 -9.429 1.00 89.06 319 ASP A N 1
ATOM 2401 C CA . ASP A 1 319 ? -10.091 26.506 -9.691 1.00 89.06 319 ASP A CA 1
ATOM 2402 C C . ASP A 1 319 ? -8.807 25.822 -10.185 1.00 89.06 319 ASP A C 1
ATOM 2404 O O . ASP A 1 319 ? -8.644 24.617 -9.993 1.00 89.06 319 ASP A O 1
ATOM 2408 N N . VAL A 1 320 ? -7.882 26.585 -10.778 1.00 91.06 320 VAL A N 1
ATOM 2409 C CA . VAL A 1 320 ? -6.588 26.080 -11.253 1.00 91.06 320 VAL A CA 1
ATOM 2410 C C . VAL A 1 320 ? -5.501 26.267 -10.197 1.00 91.06 320 VAL A C 1
ATOM 2412 O O . VAL A 1 320 ? -4.709 25.355 -9.969 1.00 91.06 320 VAL A O 1
ATOM 2415 N N . CYS A 1 321 ? -5.456 27.432 -9.549 1.00 93.94 321 CYS A N 1
ATOM 2416 C CA . CYS A 1 321 ? -4.322 27.861 -8.727 1.00 93.94 321 CYS A CA 1
ATOM 2417 C C . CYS A 1 321 ? -4.546 27.772 -7.221 1.00 93.94 321 CYS A C 1
ATOM 2419 O O . CYS A 1 321 ? -3.593 27.831 -6.436 1.00 93.94 321 CYS A O 1
ATOM 2421 N N . CYS A 1 322 ? -5.791 27.609 -6.798 1.00 93.44 322 CYS A N 1
ATOM 2422 C CA . CYS A 1 322 ? -6.157 27.555 -5.400 1.00 93.44 322 CYS A CA 1
ATOM 2423 C C . CYS A 1 322 ? -6.831 26.228 -5.078 1.00 93.44 322 CYS A C 1
ATOM 2425 O O . CYS A 1 322 ? -7.226 25.448 -5.942 1.00 93.44 322 CYS A O 1
ATOM 2427 N N . MET A 1 323 ? -6.942 25.948 -3.790 1.00 91.88 323 MET A N 1
ATOM 2428 C CA . MET A 1 323 ? -7.804 24.893 -3.288 1.00 91.88 323 MET A CA 1
ATOM 2429 C C . MET A 1 323 ? -8.785 25.482 -2.289 1.00 91.88 323 MET A C 1
ATOM 2431 O O . MET A 1 323 ? -8.521 26.520 -1.672 1.00 91.88 323 MET A O 1
ATOM 2435 N N . LYS A 1 324 ? -9.942 24.836 -2.161 1.00 89.88 324 LYS A N 1
ATOM 2436 C CA . LYS A 1 324 ? -10.965 25.256 -1.208 1.00 89.88 324 LYS A CA 1
ATOM 2437 C C . LYS A 1 324 ? -10.363 25.244 0.197 1.00 89.88 324 LYS A C 1
ATOM 2439 O O . LYS A 1 324 ? -9.604 24.336 0.538 1.00 89.88 324 LYS A O 1
ATOM 2444 N N . SER A 1 325 ? -10.663 26.259 0.999 1.00 90.88 325 SER A N 1
ATOM 2445 C CA . SER A 1 325 ? -10.337 26.218 2.423 1.00 90.88 325 SER A CA 1
ATOM 2446 C C . SER A 1 325 ? -11.389 25.412 3.186 1.00 90.88 325 SER A C 1
ATOM 2448 O O . SER A 1 325 ? -12.480 25.152 2.669 1.00 90.88 325 SER A O 1
ATOM 2450 N N . CYS A 1 326 ? -11.106 25.055 4.440 1.00 91.00 326 CYS A N 1
ATOM 2451 C CA . CYS A 1 326 ? -12.097 24.374 5.280 1.00 91.00 326 CYS A CA 1
ATOM 2452 C C . CYS A 1 326 ? -13.337 25.235 5.568 1.00 91.00 326 CYS A C 1
ATOM 2454 O O . CYS A 1 326 ? -14.354 24.703 5.991 1.00 91.00 326 CYS A O 1
ATOM 2456 N N . GLU A 1 327 ? -13.296 26.544 5.302 1.00 87.75 327 GLU A N 1
ATOM 2457 C CA . GLU A 1 327 ? -14.475 27.419 5.362 1.00 87.75 327 GLU A CA 1
ATOM 2458 C C . GLU A 1 327 ? -15.515 27.104 4.266 1.00 87.75 327 GLU A C 1
ATOM 2460 O O . GLU A 1 327 ? -16.687 27.447 4.409 1.00 87.75 327 GLU A O 1
ATOM 2465 N N . LEU A 1 328 ? -15.100 26.466 3.164 1.00 86.75 328 LEU A N 1
ATOM 2466 C CA . LEU A 1 328 ? -15.990 25.977 2.101 1.00 86.75 328 LEU A CA 1
ATOM 2467 C C . LEU A 1 328 ? -16.318 24.484 2.230 1.00 86.75 328 LEU A C 1
ATOM 2469 O O . LEU A 1 328 ? -17.045 23.957 1.386 1.00 86.75 328 LEU A O 1
ATOM 2473 N N . HIS A 1 329 ? -15.765 23.797 3.231 1.00 89.56 329 HIS A N 1
ATOM 2474 C CA . HIS A 1 329 ? -15.981 22.369 3.428 1.00 89.56 329 HIS A CA 1
ATOM 2475 C C . HIS A 1 329 ? -17.254 22.128 4.241 1.00 89.56 329 HIS A C 1
ATOM 2477 O O . HIS A 1 329 ? -17.389 22.630 5.357 1.00 89.56 329 HIS A O 1
ATOM 2483 N N . ASP A 1 330 ? -18.185 21.356 3.682 1.00 90.31 330 ASP A N 1
ATOM 2484 C CA . ASP A 1 330 ? -19.434 20.999 4.354 1.00 90.31 330 ASP A CA 1
ATOM 2485 C C . ASP A 1 330 ? -19.230 19.729 5.188 1.00 90.31 330 ASP A C 1
ATOM 2487 O O . ASP A 1 330 ? -19.170 18.615 4.663 1.00 90.31 330 ASP A O 1
ATOM 2491 N N . CYS A 1 331 ? -19.068 19.905 6.500 1.00 91.62 331 CYS A N 1
ATOM 2492 C CA . CYS A 1 331 ? -18.918 18.795 7.432 1.00 91.62 331 CYS A CA 1
ATOM 2493 C C . CYS A 1 331 ? -20.247 18.057 7.577 1.00 91.62 331 CYS A C 1
ATOM 2495 O O . CYS A 1 331 ? -21.210 18.590 8.130 1.00 91.62 331 CYS A O 1
ATOM 2497 N N . ASN A 1 332 ? -20.292 16.803 7.128 1.00 92.00 332 ASN A N 1
ATOM 2498 C CA . ASN A 1 332 ? -21.522 16.026 7.154 1.00 92.00 332 ASN A CA 1
ATOM 2499 C C . ASN A 1 332 ? -21.934 15.654 8.593 1.00 92.00 332 ASN A C 1
ATOM 2501 O O . ASN A 1 332 ? -21.523 14.625 9.137 1.00 92.00 332 ASN A O 1
ATOM 2505 N N . ALA A 1 333 ? -22.817 16.463 9.181 1.00 89.94 333 ALA A N 1
ATOM 2506 C CA . ALA A 1 333 ? -23.353 16.255 10.525 1.00 89.94 333 ALA A CA 1
ATOM 2507 C C . ALA A 1 333 ? -24.054 14.895 10.689 1.00 89.94 333 ALA A C 1
ATOM 2509 O O . ALA A 1 333 ? -23.973 14.280 11.752 1.00 89.94 333 ALA A O 1
ATOM 2510 N N . SER A 1 334 ? -24.681 14.363 9.631 1.00 88.56 334 SER A N 1
ATOM 2511 C CA . SER A 1 334 ? -25.341 13.051 9.700 1.00 88.56 334 SER A CA 1
ATOM 2512 C C . SER A 1 334 ? -24.350 11.908 9.944 1.00 88.56 334 SER A C 1
ATOM 2514 O O . SER A 1 334 ? -24.691 10.951 10.643 1.00 88.56 334 SER A O 1
ATOM 2516 N N . LEU A 1 335 ? -23.110 12.063 9.463 1.00 91.12 335 LEU A N 1
ATOM 2517 C CA . LEU A 1 335 ? -21.994 11.135 9.655 1.00 91.12 335 LEU A CA 1
ATOM 2518 C C . LEU A 1 335 ? -21.173 11.422 10.923 1.00 91.12 335 LEU A C 1
ATOM 2520 O O . LEU A 1 335 ? -20.121 10.806 11.093 1.00 91.12 335 LEU A O 1
ATOM 2524 N N . GLY A 1 336 ? -21.636 12.332 11.789 1.00 92.12 336 GLY A N 1
ATOM 2525 C CA . GLY A 1 336 ? -21.000 12.689 13.060 1.00 92.12 336 GLY A CA 1
ATOM 2526 C C . GLY A 1 336 ? -19.753 13.561 12.910 1.00 92.12 336 GLY A C 1
ATOM 2527 O O . GLY A 1 336 ? -18.734 13.310 13.551 1.00 92.12 336 GLY A O 1
ATOM 2528 N N . TRP A 1 337 ? -19.824 14.568 12.040 1.00 94.25 337 TRP A N 1
ATOM 2529 C CA . TRP A 1 337 ? -18.786 15.583 11.868 1.00 94.25 337 TRP A CA 1
ATOM 2530 C C . TRP A 1 337 ? -19.319 16.976 12.187 1.00 94.25 337 TRP A C 1
ATOM 2532 O O . TRP A 1 337 ? -20.447 17.314 11.835 1.00 94.25 337 TRP A O 1
ATOM 2542 N N . LYS A 1 338 ? -18.481 17.812 12.797 1.00 93.25 338 LYS A N 1
ATOM 2543 C CA . LYS A 1 338 ? -18.772 19.225 13.061 1.00 93.25 338 LYS A CA 1
ATOM 2544 C C . LYS A 1 338 ? -17.645 20.104 12.530 1.00 93.25 338 LYS A C 1
ATOM 2546 O O . LYS A 1 338 ? -16.488 19.702 12.546 1.00 93.25 338 LYS A O 1
ATOM 2551 N N . THR A 1 339 ? -17.964 21.306 12.060 1.00 90.19 339 THR A N 1
ATOM 2552 C CA . THR A 1 339 ? -16.978 22.250 11.508 1.00 90.19 339 THR A CA 1
ATOM 2553 C C . THR A 1 339 ? -15.890 22.605 12.518 1.00 90.19 339 THR A C 1
ATOM 2555 O O . THR A 1 339 ? -16.194 23.102 13.605 1.00 90.19 339 THR A O 1
ATOM 2558 N N . ASN A 1 340 ? -14.623 22.423 12.138 1.00 90.50 340 ASN A N 1
ATOM 2559 C CA . ASN A 1 340 ? -13.489 22.856 12.944 1.00 90.50 340 ASN A CA 1
ATOM 2560 C C . ASN A 1 340 ? -13.181 24.338 12.676 1.00 90.50 340 ASN A C 1
ATOM 2562 O O . ASN A 1 340 ? -12.486 24.678 11.716 1.00 90.50 340 ASN A O 1
ATOM 2566 N N . GLY A 1 341 ? -13.649 25.233 13.551 1.00 86.50 341 GLY A N 1
ATOM 2567 C CA . GLY A 1 341 ? -13.395 26.674 13.420 1.00 86.50 341 GLY A CA 1
ATOM 2568 C C . GLY A 1 341 ? -11.905 27.048 13.397 1.00 86.50 341 GLY A C 1
ATOM 2569 O O . GLY A 1 341 ? -11.530 28.036 12.771 1.00 86.50 341 GLY A O 1
ATOM 2570 N N . GLN A 1 342 ? -11.034 26.232 14.004 1.00 88.38 342 GLN A N 1
ATOM 2571 C CA . GLN A 1 342 ? -9.581 26.450 13.996 1.00 88.38 342 GLN A CA 1
ATOM 2572 C C . GLN A 1 342 ? -8.921 26.040 12.671 1.00 88.38 342 GLN A C 1
ATOM 2574 O O . GLN A 1 342 ? -7.783 26.426 12.402 1.00 88.38 342 GLN A O 1
ATOM 2579 N N . ALA A 1 343 ? -9.611 25.257 11.837 1.00 87.94 343 ALA A N 1
ATOM 2580 C CA . ALA A 1 343 ? -9.115 24.809 10.542 1.00 87.94 343 ALA A CA 1
ATOM 2581 C C . ALA A 1 343 ? -9.601 25.675 9.373 1.00 87.94 343 ALA A C 1
ATOM 2583 O O . ALA A 1 343 ? -9.187 25.413 8.254 1.00 87.94 343 ALA A O 1
ATOM 2584 N N . ALA A 1 344 ? -10.425 26.709 9.591 1.00 84.81 344 ALA A N 1
ATOM 2585 C CA . ALA A 1 344 ? -11.090 27.468 8.520 1.00 84.81 344 ALA A CA 1
ATOM 2586 C C . ALA A 1 344 ? -10.145 27.990 7.412 1.00 84.81 344 ALA A C 1
ATOM 2588 O O . ALA A 1 344 ? -10.519 28.022 6.240 1.00 84.81 344 ALA A O 1
ATOM 2589 N N . SER A 1 345 ? -8.908 28.355 7.769 1.00 85.44 345 SER A N 1
ATOM 2590 C CA . SER A 1 345 ? -7.866 28.840 6.850 1.00 85.44 345 SER A CA 1
ATOM 2591 C C . SER A 1 345 ? -6.944 27.746 6.302 1.00 85.44 345 SER A C 1
ATOM 2593 O O . SER A 1 345 ? -5.999 28.049 5.574 1.00 85.44 345 SER A O 1
ATOM 2595 N N . LYS A 1 346 ? -7.174 26.479 6.653 1.00 86.25 346 LYS A N 1
ATOM 2596 C CA . LYS A 1 346 ? -6.398 25.354 6.139 1.00 86.25 346 LYS A CA 1
ATOM 2597 C C . LYS A 1 346 ? -6.943 24.894 4.785 1.00 86.25 346 LYS A C 1
ATOM 2599 O O . LYS A 1 346 ? -8.147 25.000 4.540 1.00 86.25 346 LYS A O 1
ATOM 2604 N N . PRO A 1 347 ? -6.064 24.378 3.915 1.00 85.44 347 PRO A N 1
ATOM 2605 C CA . PRO A 1 347 ? -6.473 23.680 2.705 1.00 85.44 347 PRO A CA 1
ATOM 2606 C C . PRO A 1 347 ? -7.366 22.478 3.026 1.00 85.44 347 PRO A C 1
ATOM 2608 O O . PRO A 1 347 ? -7.050 21.705 3.929 1.00 85.44 347 PRO A O 1
ATOM 2611 N N . ALA A 1 348 ? -8.468 22.345 2.289 1.00 78.75 348 ALA A N 1
ATOM 2612 C CA . ALA A 1 348 ? -9.494 21.336 2.503 1.00 78.75 348 ALA A CA 1
ATOM 2613 C C . ALA A 1 348 ? -9.602 20.365 1.333 1.00 78.75 348 ALA A C 1
ATOM 2615 O O . ALA A 1 348 ? -9.855 20.772 0.199 1.00 78.75 348 ALA A O 1
ATOM 2616 N N . ASP A 1 349 ? -9.520 19.076 1.636 1.00 80.19 349 ASP A N 1
ATOM 2617 C CA . ASP A 1 349 ? -9.913 18.004 0.722 1.00 80.19 349 ASP A CA 1
ATOM 2618 C C . ASP A 1 349 ? -10.767 16.913 1.394 1.00 80.19 349 ASP A C 1
ATOM 2620 O O . ASP A 1 349 ? -11.222 15.990 0.719 1.00 80.19 349 ASP A O 1
ATOM 2624 N N . SER A 1 350 ? -10.990 16.991 2.713 1.00 89.56 350 SER A N 1
ATOM 2625 C CA . SER A 1 350 ? -11.567 15.891 3.487 1.00 89.56 350 SER A CA 1
ATOM 2626 C C . SER A 1 350 ? -12.124 16.311 4.853 1.00 89.56 350 SER A C 1
ATOM 2628 O O . SER A 1 350 ? -11.620 17.235 5.501 1.00 89.56 350 SER A O 1
ATOM 2630 N N . ASP A 1 351 ? -13.116 15.550 5.339 1.00 89.19 351 ASP A N 1
ATOM 2631 C CA . ASP A 1 351 ? -13.693 15.707 6.684 1.00 89.19 351 ASP A CA 1
ATOM 2632 C C . ASP A 1 351 ? -12.630 15.596 7.787 1.00 89.19 351 ASP A C 1
ATOM 2634 O O . ASP A 1 351 ? -12.659 16.344 8.757 1.00 89.19 351 ASP A O 1
ATOM 2638 N N . ALA A 1 352 ? -11.641 14.713 7.620 1.00 88.88 352 ALA A N 1
ATOM 2639 C CA . ALA A 1 352 ? -10.581 14.503 8.606 1.00 88.88 352 ALA A CA 1
ATOM 2640 C C . ALA A 1 352 ? -9.712 15.753 8.845 1.00 88.88 352 ALA A C 1
ATOM 2642 O O . ALA A 1 352 ? -9.154 15.919 9.928 1.00 88.88 352 ALA A O 1
ATOM 2643 N N . THR A 1 353 ? -9.595 16.627 7.842 1.00 90.06 353 THR A N 1
ATOM 2644 C CA . THR A 1 353 ? -8.792 17.855 7.929 1.00 90.06 353 THR A CA 1
ATOM 2645 C C . THR A 1 353 ? -9.619 19.039 8.431 1.00 90.06 353 THR A C 1
ATOM 2647 O O . THR A 1 353 ? -9.113 19.880 9.180 1.00 90.06 353 THR A O 1
ATOM 2650 N N . CYS A 1 354 ? -10.890 19.109 8.029 1.00 92.94 354 CYS A N 1
ATOM 2651 C CA . CYS A 1 354 ? -11.737 20.289 8.214 1.00 92.94 354 CYS A CA 1
ATOM 2652 C C . CYS A 1 354 ? -12.790 20.168 9.310 1.00 92.94 354 CYS A C 1
ATOM 2654 O O . CYS A 1 354 ? -13.381 21.175 9.710 1.00 92.94 354 CYS A O 1
ATOM 2656 N N . CYS A 1 355 ? -13.020 18.961 9.810 1.00 94.00 355 CYS A N 1
ATOM 2657 C CA . CYS A 1 355 ? -14.068 18.675 10.767 1.00 94.00 355 CYS A CA 1
ATOM 2658 C C . CYS A 1 355 ? -13.493 18.056 12.043 1.00 94.00 355 CYS A C 1
ATOM 2660 O O . CYS A 1 355 ? -12.438 17.424 12.042 1.00 94.00 355 CYS A O 1
ATOM 2662 N N . LEU A 1 356 ? -14.205 18.245 13.149 1.00 92.88 356 LEU A N 1
ATOM 2663 C CA . LEU A 1 356 ? -14.001 17.519 14.395 1.00 92.88 356 LEU A CA 1
ATOM 2664 C C . LEU A 1 356 ? -15.004 16.360 14.445 1.00 92.88 356 LEU A C 1
ATOM 2666 O O . LEU A 1 356 ? -16.176 16.565 14.102 1.00 92.88 356 LEU A O 1
ATOM 2670 N N . PRO A 1 357 ? -14.574 15.148 14.833 1.00 93.06 357 PRO A N 1
ATOM 2671 C CA . PRO A 1 357 ? -15.501 14.048 15.037 1.00 93.06 357 PRO A CA 1
ATOM 2672 C C . PRO A 1 357 ? -16.409 14.357 16.233 1.00 93.06 357 PRO A C 1
ATOM 2674 O O . PRO A 1 357 ? -15.969 14.906 17.246 1.00 93.06 357 PRO A O 1
ATOM 2677 N N . THR A 1 358 ? -17.684 14.002 16.115 1.00 95.12 358 THR A N 1
ATOM 2678 C CA . THR A 1 358 ? -18.609 13.980 17.250 1.00 95.12 358 THR A CA 1
ATOM 2679 C C . THR A 1 358 ? -18.688 12.575 17.836 1.00 95.12 358 THR A C 1
ATOM 2681 O O . THR A 1 358 ? -18.331 11.585 17.188 1.00 95.12 358 THR A O 1
ATOM 2684 N N . CYS A 1 359 ? -19.233 12.464 19.044 1.00 96.00 359 CYS A N 1
ATOM 2685 C CA . CYS A 1 359 ? -19.430 11.181 19.711 1.00 96.00 359 CYS A CA 1
ATOM 2686 C C . CYS A 1 359 ? -20.305 10.189 18.934 1.00 96.00 359 CYS A C 1
ATOM 2688 O O . CYS A 1 359 ? -20.225 8.991 19.176 1.00 96.00 359 CYS A O 1
ATOM 2690 N N . ARG A 1 360 ? -21.094 10.641 17.951 1.00 94.38 360 ARG A N 1
ATOM 2691 C CA . ARG A 1 360 ? -21.827 9.760 17.027 1.00 94.38 360 ARG A CA 1
ATOM 2692 C C . ARG A 1 360 ? -20.901 8.831 16.225 1.00 94.38 360 ARG A C 1
ATOM 2694 O O . ARG A 1 360 ? -21.338 7.750 15.842 1.00 94.38 360 ARG A O 1
ATOM 2701 N N . ARG A 1 361 ? -19.648 9.228 15.960 1.00 93.50 361 ARG A N 1
ATOM 2702 C CA . ARG A 1 361 ? -18.635 8.372 15.305 1.00 93.50 361 ARG A CA 1
ATOM 2703 C C . ARG A 1 361 ? -17.824 7.534 16.287 1.00 93.50 361 ARG A C 1
ATOM 2705 O O . ARG A 1 361 ? -17.086 6.652 15.851 1.00 93.50 361 ARG A O 1
ATOM 2712 N N . TYR A 1 362 ? -17.902 7.838 17.578 1.00 94.88 362 TYR A N 1
ATOM 2713 C CA . TYR A 1 362 ? -17.090 7.176 18.581 1.00 94.88 362 TYR A CA 1
ATOM 2714 C C . TYR A 1 362 ? -17.672 5.799 18.912 1.00 94.88 362 TYR A C 1
ATOM 2716 O O . TYR A 1 362 ? -18.877 5.646 19.102 1.00 94.88 362 TYR A O 1
ATOM 2724 N N . SER A 1 363 ? -16.809 4.786 18.948 1.00 95.62 363 SER A N 1
ATOM 2725 C CA . SER A 1 363 ? -17.177 3.429 19.352 1.00 95.62 363 SER A CA 1
ATOM 2726 C C . SER A 1 363 ? -16.707 3.211 20.780 1.00 95.62 363 SER A C 1
ATOM 2728 O O . SER A 1 363 ? -15.512 3.320 21.040 1.00 95.62 363 SER A O 1
ATOM 2730 N N . CYS A 1 364 ? -17.648 2.926 21.675 1.00 96.25 364 CYS A N 1
ATOM 2731 C CA . CYS A 1 364 ? -17.361 2.741 23.091 1.00 96.25 364 CYS A CA 1
ATOM 2732 C C . CYS A 1 364 ? -16.562 1.457 23.344 1.00 96.25 364 CYS A C 1
ATOM 2734 O O . CYS A 1 364 ? -16.822 0.433 22.706 1.00 96.25 364 CYS A O 1
ATOM 2736 N N . SER A 1 365 ? -15.619 1.509 24.283 1.00 95.38 365 SER A N 1
ATOM 2737 C CA . SER A 1 365 ? -14.846 0.341 24.715 1.00 95.38 365 SER A CA 1
ATOM 2738 C C . SER A 1 365 ? -15.695 -0.650 25.522 1.00 95.38 365 SER A C 1
ATOM 2740 O O . SER A 1 365 ? -16.817 -0.360 25.945 1.00 95.38 365 SER A O 1
ATOM 2742 N N . ASP A 1 366 ? -15.138 -1.835 25.786 1.00 94.25 366 ASP A N 1
ATOM 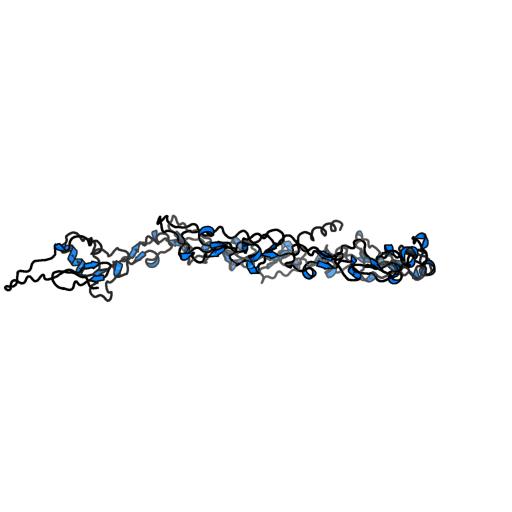2743 C CA . ASP A 1 366 ? -15.774 -2.844 26.638 1.00 94.25 366 ASP A CA 1
ATOM 2744 C C . ASP A 1 366 ? -16.126 -2.261 28.016 1.00 94.25 366 ASP A C 1
ATOM 2746 O O . ASP A 1 366 ? -15.296 -1.652 28.692 1.00 94.25 366 ASP A O 1
ATOM 2750 N N . GLY A 1 367 ? -17.380 -2.447 28.434 1.00 93.94 367 GLY A N 1
ATOM 2751 C CA . GLY A 1 367 ? -17.896 -1.863 29.670 1.00 93.94 367 GLY A CA 1
ATOM 2752 C C . GLY A 1 367 ? -18.543 -0.486 29.513 1.00 93.94 367 GLY A C 1
ATOM 2753 O O . GLY A 1 367 ? -18.978 0.078 30.516 1.00 93.94 367 GLY A O 1
ATOM 2754 N N . TRP A 1 368 ? -18.695 0.020 28.289 1.00 96.50 368 TRP A N 1
ATOM 2755 C CA . TRP A 1 368 ? -19.334 1.299 27.996 1.00 96.50 368 TRP A CA 1
ATOM 2756 C C . TRP A 1 368 ? -20.396 1.170 26.897 1.00 96.50 368 TRP A C 1
ATOM 2758 O O . TRP A 1 368 ? -20.307 0.320 26.015 1.00 96.50 368 TRP A O 1
ATOM 2768 N N . VAL A 1 369 ? -21.408 2.037 26.929 1.00 95.62 369 VAL A N 1
ATOM 2769 C CA . VAL A 1 369 ? -22.446 2.137 25.887 1.00 95.62 369 VAL A CA 1
ATOM 2770 C C . VAL A 1 369 ? -22.599 3.574 25.414 1.00 95.62 369 VAL A C 1
ATOM 2772 O O . VAL A 1 369 ? -22.375 4.510 26.178 1.00 95.62 369 VAL A O 1
ATOM 2775 N N . ALA A 1 370 ? -22.986 3.767 24.151 1.00 95.12 370 ALA A N 1
ATOM 2776 C CA . ALA A 1 370 ? -23.093 5.097 23.555 1.00 95.12 370 ALA A CA 1
ATOM 2777 C C . ALA A 1 370 ? -24.030 6.005 24.362 1.00 95.12 370 ALA A C 1
ATOM 2779 O O . ALA A 1 370 ? -25.152 5.618 24.696 1.00 95.12 370 ALA A O 1
ATOM 2780 N N . ASN A 1 371 ? -23.586 7.232 24.647 1.00 95.69 371 ASN A N 1
ATOM 2781 C CA . ASN A 1 371 ? -24.405 8.224 25.326 1.00 95.69 371 ASN A CA 1
ATOM 2782 C C . ASN A 1 371 ? -25.254 8.987 24.293 1.00 95.69 371 ASN A C 1
ATOM 2784 O O . ASN A 1 371 ? -24.731 9.880 23.617 1.00 95.69 371 ASN A O 1
ATOM 2788 N N . PRO A 1 372 ? -26.571 8.729 24.175 1.00 92.38 372 PRO A N 1
ATOM 2789 C CA . PRO A 1 372 ? -27.397 9.396 23.169 1.00 92.38 372 PRO A CA 1
ATOM 2790 C C . PRO A 1 372 ? -27.427 10.920 23.355 1.00 92.38 372 PRO A C 1
ATOM 2792 O O . PRO A 1 372 ? -27.538 11.655 22.373 1.00 92.38 372 PRO A O 1
ATOM 2795 N N . LYS A 1 373 ? -27.251 11.407 24.594 1.00 93.75 373 LYS A N 1
ATOM 2796 C CA . LYS A 1 373 ? -27.212 12.842 24.916 1.00 93.75 373 LYS A CA 1
ATOM 2797 C C . LYS A 1 373 ? -25.906 13.521 24.500 1.00 93.75 373 LYS A C 1
ATOM 2799 O O . LYS A 1 373 ? -25.885 14.741 24.387 1.00 93.75 373 LYS A O 1
ATOM 2804 N N . ALA A 1 374 ? -24.833 12.757 24.288 1.00 93.94 374 ALA A N 1
ATOM 2805 C CA . ALA A 1 374 ? -23.542 13.279 23.848 1.00 93.94 374 ALA A CA 1
ATOM 2806 C C . ALA A 1 374 ? -23.317 13.127 22.338 1.00 93.94 374 ALA A C 1
ATOM 2808 O O . ALA A 1 374 ? -22.305 13.606 21.849 1.00 93.94 374 ALA A O 1
ATOM 2809 N N . SER A 1 375 ? -24.232 12.499 21.588 1.00 90.25 375 SER A N 1
ATOM 2810 C CA . SER A 1 375 ? -24.017 12.113 20.181 1.00 90.25 375 SER A CA 1
ATOM 2811 C C . SER A 1 375 ? -23.554 13.254 19.252 1.00 90.25 375 SER A C 1
ATOM 2813 O O . SER A 1 375 ? -22.708 13.029 18.384 1.00 90.25 375 SER A O 1
ATOM 2815 N N . ASP A 1 376 ? -24.022 14.484 19.476 1.00 91.75 376 ASP A N 1
ATOM 2816 C CA . ASP A 1 376 ? -23.630 15.671 18.695 1.00 91.75 376 ASP A CA 1
ATOM 2817 C C . ASP A 1 376 ? -22.512 16.507 19.354 1.00 91.75 376 ASP A C 1
ATOM 2819 O O . ASP A 1 376 ? -22.090 17.537 18.821 1.00 91.75 376 ASP A O 1
ATOM 2823 N N . LYS A 1 377 ? -22.015 16.082 20.522 1.00 92.88 377 LYS A N 1
ATOM 2824 C CA . LYS A 1 377 ? -20.895 16.719 21.218 1.00 92.88 377 LYS A CA 1
ATOM 2825 C C . LYS A 1 377 ? -19.580 16.312 20.553 1.00 92.88 377 LYS A C 1
ATOM 2827 O O . LYS A 1 377 ? -19.411 15.172 20.124 1.00 92.88 377 LYS A O 1
ATOM 2832 N N . GLU A 1 378 ? -18.644 17.252 20.491 1.00 91.81 378 GLU A N 1
ATOM 2833 C CA . GLU A 1 378 ? -17.245 16.949 20.189 1.00 91.81 378 GLU A CA 1
ATOM 2834 C C . GLU A 1 378 ? -16.686 16.050 21.295 1.00 91.81 378 GLU A C 1
ATOM 2836 O O . GLU A 1 378 ? -16.825 16.366 22.481 1.00 91.81 378 GLU A O 1
ATOM 2841 N N . GLY A 1 379 ? -16.095 14.927 20.901 1.00 91.38 379 GLY A N 1
ATOM 2842 C CA . GLY A 1 379 ? -15.485 13.996 21.836 1.00 91.38 379 GLY A CA 1
ATOM 2843 C C . GLY A 1 379 ? -14.806 12.833 21.127 1.00 91.38 379 GLY A C 1
ATOM 2844 O O . GLY A 1 379 ? -15.175 12.465 20.008 1.00 91.38 379 GLY A O 1
ATOM 2845 N N . ALA A 1 380 ? -13.781 12.289 21.773 1.00 92.44 380 ALA A N 1
ATOM 2846 C CA . ALA A 1 380 ? -12.954 11.214 21.230 1.00 92.44 380 ALA A CA 1
ATOM 2847 C C . ALA A 1 380 ? -12.555 10.163 22.281 1.00 92.44 380 ALA A C 1
ATOM 2849 O O . ALA A 1 380 ? -11.655 9.361 22.025 1.00 92.44 380 ALA A O 1
ATOM 2850 N N . SER A 1 381 ? -13.204 10.160 23.449 1.00 95.50 381 SER A N 1
ATOM 2851 C CA . SER A 1 381 ? -12.990 9.170 24.508 1.00 95.50 381 SER A CA 1
ATOM 2852 C C . SER A 1 381 ? -14.304 8.627 25.076 1.00 95.50 381 SER A C 1
ATOM 2854 O O . SER A 1 381 ? -15.375 9.218 24.896 1.00 95.50 381 SER A O 1
ATOM 2856 N N . ASP A 1 382 ? -14.213 7.507 25.794 1.00 95.25 382 ASP A N 1
ATOM 2857 C CA . ASP A 1 382 ? -15.343 6.874 26.473 1.00 95.25 382 ASP A CA 1
ATOM 2858 C C . ASP A 1 382 ? -15.994 7.821 27.493 1.00 95.25 382 ASP A C 1
ATOM 2860 O O . ASP A 1 382 ? -17.218 7.920 27.556 1.00 95.25 382 ASP A O 1
ATOM 2864 N N . GLU A 1 383 ? -15.200 8.595 28.235 1.00 94.38 383 GLU A N 1
ATOM 2865 C CA . GLU A 1 383 ? -15.689 9.550 29.236 1.00 94.38 383 GLU A CA 1
ATOM 2866 C C . GLU A 1 383 ? -16.518 10.684 28.623 1.00 94.38 383 GLU A C 1
ATOM 2868 O O . GLU A 1 383 ? -17.408 11.239 29.271 1.00 94.38 383 GLU A O 1
ATOM 2873 N N . GLU A 1 384 ? -16.219 11.056 27.378 1.00 95.31 384 GLU A N 1
ATOM 2874 C CA . GLU A 1 384 ? -16.914 12.133 26.679 1.00 95.31 384 GLU A CA 1
ATOM 2875 C C . GLU A 1 384 ? -18.162 11.634 25.949 1.00 95.31 384 GLU A C 1
ATOM 2877 O O . GLU A 1 384 ? -19.166 12.354 25.886 1.00 95.31 384 GLU A O 1
ATOM 2882 N N . CYS A 1 385 ? -18.094 10.419 25.400 1.00 97.12 385 CYS A N 1
ATOM 2883 C CA . CYS A 1 385 ? -19.037 9.919 24.404 1.00 97.12 385 CYS A CA 1
ATOM 2884 C C . CYS A 1 385 ? -19.915 8.758 24.866 1.00 97.12 385 CYS A C 1
ATOM 2886 O O . CYS A 1 385 ? -20.919 8.451 24.214 1.00 97.12 385 CYS A O 1
ATOM 2888 N N . CYS A 1 386 ? -19.580 8.129 25.985 1.00 97.06 386 CYS A N 1
ATOM 2889 C CA . CYS A 1 386 ? -20.207 6.900 26.436 1.00 97.06 386 CYS A CA 1
ATOM 2890 C C . CYS A 1 386 ? -20.693 7.009 27.888 1.00 97.06 386 CYS A C 1
ATOM 2892 O O . CYS A 1 386 ? -20.460 7.988 28.595 1.00 97.06 386 CYS A O 1
ATOM 2894 N N . LEU A 1 387 ? -21.457 6.009 28.311 1.00 95.69 387 LEU A N 1
ATOM 2895 C CA . LEU A 1 387 ? -21.919 5.800 29.677 1.00 95.69 387 LEU A CA 1
ATOM 2896 C C . LEU A 1 387 ? -21.343 4.476 30.168 1.00 95.69 387 LEU A C 1
ATOM 2898 O O . LEU A 1 387 ? -21.399 3.484 29.436 1.00 95.69 387 LEU A O 1
ATOM 2902 N N . LYS A 1 388 ? -20.812 4.445 31.394 1.00 94.88 388 LYS A N 1
ATOM 2903 C CA . LYS A 1 388 ? -20.331 3.194 31.983 1.00 94.88 388 LYS A CA 1
ATOM 2904 C C . LYS A 1 388 ? -21.484 2.233 32.208 1.00 94.88 388 LYS A C 1
ATOM 2906 O O . LYS A 1 388 ? -22.569 2.609 32.658 1.00 94.88 388 LYS A O 1
ATOM 2911 N N . THR A 1 389 ? -21.212 0.976 31.913 1.00 96.38 389 THR A N 1
ATOM 2912 C CA . THR A 1 389 ? -22.079 -0.147 32.246 1.00 96.38 389 THR A CA 1
ATOM 2913 C C . THR A 1 389 ? -21.550 -0.879 33.466 1.00 96.38 389 THR A C 1
ATOM 2915 O O . THR A 1 389 ? -20.376 -0.770 33.829 1.00 96.38 389 THR A O 1
ATOM 2918 N N . CYS A 1 390 ? -22.397 -1.713 34.051 1.00 96.31 390 CYS A N 1
ATOM 2919 C CA . CYS A 1 390 ? -22.026 -2.554 35.177 1.00 96.31 390 CYS A CA 1
ATOM 2920 C C . CYS A 1 390 ? -20.920 -3.569 34.873 1.00 96.31 390 CYS A C 1
ATOM 2922 O O . CYS A 1 390 ? -20.294 -4.075 35.802 1.00 96.31 390 CYS A O 1
ATOM 2924 N N . ARG A 1 391 ? -20.614 -3.838 33.599 1.00 94.81 391 ARG A N 1
ATOM 2925 C CA . ARG A 1 391 ? -19.429 -4.609 33.204 1.00 94.81 391 ARG A CA 1
ATOM 2926 C C . ARG A 1 391 ? -18.116 -3.909 33.594 1.00 94.81 391 ARG A C 1
ATOM 2928 O O . ARG A 1 391 ? -17.153 -4.600 33.909 1.00 94.81 391 ARG A O 1
ATOM 2935 N N . ALA A 1 392 ? -18.083 -2.574 33.621 1.00 93.00 392 ALA A N 1
ATOM 2936 C CA . ALA A 1 392 ? -16.934 -1.793 34.093 1.00 93.00 392 ALA A CA 1
ATOM 2937 C C . ALA A 1 392 ? -16.922 -1.587 35.621 1.00 93.00 392 ALA A C 1
ATOM 2939 O O . ALA A 1 392 ? -15.919 -1.131 36.173 1.00 93.00 392 ALA A O 1
ATOM 2940 N N . TYR A 1 393 ? -18.022 -1.902 36.314 1.00 94.00 393 TYR A N 1
ATOM 2941 C CA . TYR A 1 393 ? -18.131 -1.756 37.762 1.00 94.00 393 TYR A CA 1
ATOM 2942 C C . TYR A 1 393 ? -17.623 -3.006 38.491 1.00 94.00 393 TYR A C 1
ATOM 2944 O O . TYR A 1 393 ? -18.034 -4.127 38.194 1.00 94.00 393 TYR A O 1
ATOM 2952 N N . SER A 1 394 ? -16.752 -2.812 39.485 1.00 94.56 394 SER A N 1
ATOM 2953 C CA . SER A 1 394 ? -16.231 -3.896 40.322 1.00 94.56 394 SER A CA 1
ATOM 2954 C C . SER A 1 394 ? -17.010 -3.985 41.631 1.00 94.56 394 SER A C 1
ATOM 2956 O O . SER A 1 394 ? -16.933 -3.086 42.466 1.00 94.56 394 SER A O 1
ATOM 2958 N N . CYS A 1 395 ? -17.717 -5.095 41.834 1.00 95.19 395 CYS A N 1
ATOM 2959 C CA . CYS A 1 395 ? -18.396 -5.392 43.094 1.00 95.19 395 CYS A CA 1
ATOM 2960 C C . CYS A 1 395 ? -17.390 -5.828 44.166 1.00 95.19 395 CYS A C 1
ATOM 2962 O O . CYS A 1 395 ? -16.498 -6.636 43.900 1.00 95.19 395 CYS A O 1
ATOM 2964 N N . ASP A 1 396 ? -17.535 -5.308 45.386 1.00 95.06 396 ASP A N 1
ATOM 2965 C CA . ASP A 1 396 ? -16.670 -5.681 46.503 1.00 95.06 396 ASP A CA 1
ATOM 2966 C C . ASP A 1 396 ? -17.097 -7.033 47.096 1.00 95.06 396 ASP A C 1
ATOM 2968 O O . ASP A 1 396 ? -17.988 -7.127 47.948 1.00 95.06 396 ASP A O 1
ATOM 2972 N N . ALA A 1 397 ? -16.422 -8.095 46.654 1.00 93.62 397 ALA A N 1
ATOM 2973 C CA . ALA A 1 397 ? -16.658 -9.449 47.140 1.00 93.62 397 ALA A CA 1
ATOM 2974 C C . ALA A 1 397 ? -16.358 -9.609 48.643 1.00 93.62 397 ALA A C 1
ATOM 2976 O O . ALA A 1 397 ? -16.925 -10.500 49.278 1.00 93.62 397 ALA A O 1
ATOM 2977 N N . SER A 1 398 ? -15.514 -8.754 49.239 1.00 91.94 398 SER A N 1
ATOM 2978 C CA . SER A 1 398 ? -15.214 -8.799 50.679 1.00 91.94 398 SER A CA 1
ATOM 2979 C C . SER A 1 398 ? -16.393 -8.320 51.530 1.00 91.94 398 SER A C 1
ATOM 2981 O O . SER A 1 398 ? -16.610 -8.823 52.633 1.00 91.94 398 SER A O 1
ATOM 2983 N N . LEU A 1 399 ? -17.212 -7.428 50.970 1.00 94.19 399 LEU A N 1
ATOM 2984 C CA . LEU A 1 399 ? -18.493 -6.995 51.528 1.00 94.19 399 LEU A CA 1
ATOM 2985 C C . LEU A 1 399 ? -19.655 -7.893 51.079 1.00 94.19 399 LEU A C 1
ATOM 2987 O O . LEU A 1 399 ? -20.810 -7.550 51.315 1.00 94.19 399 LEU A O 1
ATOM 2991 N N . GLY A 1 400 ? -19.349 -9.025 50.431 1.00 94.19 400 GLY A N 1
ATOM 2992 C CA . GLY A 1 400 ? -20.284 -10.014 49.897 1.00 94.19 400 GLY A CA 1
ATOM 2993 C C . GLY A 1 400 ? -21.212 -9.488 48.808 1.00 94.19 400 GLY A C 1
ATOM 2994 O O . GLY A 1 400 ? -22.348 -9.941 48.720 1.00 94.19 400 GLY A O 1
ATOM 2995 N N . TRP A 1 401 ? -20.724 -8.577 47.965 1.00 95.81 401 TRP A N 1
ATOM 2996 C CA . TRP A 1 401 ? -21.387 -8.176 46.727 1.00 95.81 401 TRP A CA 1
ATOM 2997 C C . TRP A 1 401 ? -20.698 -8.824 45.532 1.00 95.81 401 TRP A C 1
ATOM 2999 O O . TRP A 1 401 ? -19.476 -8.794 45.405 1.00 95.81 401 TRP A O 1
ATOM 3009 N N . LEU A 1 402 ? -21.488 -9.400 44.635 1.00 95.25 402 LEU A N 1
ATOM 3010 C CA . LEU A 1 402 ? -21.017 -10.059 43.425 1.00 95.25 402 LEU A CA 1
ATOM 3011 C C . LEU A 1 402 ? -21.670 -9.420 42.204 1.00 95.25 402 LEU A C 1
ATOM 3013 O O . LEU A 1 402 ? -22.782 -8.901 42.281 1.00 95.25 402 LEU A O 1
ATOM 3017 N N . GLN A 1 403 ? -20.967 -9.453 41.075 1.00 94.12 403 GLN A N 1
ATOM 3018 C CA . GLN A 1 403 ? -21.475 -8.894 39.825 1.00 94.12 403 GLN A CA 1
ATOM 3019 C C . GLN A 1 403 ? -22.718 -9.668 39.382 1.00 94.12 403 GLN A C 1
ATOM 3021 O O . GLN A 1 403 ? -22.684 -10.897 39.315 1.00 94.12 403 GLN A O 1
ATOM 3026 N N . ASP A 1 404 ? -23.816 -8.960 39.108 1.00 92.75 404 ASP A N 1
ATOM 3027 C CA . ASP A 1 404 ? -25.052 -9.578 38.628 1.00 92.75 404 ASP A CA 1
ATOM 3028 C C . ASP A 1 404 ? -24.941 -9.850 37.121 1.00 92.75 404 ASP A C 1
ATOM 3030 O O . ASP A 1 404 ? -24.918 -8.896 36.334 1.00 92.75 404 ASP A O 1
ATOM 3034 N N . PRO A 1 405 ? -24.916 -11.122 36.677 1.00 89.44 405 PRO A N 1
ATOM 3035 C CA . PRO A 1 405 ? -24.791 -11.443 35.258 1.00 89.44 405 PRO A CA 1
ATOM 3036 C C . PRO A 1 405 ? -25.921 -10.838 34.415 1.00 89.44 405 PRO A C 1
ATOM 3038 O O . PRO A 1 405 ? -25.706 -10.498 33.255 1.00 89.44 405 PRO A O 1
ATOM 3041 N N . GLY A 1 406 ? -27.113 -10.661 35.002 1.00 90.88 406 GLY A N 1
ATOM 3042 C CA . GLY A 1 406 ? -28.270 -10.055 34.338 1.00 90.88 406 GLY A CA 1
ATOM 3043 C C . GLY A 1 406 ? -28.219 -8.527 34.224 1.00 90.88 406 GLY A C 1
ATOM 3044 O O . GLY A 1 406 ? -29.093 -7.937 33.588 1.00 90.88 406 GLY A O 1
ATOM 3045 N N . SER A 1 407 ? -27.225 -7.875 34.833 1.00 92.69 407 SER A N 1
ATOM 3046 C CA . SER A 1 407 ? -27.098 -6.414 34.853 1.00 92.69 407 SER A CA 1
ATOM 3047 C C . SER A 1 407 ? -25.850 -5.898 34.137 1.00 92.69 407 SER A C 1
ATOM 3049 O O . SER A 1 407 ? -25.688 -4.687 34.057 1.00 92.69 407 SER A O 1
ATOM 3051 N N . LEU A 1 408 ? -25.012 -6.769 33.557 1.00 91.94 408 LEU A N 1
ATOM 3052 C CA . LEU A 1 408 ? -23.738 -6.395 32.920 1.00 91.94 408 LEU A CA 1
ATOM 3053 C C . LEU A 1 408 ? -23.861 -5.265 31.885 1.00 91.94 408 LEU A C 1
ATOM 3055 O O . LEU A 1 408 ? -23.008 -4.381 31.864 1.00 91.94 408 LEU A O 1
ATOM 3059 N N . ASP A 1 409 ? -24.929 -5.262 31.086 1.00 92.81 409 ASP A N 1
ATOM 3060 C CA . ASP A 1 409 ? -25.145 -4.279 30.014 1.00 92.81 409 ASP A CA 1
ATOM 3061 C C . ASP A 1 409 ? -25.990 -3.068 30.455 1.00 92.81 409 ASP A C 1
ATOM 3063 O O . ASP A 1 409 ? -26.293 -2.181 29.654 1.00 92.81 409 ASP A O 1
ATOM 3067 N N . LYS A 1 410 ? -26.397 -3.004 31.731 1.00 94.25 410 LYS A N 1
ATOM 3068 C CA . LYS A 1 410 ? -27.120 -1.845 32.269 1.00 94.25 410 LYS A CA 1
ATOM 3069 C C . LYS A 1 410 ? -26.145 -0.707 32.535 1.00 94.25 410 LYS A C 1
ATOM 3071 O O . LYS A 1 410 ? -25.042 -0.923 33.033 1.00 94.25 410 LYS A O 1
ATOM 3076 N N . VAL A 1 411 ? -26.582 0.515 32.242 1.00 94.62 411 VAL A N 1
ATOM 3077 C CA . VAL A 1 411 ? -25.868 1.735 32.633 1.00 94.62 411 VAL A CA 1
ATOM 3078 C C . VAL A 1 411 ? -25.960 1.896 34.147 1.00 94.62 411 VAL A C 1
ATOM 3080 O O . VAL A 1 411 ? -27.064 1.961 34.685 1.00 94.62 411 VAL A O 1
ATOM 3083 N N . GLY A 1 412 ? -24.812 1.978 34.814 1.00 93.44 412 GLY A N 1
ATOM 3084 C CA . GLY A 1 412 ? -24.725 2.078 36.267 1.00 93.44 412 GLY A CA 1
ATOM 3085 C C . GLY A 1 412 ? -23.279 2.144 36.751 1.00 93.44 412 GLY A C 1
ATOM 3086 O O . GLY A 1 412 ? -22.388 1.549 36.148 1.00 93.44 412 GLY A O 1
ATOM 3087 N N . GLU A 1 413 ? -23.053 2.872 37.843 1.00 93.38 413 GLU A N 1
ATOM 3088 C CA . GLU A 1 413 ? -21.742 3.000 38.508 1.00 93.38 413 GLU A CA 1
ATOM 3089 C C . GLU A 1 413 ? -21.848 2.750 40.022 1.00 93.38 413 GLU A C 1
ATOM 3091 O O . GLU A 1 413 ? -21.002 3.189 40.800 1.00 93.38 413 GLU A O 1
ATOM 3096 N N . ASP A 1 414 ? -22.907 2.075 40.463 1.00 94.81 414 ASP A N 1
ATOM 3097 C CA . ASP A 1 414 ? -23.201 1.863 41.874 1.00 94.81 414 ASP A CA 1
ATOM 3098 C C . ASP A 1 414 ? -23.557 0.402 42.174 1.00 94.81 414 ASP A C 1
ATOM 3100 O O . ASP A 1 414 ? -23.987 -0.361 41.303 1.00 94.81 414 ASP A O 1
ATOM 3104 N N . VAL A 1 415 ? -23.390 0.026 43.444 1.00 94.25 415 VAL A N 1
ATOM 3105 C CA . VAL A 1 415 ? -23.571 -1.353 43.913 1.00 94.25 415 VAL A CA 1
ATOM 3106 C C . VAL A 1 415 ? -25.005 -1.847 43.709 1.00 94.25 415 VAL A C 1
ATOM 3108 O O . VAL A 1 415 ? -25.198 -3.023 43.429 1.00 94.25 415 VAL A O 1
ATOM 3111 N N . SER A 1 416 ? -26.006 -0.967 43.818 1.00 93.12 416 SER A N 1
ATOM 3112 C CA . SER A 1 416 ? -27.418 -1.357 43.744 1.00 93.12 416 SER A CA 1
ATOM 3113 C C . SER A 1 416 ? -27.871 -1.640 42.315 1.00 93.12 416 SER A C 1
ATOM 3115 O O . SER A 1 416 ? -28.744 -2.476 42.096 1.00 93.12 416 SER A O 1
ATOM 3117 N N . THR A 1 417 ? -27.245 -0.979 41.340 1.00 94.94 417 THR A N 1
ATOM 3118 C CA . THR A 1 417 ? -27.508 -1.201 39.918 1.00 94.94 417 THR A CA 1
ATOM 3119 C C . THR A 1 417 ? -26.722 -2.397 39.376 1.00 94.94 417 THR A C 1
ATOM 3121 O O . THR A 1 417 ? -27.233 -3.140 38.536 1.00 94.94 417 THR A O 1
ATOM 3124 N N . CYS A 1 418 ? -25.483 -2.582 39.841 1.00 96.25 418 CYS A N 1
ATOM 3125 C CA . CYS A 1 418 ? -24.515 -3.473 39.197 1.00 96.25 418 CYS A CA 1
ATOM 3126 C C . CYS A 1 418 ? -24.222 -4.776 39.936 1.00 96.25 418 CYS A C 1
ATOM 3128 O O . CYS A 1 418 ? -23.691 -5.717 39.337 1.00 96.25 418 CYS A O 1
ATOM 3130 N N . CYS A 1 419 ? -24.560 -4.848 41.218 1.00 96.56 419 CYS A N 1
ATOM 3131 C CA . CYS A 1 419 ? -24.234 -5.986 42.055 1.00 96.56 419 CYS A CA 1
ATOM 3132 C C . CYS A 1 419 ? -25.484 -6.610 42.659 1.00 96.56 419 CYS A C 1
ATOM 3134 O O . CYS A 1 419 ? -26.507 -5.965 42.875 1.00 96.56 419 CYS A O 1
ATOM 3136 N N . LYS A 1 420 ? -25.351 -7.887 42.993 1.00 95.44 420 LYS A N 1
ATOM 3137 C CA . LYS A 1 420 ? -26.269 -8.624 43.854 1.00 95.44 420 LYS A CA 1
ATOM 3138 C C . LYS A 1 420 ? -25.516 -9.118 45.083 1.00 95.44 420 LYS A C 1
ATOM 3140 O O . LYS A 1 420 ? -24.301 -9.335 45.000 1.00 95.44 420 LYS A O 1
ATOM 3145 N N . PRO A 1 421 ? -26.196 -9.301 46.221 1.00 95.31 421 PRO A N 1
ATOM 3146 C CA . PRO A 1 421 ? -25.560 -9.915 47.371 1.00 95.31 421 PRO A CA 1
ATOM 3147 C C . PRO A 1 421 ? -25.127 -11.345 47.017 1.00 95.31 421 PRO A C 1
ATOM 3149 O O . PRO A 1 421 ? -25.690 -12.012 46.145 1.00 95.31 421 PRO A O 1
ATOM 3152 N N . ALA A 1 422 ? -24.072 -11.808 47.671 1.00 95.69 422 ALA A N 1
ATOM 3153 C CA . ALA A 1 422 ? -23.651 -13.192 47.611 1.00 95.69 422 ALA A CA 1
ATOM 3154 C C . ALA A 1 422 ? -24.612 -14.049 48.435 1.00 95.69 422 ALA A C 1
ATOM 3156 O O . ALA A 1 422 ? -25.009 -13.664 49.535 1.00 95.69 422 ALA A O 1
ATOM 3157 N N . CYS A 1 423 ? -24.865 -15.276 47.988 1.00 96.31 423 CYS A N 1
ATOM 3158 C CA . CYS A 1 423 ? -25.692 -16.226 48.731 1.00 96.31 423 CYS A CA 1
ATOM 3159 C C . CYS A 1 423 ? -25.183 -16.540 50.146 1.00 96.31 423 CYS A C 1
ATOM 3161 O O . CYS A 1 423 ? -25.937 -17.028 50.980 1.00 96.31 423 CYS A O 1
ATOM 3163 N N . SER A 1 424 ? -23.918 -16.238 50.456 1.00 94.06 424 SER A N 1
ATOM 3164 C CA . SER A 1 424 ? -23.389 -16.280 51.825 1.00 94.06 424 SER A CA 1
ATOM 3165 C C . SER A 1 424 ? -24.078 -15.323 52.803 1.00 94.06 424 SER A C 1
ATOM 3167 O O . SER A 1 424 ? -24.008 -15.562 54.008 1.00 94.06 424 SER A O 1
ATOM 3169 N N . GLN A 1 425 ? -24.716 -14.263 52.301 1.00 94.31 425 GLN A N 1
ATOM 3170 C CA . GLN A 1 425 ? -25.477 -13.292 53.087 1.00 94.31 425 GLN A CA 1
ATOM 3171 C C . GLN A 1 425 ? -26.974 -13.610 53.141 1.00 94.31 425 GLN A C 1
ATOM 3173 O O . GLN A 1 425 ? -27.680 -13.055 53.982 1.00 94.31 425 GLN A O 1
ATOM 3178 N N . HIS A 1 426 ? -27.463 -14.498 52.270 1.00 95.50 426 HIS A N 1
ATOM 3179 C CA . HIS A 1 426 ? -28.873 -14.867 52.227 1.00 95.50 426 HIS A CA 1
ATOM 3180 C C . HIS A 1 426 ? -29.238 -15.790 53.391 1.00 95.50 426 HIS A C 1
ATOM 3182 O O . HIS A 1 426 ? -28.535 -16.760 53.690 1.00 95.50 426 HIS A O 1
ATOM 3188 N N . LYS A 1 427 ? -30.362 -15.503 54.049 1.00 95.81 427 LYS A N 1
ATOM 3189 C CA . LYS A 1 427 ? -30.891 -16.329 55.135 1.00 95.81 427 LYS A CA 1
ATOM 3190 C C . LYS A 1 427 ? -32.066 -17.140 54.603 1.00 95.81 427 LYS A C 1
ATOM 3192 O O . LYS A 1 427 ? -33.128 -16.575 54.370 1.00 95.81 427 LYS A O 1
ATOM 3197 N N . CYS A 1 428 ? -31.864 -18.450 54.468 1.00 95.62 428 CYS A N 1
ATOM 3198 C CA . CYS A 1 428 ? -32.884 -19.356 53.950 1.00 95.62 428 CYS A CA 1
ATOM 3199 C C . CYS A 1 428 ? -34.172 -19.298 54.782 1.00 95.62 428 CYS A C 1
ATOM 3201 O O . CYS A 1 428 ? -34.119 -19.354 56.018 1.00 95.62 428 CYS A O 1
ATOM 3203 N N . SER A 1 429 ? -35.318 -19.195 54.106 1.00 94.81 429 SER A N 1
ATOM 3204 C CA . SER A 1 429 ? -36.632 -19.263 54.755 1.00 94.81 429 SER A CA 1
ATOM 3205 C C . SER A 1 429 ? -36.915 -20.660 55.325 1.00 94.81 429 SER A C 1
ATOM 3207 O O . SER A 1 429 ? -36.196 -21.627 55.071 1.00 94.81 429 SER A O 1
ATOM 3209 N N . SER A 1 430 ? -38.000 -20.789 56.099 1.00 93.88 430 SER A N 1
ATOM 3210 C CA . SER A 1 430 ? -38.444 -22.089 56.620 1.00 93.88 430 SER A CA 1
ATOM 3211 C C . SER A 1 430 ? -38.653 -23.098 55.485 1.00 93.88 430 SER A C 1
ATOM 3213 O O . SER A 1 430 ? -39.320 -22.792 54.496 1.00 93.88 430 SER A O 1
ATOM 3215 N N . GLY A 1 431 ? -38.087 -24.297 55.635 1.00 92.25 431 GLY A N 1
ATOM 3216 C CA . GLY A 1 431 ? -38.128 -25.343 54.612 1.00 92.25 431 GLY A CA 1
ATOM 3217 C C . GLY A 1 431 ? -37.003 -25.292 53.577 1.00 92.25 431 GLY A C 1
ATOM 3218 O O . GLY A 1 431 ? -37.005 -26.078 52.630 1.00 92.25 431 GLY A O 1
ATOM 3219 N N . TRP A 1 432 ? -36.029 -24.403 53.760 1.00 95.25 432 TRP A N 1
ATOM 3220 C CA . TRP A 1 432 ? -34.839 -24.293 52.929 1.00 95.25 432 TRP A CA 1
ATOM 3221 C C . TRP A 1 432 ? -33.577 -24.345 53.787 1.00 95.25 432 TRP A C 1
ATOM 3223 O O . TRP A 1 432 ? -33.546 -23.870 54.920 1.00 95.25 432 TRP A O 1
ATOM 3233 N N . VAL A 1 433 ? -32.510 -24.913 53.237 1.00 93.62 433 VAL A N 1
ATOM 3234 C CA . VAL A 1 433 ? -31.209 -25.050 53.901 1.00 93.62 433 VAL A CA 1
ATOM 3235 C C . VAL A 1 433 ? -30.114 -24.445 53.035 1.00 93.62 433 VAL A C 1
ATOM 3237 O O . VAL A 1 433 ? -30.185 -24.479 51.806 1.00 93.62 433 VAL A O 1
ATOM 3240 N N . ALA A 1 434 ? -29.093 -23.870 53.668 1.00 93.75 434 ALA A N 1
ATOM 3241 C CA . ALA A 1 434 ? -28.037 -23.154 52.960 1.00 93.75 434 ALA A CA 1
ATOM 3242 C C . ALA A 1 434 ? -27.310 -24.060 51.954 1.00 93.75 434 ALA A C 1
ATOM 3244 O O . ALA A 1 434 ? -26.791 -25.121 52.311 1.00 93.75 434 ALA A O 1
ATOM 3245 N N . ASN A 1 435 ? -27.223 -23.617 50.697 1.00 94.06 435 ASN A N 1
ATOM 3246 C CA . ASN A 1 435 ? -26.474 -24.329 49.673 1.00 94.06 435 ASN A CA 1
ATOM 3247 C C . ASN A 1 435 ? -24.996 -23.928 49.731 1.00 94.06 435 ASN A C 1
ATOM 3249 O O . ASN A 1 435 ? -24.572 -22.933 49.140 1.00 94.06 435 ASN A O 1
ATOM 3253 N N . THR A 1 436 ? -24.179 -24.716 50.427 1.00 91.81 436 THR A N 1
ATOM 3254 C CA . THR A 1 436 ? -22.743 -24.429 50.583 1.00 91.81 436 THR A CA 1
ATOM 3255 C C . THR A 1 436 ? -21.988 -24.368 49.252 1.00 91.81 436 THR A C 1
ATOM 3257 O O . THR A 1 436 ? -21.019 -23.617 49.154 1.00 91.81 436 THR A O 1
ATOM 3260 N N . ALA A 1 437 ? -22.452 -25.073 48.211 1.00 93.06 437 ALA A N 1
ATOM 3261 C CA . ALA A 1 437 ? -21.856 -25.025 46.874 1.00 93.06 437 ALA A CA 1
ATOM 3262 C C . ALA A 1 437 ? -22.116 -23.693 46.147 1.00 93.06 437 ALA A C 1
ATOM 3264 O O . ALA A 1 437 ? -21.328 -23.301 45.289 1.00 93.06 437 ALA A O 1
ATOM 3265 N N . LYS A 1 438 ? -23.185 -22.975 46.513 1.00 93.31 438 LYS A N 1
ATOM 3266 C CA . LYS A 1 438 ? -23.555 -21.669 45.948 1.00 93.31 438 LYS A CA 1
ATOM 3267 C C . LYS A 1 438 ? -23.152 -20.484 46.830 1.00 93.31 438 LYS A C 1
ATOM 3269 O O . LYS A 1 438 ? -23.482 -19.347 46.531 1.00 93.31 438 LYS A O 1
ATOM 3274 N N . ARG A 1 439 ? -22.385 -20.699 47.903 1.00 91.69 439 ARG A N 1
ATOM 3275 C CA . ARG A 1 439 ? -22.030 -19.644 48.875 1.00 91.69 439 ARG A CA 1
ATOM 3276 C C . ARG A 1 439 ? -21.416 -18.379 48.244 1.00 91.69 439 ARG A C 1
ATOM 3278 O O . ARG A 1 439 ? -21.645 -17.282 48.747 1.00 91.69 439 ARG A O 1
ATOM 3285 N N . ASN A 1 440 ? -20.668 -18.538 47.151 1.00 92.56 440 ASN A N 1
ATOM 3286 C CA . ASN A 1 440 ? -19.984 -17.457 46.433 1.00 92.56 440 ASN A CA 1
ATOM 3287 C C . ASN A 1 440 ? -20.631 -17.135 45.073 1.00 92.56 440 ASN A C 1
ATOM 3289 O O . ASN A 1 440 ? -19.946 -16.654 44.173 1.00 92.56 440 ASN A O 1
ATOM 3293 N N . THR A 1 441 ? -21.919 -17.435 44.890 1.00 93.25 441 THR A N 1
ATOM 3294 C CA . THR A 1 441 ? -22.682 -17.018 43.704 1.00 93.25 441 THR A CA 1
ATOM 3295 C C . THR A 1 441 ? -23.590 -15.838 44.036 1.00 93.25 441 THR A C 1
ATOM 3297 O O . THR A 1 441 ? -24.025 -15.693 45.179 1.00 93.25 441 THR A O 1
ATOM 3300 N N . ALA A 1 442 ? -23.854 -14.986 43.045 1.00 93.50 442 ALA A N 1
ATOM 3301 C CA . ALA A 1 442 ? -24.773 -13.858 43.170 1.00 93.50 442 ALA A CA 1
ATOM 3302 C C . ALA A 1 442 ? -26.223 -14.361 43.270 1.00 93.50 442 ALA A C 1
ATOM 3304 O O . ALA A 1 442 ? -26.645 -15.150 42.424 1.00 93.50 442 ALA A O 1
ATOM 3305 N N . GLY A 1 443 ? -26.966 -13.909 44.281 1.00 93.69 443 GLY A N 1
ATOM 3306 C CA . GLY A 1 443 ? -28.358 -14.294 44.507 1.00 93.69 443 GLY A CA 1
ATOM 3307 C C . GLY A 1 443 ? -28.891 -13.782 45.846 1.00 93.69 443 GLY A C 1
ATOM 3308 O O . GLY A 1 443 ? -28.142 -13.657 46.814 1.00 93.69 443 GLY A O 1
ATOM 3309 N N . ASP A 1 444 ? -30.185 -13.487 45.891 1.00 93.88 444 ASP A N 1
ATOM 3310 C CA . ASP A 1 444 ? -30.894 -12.929 47.051 1.00 93.88 444 ASP A CA 1
ATOM 3311 C C . ASP A 1 444 ? -32.225 -13.640 47.352 1.00 93.88 444 ASP A C 1
ATOM 3313 O O . ASP A 1 444 ? -33.014 -13.176 48.175 1.00 93.88 444 ASP A O 1
ATOM 3317 N N . THR A 1 445 ? -32.475 -14.776 46.698 1.00 95.56 445 THR A N 1
ATOM 3318 C CA . THR A 1 445 ? -33.688 -15.586 46.863 1.00 95.56 445 THR A CA 1
ATOM 3319 C C . THR A 1 445 ? -33.356 -16.989 47.370 1.00 95.56 445 THR A C 1
ATOM 3321 O O . THR A 1 445 ? -32.224 -17.469 47.243 1.00 95.56 445 THR A O 1
ATOM 3324 N N . ASP A 1 446 ? -34.348 -17.677 47.943 1.00 94.62 446 ASP A N 1
ATOM 3325 C CA . ASP A 1 446 ? -34.181 -19.067 48.381 1.00 94.62 446 ASP A CA 1
ATOM 3326 C C . ASP A 1 446 ? -33.871 -19.993 47.195 1.00 94.62 446 ASP A C 1
ATOM 3328 O O . ASP A 1 446 ? -33.022 -20.878 47.300 1.00 94.62 446 ASP A O 1
ATOM 3332 N N . GLU A 1 447 ? -34.489 -19.752 46.041 1.00 93.94 447 GLU A N 1
ATOM 3333 C CA . GLU A 1 447 ? -34.249 -20.490 44.801 1.00 93.94 447 GLU A CA 1
ATOM 3334 C C . GLU A 1 447 ? -32.807 -20.325 44.300 1.00 93.94 447 GLU A C 1
ATOM 3336 O O . GLU A 1 447 ? -32.175 -21.284 43.828 1.00 93.94 447 GLU A O 1
ATOM 3341 N N . ASP A 1 448 ? -32.262 -19.115 44.431 1.00 93.56 448 ASP A N 1
ATOM 3342 C CA . ASP A 1 448 ? -30.894 -18.825 44.026 1.00 93.56 448 ASP A CA 1
ATOM 3343 C C . ASP A 1 448 ? -29.887 -19.432 45.005 1.00 93.56 448 ASP A C 1
ATOM 3345 O O . ASP A 1 448 ? -28.915 -20.051 44.563 1.00 93.56 448 ASP A O 1
ATOM 3349 N N . CYS A 1 449 ? -30.131 -19.315 46.314 1.00 96.44 449 CYS A N 1
ATOM 3350 C CA . CYS A 1 449 ? -29.108 -19.488 47.348 1.00 96.44 449 CYS A CA 1
ATOM 3351 C C . CYS A 1 449 ? -29.256 -20.709 48.256 1.00 96.44 449 CYS A C 1
ATOM 3353 O O . CYS A 1 449 ? -28.298 -21.086 48.941 1.00 96.44 449 CYS A O 1
ATOM 3355 N N . CYS A 1 450 ? -30.416 -21.351 48.269 1.00 96.25 450 CYS A N 1
ATOM 3356 C CA . CYS A 1 450 ? -30.721 -22.445 49.177 1.00 96.25 450 CYS A CA 1
ATOM 3357 C C . CYS A 1 450 ? -31.020 -23.746 48.420 1.00 96.25 450 CYS A C 1
ATOM 3359 O O . CYS A 1 450 ? -31.123 -23.802 47.194 1.00 96.25 450 CYS A O 1
ATOM 3361 N N . LEU A 1 451 ? -31.084 -24.841 49.170 1.00 94.44 451 LEU A N 1
ATOM 3362 C CA . LEU A 1 451 ? -31.651 -26.114 48.742 1.00 94.44 451 LEU A CA 1
ATOM 3363 C C . LEU A 1 451 ? -32.955 -26.315 49.498 1.00 94.44 451 LEU A C 1
ATOM 3365 O O . LEU A 1 451 ? -33.040 -25.978 50.680 1.00 94.44 451 LEU A O 1
ATOM 3369 N N . LYS A 1 452 ? -33.957 -26.889 48.838 1.00 93.50 452 LYS A N 1
ATOM 3370 C CA . LYS A 1 452 ? -35.165 -27.332 49.532 1.00 93.50 452 LYS A CA 1
ATOM 3371 C C . LYS A 1 452 ? -34.771 -28.345 50.600 1.00 93.50 452 LYS A C 1
ATOM 3373 O O . LYS A 1 452 ? -33.932 -29.218 50.355 1.00 93.50 452 LYS A O 1
ATOM 3378 N N . SER A 1 453 ? -35.335 -28.194 51.787 1.00 94.19 453 SER A N 1
ATOM 3379 C CA . SER A 1 453 ? -35.161 -29.155 52.860 1.00 94.19 453 SER A CA 1
ATOM 3380 C C . SER A 1 453 ? -36.256 -30.209 52.801 1.00 94.19 453 SER A C 1
ATOM 3382 O O . SER A 1 453 ? -37.343 -29.988 52.250 1.00 94.19 453 SER A O 1
ATOM 3384 N N . CYS A 1 454 ? -36.003 -31.344 53.443 1.00 93.12 454 CYS A N 1
ATOM 3385 C CA . CYS A 1 454 ? -37.000 -32.396 53.536 1.00 93.12 454 CYS A CA 1
ATOM 3386 C C . CYS A 1 454 ? -38.271 -31.955 54.274 1.00 93.12 454 CYS A C 1
ATOM 3388 O O . CYS A 1 454 ? -39.291 -32.629 54.155 1.00 93.12 454 CYS A O 1
ATOM 3390 N N . LEU A 1 455 ? -38.273 -30.820 54.990 1.00 92.12 455 LEU A N 1
ATOM 3391 C CA . LEU A 1 455 ? -39.483 -30.209 55.548 1.00 92.12 455 LEU A CA 1
ATOM 3392 C C . LEU A 1 455 ? -40.566 -29.979 54.482 1.00 92.12 455 LEU A C 1
ATOM 3394 O O . LEU A 1 455 ? -41.729 -30.271 54.745 1.00 92.12 455 LEU A O 1
ATOM 3398 N N . LEU A 1 456 ? -40.177 -29.517 53.288 1.00 89.25 456 LEU A N 1
ATOM 3399 C CA . LEU A 1 456 ? -41.095 -29.229 52.178 1.00 89.25 456 LEU A CA 1
ATOM 3400 C C . LEU A 1 456 ? -41.435 -30.464 51.332 1.00 89.25 456 LEU A C 1
ATOM 3402 O O . LEU A 1 456 ? -42.297 -30.386 50.456 1.00 89.25 456 LEU A O 1
ATOM 3406 N N . HIS A 1 457 ? -40.773 -31.598 51.574 1.00 91.38 457 HIS A N 1
ATOM 3407 C CA . HIS A 1 457 ? -40.994 -32.827 50.821 1.00 91.38 457 HIS A CA 1
ATOM 3408 C C . HIS A 1 457 ? -42.123 -33.664 51.429 1.00 91.38 457 HIS A C 1
ATOM 3410 O O . HIS A 1 457 ? -42.107 -33.989 52.618 1.00 91.38 457 HIS A O 1
ATOM 3416 N N . SER A 1 458 ? -43.089 -34.057 50.598 1.00 90.75 458 SER A N 1
ATOM 3417 C CA . SER A 1 458 ? -44.156 -34.988 50.979 1.00 90.75 458 SER A CA 1
ATOM 3418 C C . SER A 1 458 ? -43.836 -36.383 50.449 1.00 90.75 458 SER A C 1
ATOM 3420 O O . SER A 1 458 ? -43.819 -36.581 49.235 1.00 90.75 458 SER A O 1
ATOM 3422 N N . CYS A 1 459 ? -43.629 -37.347 51.352 1.00 90.44 459 CYS A N 1
ATOM 3423 C CA . CYS A 1 459 ? -43.439 -38.765 51.027 1.00 90.44 459 CYS A CA 1
ATOM 3424 C C . CYS A 1 459 ? -44.731 -39.331 50.430 1.00 90.44 459 CYS A C 1
ATOM 3426 O O . CYS A 1 459 ? -45.606 -39.812 51.142 1.00 90.44 459 CYS A O 1
ATOM 3428 N N . SER A 1 460 ? -44.893 -39.153 49.124 1.00 78.31 460 SER A N 1
ATOM 3429 C CA . SER A 1 460 ? -46.126 -39.450 48.389 1.00 78.31 460 SER A CA 1
ATOM 3430 C C . SER A 1 460 ? -45.847 -40.127 47.051 1.00 78.31 460 SER A C 1
ATOM 3432 O O . SER A 1 460 ? -46.736 -40.213 46.204 1.00 78.31 460 SER A O 1
ATOM 3434 N N . GLY A 1 461 ? -44.626 -40.645 46.862 1.00 67.06 461 GLY A N 1
ATOM 3435 C CA . GLY A 1 461 ? -44.347 -41.578 45.780 1.00 67.06 461 GLY A CA 1
ATOM 3436 C C . GLY A 1 461 ? -45.382 -42.705 45.770 1.00 67.06 461 GLY A C 1
ATOM 3437 O O . GLY A 1 461 ? -45.910 -43.082 46.812 1.00 67.06 461 GLY A O 1
ATOM 3438 N N . ASN A 1 462 ? -45.675 -43.250 44.587 1.00 62.53 462 ASN A N 1
ATOM 3439 C CA . ASN A 1 462 ? -46.683 -44.299 44.345 1.00 62.53 462 ASN A CA 1
ATOM 3440 C C . ASN A 1 462 ? -46.503 -45.598 45.170 1.00 62.53 462 ASN A C 1
ATOM 3442 O O . ASN A 1 462 ? -47.255 -46.550 44.974 1.00 62.53 462 ASN A O 1
ATOM 3446 N N . ASP A 1 463 ? -45.510 -45.651 46.056 1.00 64.62 463 ASP A N 1
ATOM 3447 C CA . ASP A 1 463 ? -45.305 -46.699 47.041 1.00 64.62 463 ASP A CA 1
ATOM 3448 C C . ASP A 1 463 ? -46.014 -46.310 48.355 1.00 64.62 463 ASP A C 1
ATOM 3450 O O . ASP A 1 463 ? -45.545 -45.412 49.062 1.00 64.62 463 ASP A O 1
ATOM 3454 N N . 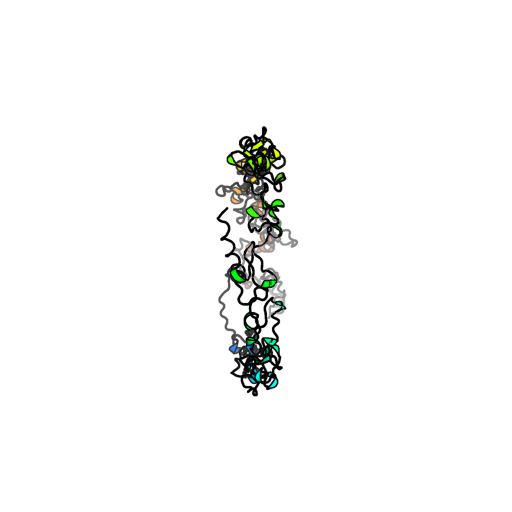PRO A 1 464 ? -47.126 -46.971 48.733 1.00 67.94 464 PRO A N 1
ATOM 3455 C CA . PRO A 1 464 ? -47.950 -46.615 49.897 1.00 67.94 464 PRO A CA 1
ATOM 3456 C C . PRO A 1 464 ? -47.273 -46.847 51.265 1.00 67.94 464 PRO A C 1
ATOM 3458 O O . PRO A 1 464 ? -47.951 -46.914 52.287 1.00 67.94 464 PRO A O 1
ATOM 3461 N N . ILE A 1 465 ? -45.948 -47.002 51.301 1.00 82.56 465 ILE A N 1
ATOM 3462 C CA . ILE A 1 465 ? -45.185 -47.444 52.473 1.00 82.56 465 ILE A CA 1
ATOM 3463 C C . ILE A 1 465 ? -44.094 -46.428 52.862 1.00 82.56 465 ILE A C 1
ATOM 3465 O O . ILE A 1 465 ? -43.440 -46.608 53.881 1.00 82.56 465 ILE A O 1
ATOM 3469 N N . LEU A 1 466 ? -43.871 -45.338 52.118 1.00 87.88 466 LEU A N 1
ATOM 3470 C CA . LEU A 1 466 ? -42.831 -44.365 52.480 1.00 87.88 466 LEU A CA 1
ATOM 3471 C C . LEU A 1 466 ? -43.306 -43.372 53.552 1.00 87.88 466 LEU A C 1
ATOM 3473 O O . LEU A 1 466 ? -44.292 -42.662 53.376 1.00 87.88 466 LEU A O 1
ATOM 3477 N N . VAL A 1 467 ? -42.551 -43.275 54.646 1.00 89.00 467 VAL A N 1
ATOM 3478 C CA . VAL A 1 467 ? -42.708 -42.271 55.706 1.00 89.00 467 VAL A CA 1
ATOM 3479 C C . VAL A 1 467 ? -41.477 -41.378 55.765 1.00 89.00 467 VAL A C 1
ATOM 3481 O O . VAL A 1 467 ? -40.393 -41.737 55.309 1.00 89.00 467 VAL A O 1
ATOM 3484 N N . LYS A 1 468 ? -41.626 -40.189 56.340 1.00 89.31 468 LYS A N 1
ATOM 3485 C CA . LYS A 1 468 ? -40.510 -39.259 56.504 1.00 89.31 468 LYS A CA 1
ATOM 3486 C C . LYS A 1 468 ? -39.481 -39.809 57.495 1.00 89.31 468 LYS A C 1
ATOM 3488 O O . LYS A 1 468 ? -39.860 -40.284 58.569 1.00 89.31 468 LYS A O 1
ATOM 3493 N N . LYS A 1 469 ? -38.191 -39.706 57.156 1.00 88.88 469 LYS A N 1
ATOM 3494 C CA . LYS A 1 469 ? -37.094 -40.070 58.067 1.00 88.88 469 LYS A CA 1
ATOM 3495 C C . LYS A 1 469 ? -37.185 -39.207 59.347 1.00 88.88 469 LYS A C 1
ATOM 3497 O O . LYS A 1 469 ? -37.295 -37.983 59.237 1.00 88.88 469 LYS A O 1
ATOM 3502 N N . PRO A 1 470 ? -37.151 -39.781 60.563 1.00 85.81 470 PRO A N 1
ATOM 3503 C CA . PRO A 1 470 ? -37.199 -39.003 61.799 1.00 85.81 470 PRO A CA 1
ATOM 3504 C C . PRO A 1 470 ? -36.047 -37.992 61.890 1.00 85.81 470 PRO A C 1
ATOM 3506 O O . PRO A 1 470 ? -34.891 -38.340 61.654 1.00 85.81 470 PRO A O 1
ATOM 3509 N N . GLY A 1 471 ? -36.359 -36.740 62.238 1.00 86.69 471 GLY A N 1
ATOM 3510 C CA . GLY A 1 471 ? -35.361 -35.675 62.411 1.00 86.69 471 GLY A CA 1
ATOM 3511 C C . GLY A 1 471 ? -34.688 -35.187 61.121 1.00 86.69 471 GLY A C 1
ATOM 3512 O O . GLY A 1 471 ? -33.655 -34.528 61.198 1.00 86.69 471 GLY A O 1
ATOM 3513 N N . ILE A 1 472 ? -35.238 -35.507 59.942 1.00 90.25 472 ILE A N 1
ATOM 3514 C CA . ILE A 1 472 ? -34.648 -35.144 58.641 1.00 90.25 472 ILE A CA 1
ATOM 3515 C C . ILE A 1 472 ? -35.088 -33.765 58.125 1.00 90.25 472 ILE A C 1
ATOM 3517 O O . ILE A 1 472 ? -34.643 -33.361 57.059 1.00 90.25 472 ILE A O 1
ATOM 3521 N N . ASP A 1 473 ? -35.965 -33.049 58.834 1.00 89.00 473 ASP A N 1
ATOM 3522 C CA . ASP A 1 473 ? -36.619 -31.824 58.340 1.00 89.00 473 ASP A CA 1
ATOM 3523 C C . ASP A 1 473 ? -35.633 -30.752 57.843 1.00 89.00 473 ASP A C 1
ATOM 3525 O O . ASP A 1 473 ? -35.900 -30.093 56.836 1.00 89.00 473 ASP A O 1
ATOM 3529 N N . ASP A 1 474 ? -34.465 -30.650 58.482 1.00 90.25 474 ASP A N 1
ATOM 3530 C CA . ASP A 1 474 ? -33.397 -29.697 58.150 1.00 90.25 474 ASP A CA 1
ATOM 3531 C C . ASP A 1 474 ? -32.319 -30.278 57.217 1.00 90.25 474 ASP A C 1
ATOM 3533 O O . ASP A 1 474 ? -31.276 -29.661 56.991 1.00 90.25 474 ASP A O 1
ATOM 3537 N N . ALA A 1 475 ? -32.512 -31.484 56.680 1.00 89.75 475 ALA A N 1
ATOM 3538 C CA . ALA A 1 475 ? -31.581 -32.053 55.715 1.00 89.75 475 ALA A CA 1
ATOM 3539 C C . ALA A 1 475 ? -31.879 -31.534 54.297 1.00 89.75 475 ALA A C 1
ATOM 3541 O O . ALA A 1 475 ? -33.050 -31.410 53.925 1.00 89.75 475 ALA A O 1
ATOM 3542 N N . PRO A 1 476 ? -30.842 -31.264 53.479 1.00 91.50 476 PRO A N 1
ATOM 3543 C CA . PRO A 1 476 ? -31.025 -30.902 52.077 1.00 91.50 476 PRO A CA 1
ATOM 3544 C C . PRO A 1 476 ? -31.612 -32.079 51.292 1.00 91.50 476 PRO A C 1
ATOM 3546 O O . PRO A 1 476 ? -31.033 -33.167 51.270 1.00 91.50 476 PRO A O 1
ATOM 3549 N N . GLY A 1 477 ? -32.735 -31.849 50.615 1.00 89.81 477 GLY A N 1
ATOM 3550 C CA . GLY A 1 477 ? -33.389 -32.849 49.781 1.00 89.81 477 GLY A CA 1
ATOM 3551 C C . GLY A 1 477 ? -34.843 -32.506 49.468 1.00 89.81 477 GLY A C 1
ATOM 3552 O O . GLY A 1 477 ? -35.582 -32.027 50.319 1.00 89.81 477 GLY A O 1
ATOM 3553 N N . ASP A 1 478 ? -35.259 -32.803 48.242 1.00 91.56 478 ASP A N 1
ATOM 3554 C CA . ASP A 1 478 ? -36.634 -32.668 47.740 1.00 91.56 478 ASP A CA 1
ATOM 3555 C C . ASP A 1 478 ? -37.101 -33.933 47.005 1.00 91.56 478 ASP A C 1
ATOM 3557 O O . ASP A 1 478 ? -37.963 -33.895 46.129 1.00 91.56 478 ASP A O 1
ATOM 3561 N N . THR A 1 479 ? -36.487 -35.070 47.335 1.00 91.75 479 THR A N 1
ATOM 3562 C CA . THR A 1 479 ? -36.796 -36.363 46.725 1.00 91.75 479 THR A CA 1
ATOM 3563 C C . THR A 1 479 ? -37.113 -37.394 47.793 1.00 91.75 479 THR A C 1
ATOM 3565 O O . THR A 1 479 ? -36.543 -37.365 48.888 1.00 91.75 479 THR A O 1
ATOM 3568 N N . ASP A 1 480 ? -37.949 -38.374 47.438 1.00 89.19 480 ASP A N 1
ATOM 3569 C CA . ASP A 1 480 ? -38.285 -39.495 48.323 1.00 89.19 480 ASP A CA 1
ATOM 3570 C C . ASP A 1 480 ? -37.027 -40.212 48.829 1.00 89.19 480 ASP A C 1
ATOM 3572 O O . ASP A 1 480 ? -36.933 -40.563 49.998 1.00 89.19 480 ASP A O 1
ATOM 3576 N N . LYS A 1 481 ? -36.004 -40.357 47.981 1.00 88.81 481 LYS A N 1
ATOM 3577 C CA . LYS A 1 481 ? -34.734 -40.994 48.353 1.00 88.81 481 LYS A CA 1
ATOM 3578 C C . LYS A 1 481 ? -33.989 -40.243 49.463 1.00 88.81 481 LYS A C 1
ATOM 3580 O O . LYS A 1 481 ? -33.371 -40.867 50.325 1.00 88.81 481 LYS A O 1
ATOM 3585 N N . ALA A 1 482 ? -33.998 -38.913 49.419 1.00 89.81 482 ALA A N 1
ATOM 3586 C CA . ALA A 1 482 ? -33.317 -38.096 50.418 1.00 89.81 482 ALA A CA 1
ATOM 3587 C C . ALA A 1 482 ? -34.115 -38.036 51.731 1.00 89.81 482 ALA A C 1
ATOM 3589 O O . ALA A 1 482 ? -33.531 -38.125 52.811 1.00 89.81 482 ALA A O 1
ATOM 3590 N N . CYS A 1 483 ? -35.442 -37.937 51.629 1.00 93.44 483 CYS A N 1
ATOM 3591 C CA . CYS A 1 483 ? -36.302 -37.510 52.731 1.00 93.44 483 CYS A CA 1
ATOM 3592 C C . CYS A 1 483 ? -37.154 -38.615 53.359 1.00 93.44 483 CYS A C 1
ATOM 3594 O O . CYS A 1 483 ? -37.636 -38.453 54.482 1.00 93.44 483 CYS A O 1
ATOM 3596 N N . CYS A 1 484 ? -37.342 -39.731 52.661 1.00 92.19 484 CYS A N 1
ATOM 3597 C CA . CYS A 1 484 ? -38.277 -40.776 53.048 1.00 92.19 484 CYS A CA 1
ATOM 3598 C C . CYS A 1 484 ? -37.568 -42.117 53.242 1.00 92.19 484 CYS A C 1
ATOM 3600 O O . CYS A 1 484 ? -36.521 -42.397 52.657 1.00 92.19 484 CYS A O 1
ATOM 3602 N N . GLU A 1 485 ? -38.147 -42.954 54.090 1.00 88.75 485 GLU A N 1
ATOM 3603 C CA . GLU A 1 485 ? -37.763 -44.343 54.308 1.00 88.75 485 GLU A CA 1
ATOM 3604 C C . GLU A 1 485 ? -39.026 -45.214 54.411 1.00 88.75 485 GLU A C 1
ATOM 3606 O O . GLU A 1 485 ? -40.113 -44.687 54.652 1.00 88.75 485 GLU A O 1
ATOM 3611 N N . PRO A 1 486 ? -38.938 -46.537 54.208 1.00 86.56 486 PRO A N 1
ATOM 3612 C CA . PRO A 1 486 ? -40.079 -47.429 54.411 1.00 86.56 486 PRO A CA 1
ATOM 3613 C C . PRO A 1 486 ? -40.626 -47.349 55.847 1.00 86.56 486 PRO A C 1
ATOM 3615 O O . PRO A 1 486 ? -39.849 -47.271 56.794 1.00 86.56 486 PRO A O 1
ATOM 3618 N N . ALA A 1 487 ? -41.945 -47.428 56.033 1.00 82.38 487 ALA A N 1
ATOM 3619 C CA . ALA A 1 487 ? -42.613 -47.358 57.339 1.00 82.38 487 ALA A CA 1
ATOM 3620 C C . ALA A 1 487 ? -42.055 -48.371 58.353 1.00 82.38 487 ALA A C 1
ATOM 3622 O O . ALA A 1 487 ? -41.847 -48.037 59.521 1.00 82.38 487 ALA A O 1
ATOM 3623 N N . ASP A 1 488 ? -41.714 -49.572 57.881 1.00 79.56 488 ASP A N 1
ATOM 3624 C CA . ASP A 1 488 ? -41.151 -50.656 58.693 1.00 79.56 488 ASP A CA 1
ATOM 3625 C C . ASP A 1 488 ? -39.806 -50.278 59.349 1.00 79.56 488 ASP A C 1
ATOM 3627 O O . ASP A 1 488 ? -39.435 -50.832 60.388 1.00 79.56 488 ASP A O 1
ATOM 3631 N N . CYS A 1 489 ? -39.084 -49.296 58.794 1.00 76.75 489 CYS A N 1
ATOM 3632 C CA . CYS A 1 489 ? -37.826 -48.799 59.351 1.00 76.75 489 CYS A CA 1
ATOM 3633 C C . CYS A 1 489 ? -37.992 -48.053 60.675 1.00 76.75 489 CYS A C 1
ATOM 3635 O O . CYS A 1 489 ? -37.058 -48.038 61.475 1.00 76.75 489 CYS A O 1
ATOM 3637 N N . GLN A 1 490 ? -39.169 -47.489 60.959 1.00 69.81 490 GLN A N 1
ATOM 3638 C CA . GLN A 1 490 ? -39.419 -46.819 62.237 1.00 69.81 490 GLN A CA 1
ATOM 3639 C C . GLN A 1 490 ? -39.636 -47.807 63.397 1.00 69.81 490 GLN A C 1
ATOM 3641 O O . GLN A 1 490 ? -39.461 -47.440 64.562 1.00 69.81 490 GLN A O 1
ATOM 3646 N N . GLU A 1 491 ? -39.963 -49.075 63.118 1.00 67.25 491 GLU A N 1
ATOM 3647 C CA . GLU A 1 491 ? -40.150 -50.094 64.162 1.00 67.25 491 GLU A CA 1
ATOM 3648 C C . GLU A 1 491 ? -38.840 -50.744 64.631 1.00 67.25 491 GLU A C 1
ATOM 3650 O O . GLU A 1 491 ? -38.735 -51.188 65.778 1.00 67.25 491 GLU A O 1
ATOM 3655 N N . TRP A 1 492 ? -37.817 -50.786 63.775 1.00 62.66 492 TRP A N 1
ATOM 3656 C CA . TRP A 1 492 ? -36.532 -51.436 64.061 1.00 62.66 492 TRP A CA 1
ATOM 3657 C C . TRP A 1 492 ? -35.733 -50.803 65.220 1.00 62.66 492 TRP A C 1
ATOM 3659 O O . TRP A 1 492 ? -35.224 -51.555 66.060 1.00 62.66 492 TRP A O 1
ATOM 3669 N N . PRO A 1 493 ? -35.656 -49.463 65.365 1.00 55.47 493 PRO A N 1
ATOM 3670 C CA . PRO A 1 493 ? -34.991 -48.818 66.496 1.00 55.47 493 PRO A CA 1
ATOM 3671 C C . PRO A 1 493 ? -35.558 -49.229 67.859 1.00 55.47 493 PRO A C 1
ATOM 3673 O O . PRO A 1 493 ? -34.797 -49.380 68.814 1.00 55.47 493 PRO A O 1
ATOM 3676 N N . ARG A 1 494 ? -36.875 -49.485 67.948 1.00 58.41 494 ARG A N 1
ATOM 3677 C CA . ARG A 1 494 ? -37.528 -49.944 69.188 1.00 58.41 494 ARG A CA 1
ATOM 3678 C C . ARG A 1 494 ? -37.111 -51.356 69.600 1.00 58.41 494 ARG A C 1
ATOM 3680 O O . ARG A 1 494 ? -37.205 -51.677 70.779 1.00 58.41 494 ARG A O 1
ATOM 3687 N N . LYS A 1 495 ? -36.656 -52.190 68.659 1.00 56.00 495 LYS A N 1
ATOM 3688 C CA . LYS A 1 495 ? -36.263 -53.584 68.923 1.00 56.00 495 LYS A CA 1
ATOM 3689 C C . LYS A 1 495 ? -34.756 -53.777 69.117 1.00 56.00 495 LYS A C 1
ATOM 3691 O O . LYS A 1 495 ? -34.369 -54.757 69.740 1.00 56.00 495 LYS A O 1
ATOM 3696 N N . LEU A 1 496 ? -33.916 -52.866 68.615 1.00 54.44 496 LEU A N 1
ATOM 3697 C CA . LEU A 1 496 ? -32.452 -53.041 68.592 1.00 54.44 496 LEU A CA 1
ATOM 3698 C C . LEU A 1 496 ? -31.656 -52.000 69.400 1.00 54.44 496 LEU A C 1
ATOM 3700 O O . LEU A 1 496 ? -30.438 -52.111 69.490 1.00 54.44 496 LEU A O 1
ATOM 3704 N N . GLY A 1 497 ? -32.300 -50.990 69.995 1.00 52.75 497 GLY A N 1
ATOM 3705 C CA . GLY A 1 497 ? -31.655 -50.069 70.944 1.00 52.75 497 GLY A CA 1
ATOM 3706 C C . GLY A 1 497 ? -30.536 -49.170 70.387 1.00 52.75 497 GLY A C 1
ATOM 3707 O O . GLY A 1 497 ? -29.904 -48.471 71.172 1.00 52.75 497 GLY A O 1
ATOM 3708 N N . GLN A 1 498 ? -30.270 -49.162 69.070 1.00 53.16 498 GLN A N 1
ATOM 3709 C CA . GLN A 1 498 ? -29.123 -48.436 68.483 1.00 53.16 498 GLN A CA 1
ATOM 3710 C C . GLN A 1 498 ? -29.385 -47.649 67.183 1.00 53.16 498 GLN A C 1
ATOM 3712 O O . GLN A 1 498 ? -28.447 -47.094 66.616 1.00 53.16 498 GLN A O 1
ATOM 3717 N N . ALA A 1 499 ? -30.621 -47.526 66.693 1.00 48.03 499 ALA A N 1
ATOM 3718 C CA . ALA A 1 499 ? -30.880 -46.843 65.417 1.00 48.03 499 ALA A CA 1
ATOM 3719 C C . ALA A 1 499 ? -31.529 -45.455 65.597 1.00 48.03 499 ALA A C 1
ATOM 3721 O O . ALA A 1 499 ? -32.689 -45.255 65.261 1.00 48.03 499 ALA A O 1
ATOM 3722 N N . GLU A 1 500 ? -30.783 -44.465 66.095 1.00 55.47 500 GLU A N 1
ATOM 3723 C CA . GLU A 1 500 ? -31.273 -43.072 66.212 1.00 55.47 500 GLU A CA 1
ATOM 3724 C C . GLU A 1 500 ? -31.347 -42.315 64.865 1.00 55.47 500 GLU A C 1
ATOM 3726 O O . GLU A 1 500 ? -31.774 -41.164 64.834 1.00 55.47 500 GLU A O 1
ATOM 3731 N N . LYS A 1 501 ? -30.908 -42.907 63.739 1.00 56.84 501 LYS A N 1
ATOM 3732 C CA . LYS A 1 501 ? -30.743 -42.198 62.447 1.00 56.84 501 LYS A CA 1
ATOM 3733 C C . LYS A 1 501 ? -31.181 -43.003 61.208 1.00 56.84 501 LYS A C 1
ATOM 3735 O O . LYS A 1 501 ? -30.501 -42.958 60.184 1.00 56.84 501 LYS A O 1
ATOM 3740 N N . GLY A 1 502 ? -32.294 -43.730 61.308 1.00 58.59 502 GLY A N 1
ATOM 3741 C CA . GLY A 1 502 ? -32.905 -44.465 60.187 1.00 58.59 502 GLY A CA 1
ATOM 3742 C C . GLY A 1 502 ? -32.197 -45.774 59.802 1.00 58.59 502 GLY A C 1
ATOM 3743 O O . GLY A 1 502 ? -31.166 -46.147 60.369 1.00 58.59 502 GLY A O 1
ATOM 3744 N N . CYS A 1 503 ? -32.764 -46.487 58.824 1.00 61.44 503 CYS A N 1
ATOM 3745 C CA . CYS A 1 503 ? -32.326 -47.834 58.413 1.00 61.44 503 CYS A CA 1
ATOM 3746 C C . CYS A 1 503 ? -30.947 -47.909 57.729 1.00 61.44 503 CYS A C 1
ATOM 3748 O O . CYS A 1 503 ? -30.342 -48.978 57.676 1.00 61.44 503 CYS A O 1
ATOM 3750 N N . GLU A 1 504 ? -30.425 -46.799 57.198 1.00 58.00 504 GLU A N 1
ATOM 3751 C CA . GLU A 1 504 ? -29.225 -46.789 56.339 1.00 58.00 504 GLU A CA 1
ATOM 3752 C C . GLU A 1 504 ? -27.909 -47.105 57.073 1.00 58.00 504 GLU A C 1
ATOM 3754 O O . GLU A 1 504 ? -26.880 -47.301 56.428 1.00 58.00 504 GLU A O 1
ATOM 3759 N N . LYS A 1 505 ? -27.916 -47.169 58.412 1.00 54.81 505 LYS A N 1
ATOM 3760 C CA . LYS A 1 505 ? -26.705 -47.406 59.218 1.00 54.81 505 LYS A CA 1
ATOM 3761 C C . LYS A 1 505 ? -26.664 -48.734 59.967 1.00 54.81 505 LYS A C 1
ATOM 3763 O O . LYS A 1 505 ? -25.722 -48.937 60.727 1.00 54.81 505 LYS A O 1
ATOM 3768 N N . VAL A 1 506 ? -27.617 -49.645 59.761 1.00 53.28 506 VAL A N 1
ATOM 3769 C CA . VAL A 1 506 ? -27.525 -50.986 60.361 1.00 53.28 506 VAL A CA 1
ATOM 3770 C C . VAL A 1 506 ? -26.472 -51.792 59.584 1.00 53.28 506 VAL A C 1
ATOM 3772 O O . VAL A 1 506 ? -26.671 -52.045 58.393 1.00 53.28 506 VAL A O 1
ATOM 3775 N N . PRO A 1 507 ? -25.334 -52.190 60.189 1.00 48.78 507 PRO A N 1
ATOM 3776 C CA . PRO A 1 507 ? -24.354 -53.024 59.506 1.00 48.78 507 PRO A CA 1
ATOM 3777 C C . PRO A 1 507 ? -25.009 -54.366 59.161 1.00 48.78 507 PRO A C 1
ATOM 3779 O O . PRO A 1 507 ? -25.413 -55.109 60.051 1.00 48.78 507 PRO A O 1
ATOM 3782 N N . ILE A 1 508 ? -25.097 -54.692 57.868 1.00 49.62 508 ILE A N 1
ATOM 3783 C CA . ILE A 1 508 ? -25.727 -55.921 57.335 1.00 49.62 508 ILE A CA 1
ATOM 3784 C C . ILE A 1 508 ? -25.059 -57.217 57.860 1.00 49.62 508 ILE A C 1
ATOM 3786 O O . ILE A 1 508 ? -25.551 -58.319 57.632 1.00 49.62 508 ILE A O 1
ATOM 3790 N N . THR A 1 509 ? -23.950 -57.118 58.596 1.00 44.44 509 THR A N 1
ATOM 3791 C CA . THR A 1 509 ? -23.130 -58.257 59.020 1.00 44.44 509 THR A CA 1
ATOM 3792 C C . THR A 1 509 ? -23.373 -58.780 60.437 1.00 44.44 509 THR A C 1
ATOM 3794 O O . THR A 1 509 ? -22.764 -59.791 60.779 1.00 44.44 509 THR A O 1
ATOM 3797 N N . GLN A 1 510 ? -24.258 -58.202 61.261 1.00 42.78 510 GLN A N 1
ATOM 3798 C CA . GLN A 1 510 ? -24.579 -58.814 62.562 1.00 42.78 510 GLN A CA 1
ATOM 3799 C C . GLN A 1 510 ? -25.786 -59.760 62.487 1.00 42.78 510 GLN A C 1
ATOM 3801 O O . GLN A 1 510 ? -26.943 -59.362 62.538 1.00 42.78 510 GLN A O 1
ATOM 3806 N N . GLU A 1 511 ? -25.440 -61.039 62.327 1.00 43.78 511 GLU A N 1
ATOM 3807 C CA . GLU A 1 511 ? -26.135 -62.244 62.793 1.00 43.78 511 GLU A CA 1
ATOM 3808 C C . GLU A 1 511 ? -27.673 -62.204 62.837 1.00 43.78 511 GLU A C 1
ATOM 3810 O O . GLU A 1 511 ? -28.309 -62.033 63.875 1.00 43.78 511 GLU A O 1
ATOM 3815 N N . CYS A 1 512 ? -28.281 -62.581 61.710 1.00 41.47 512 CYS A N 1
ATOM 3816 C CA . CYS A 1 512 ? -29.695 -62.967 61.606 1.00 41.47 512 CYS A CA 1
ATOM 3817 C C . CYS A 1 512 ? -30.062 -64.225 62.440 1.00 41.47 512 CYS A C 1
ATOM 3819 O O . CYS A 1 512 ? -31.210 -64.665 62.436 1.00 41.47 512 CYS A O 1
ATOM 3821 N N . ASN A 1 513 ? -29.109 -64.821 63.166 1.00 43.69 513 ASN A N 1
ATOM 3822 C CA . ASN A 1 513 ? -29.323 -66.030 63.964 1.00 43.69 513 ASN A CA 1
ATOM 3823 C C . ASN A 1 513 ? -30.111 -65.777 65.264 1.00 43.69 513 ASN A C 1
ATOM 3825 O O . ASN A 1 513 ? -30.592 -66.733 65.866 1.00 43.69 513 ASN A O 1
ATOM 3829 N N . GLY A 1 514 ? -30.292 -64.518 65.681 1.00 42.34 514 GLY A N 1
ATOM 3830 C CA . GLY A 1 514 ? -31.034 -64.169 66.899 1.00 42.34 514 GLY A CA 1
ATOM 3831 C C . GLY A 1 514 ? -32.559 -64.036 66.751 1.00 42.34 514 GLY A C 1
ATOM 3832 O O . GLY A 1 514 ? -33.238 -63.914 67.765 1.00 42.34 514 GLY A O 1
ATOM 3833 N N . MET A 1 515 ? -33.121 -64.049 65.532 1.00 42.88 515 MET A N 1
ATOM 3834 C CA . MET A 1 515 ? -34.547 -63.730 65.293 1.00 42.88 515 MET A CA 1
ATOM 3835 C C . MET A 1 515 ? -35.455 -64.939 65.004 1.00 42.88 515 MET A C 1
ATOM 3837 O O . MET A 1 515 ? -36.543 -64.775 64.454 1.00 42.88 515 MET A O 1
ATOM 3841 N N . TYR A 1 516 ? -35.055 -66.153 65.387 1.00 40.25 516 TYR A N 1
ATOM 3842 C CA . TYR A 1 516 ? -35.953 -67.310 65.341 1.00 40.25 516 TYR A CA 1
ATOM 3843 C C . TYR A 1 516 ? -36.509 -67.598 66.735 1.00 40.25 516 TYR A C 1
ATOM 3845 O O . TYR A 1 516 ? -35.836 -68.192 67.578 1.00 40.25 516 TYR A O 1
ATOM 3853 N N . GLU A 1 517 ? -37.762 -67.216 66.977 1.00 41.81 517 GLU A N 1
ATOM 3854 C CA . GLU A 1 517 ? -38.514 -67.749 68.110 1.00 41.81 517 GLU A CA 1
ATOM 3855 C C . GLU A 1 517 ? -38.908 -69.196 67.778 1.00 41.81 517 GLU A C 1
ATOM 3857 O O . GLU A 1 517 ? -39.622 -69.460 66.807 1.00 41.81 517 GLU A O 1
ATOM 3862 N N . LYS A 1 518 ? -38.420 -70.166 68.563 1.00 43.44 518 LYS A N 1
ATOM 3863 C CA . LYS A 1 518 ? -38.911 -71.547 68.481 1.00 43.44 518 LYS A CA 1
ATOM 3864 C C . LYS A 1 518 ? -40.379 -71.553 68.902 1.00 43.44 518 LYS A C 1
ATOM 3866 O O . LYS A 1 518 ? -40.678 -71.509 70.094 1.00 43.44 518 LYS A O 1
ATOM 3871 N N .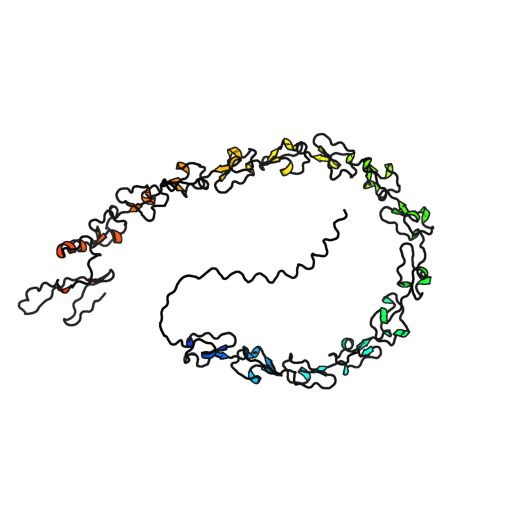 SER A 1 519 ? -41.292 -71.629 67.938 1.00 51.56 519 SER A N 1
ATOM 3872 C CA . SER A 1 519 ? -42.684 -71.955 68.249 1.00 51.56 519 SER A CA 1
ATOM 3873 C C . SER A 1 519 ? -42.765 -73.372 68.835 1.00 51.56 519 SER A C 1
ATOM 3875 O O . SER A 1 519 ? -41.969 -74.247 68.480 1.00 51.56 519 SER A O 1
ATOM 3877 N N . LYS A 1 520 ? -43.668 -73.572 69.805 1.00 47.09 520 LYS A N 1
ATOM 3878 C CA . LYS A 1 520 ? -43.885 -74.874 70.455 1.00 47.09 520 LYS A CA 1
ATOM 3879 C C . LYS A 1 520 ? -44.195 -75.943 69.392 1.00 47.09 520 LYS A C 1
ATOM 3881 O O . LYS A 1 520 ? -44.893 -75.621 68.432 1.00 47.09 520 LYS A O 1
ATOM 3886 N N . PRO A 1 521 ? -43.701 -77.184 69.555 1.00 45.28 521 PRO A N 1
ATOM 3887 C CA . PRO A 1 521 ? -43.987 -78.259 68.611 1.00 45.28 521 PRO A CA 1
ATOM 3888 C C . PRO A 1 521 ? -45.497 -78.493 68.524 1.00 45.28 521 PRO A C 1
ATOM 3890 O O . PRO A 1 521 ? -46.186 -78.463 69.545 1.00 45.28 521 PRO A O 1
ATOM 3893 N N . ALA A 1 522 ? -45.999 -78.716 67.309 1.00 52.81 522 ALA A N 1
ATOM 3894 C CA . ALA A 1 522 ? -47.305 -79.331 67.131 1.00 52.81 522 ALA A CA 1
ATOM 3895 C C . ALA A 1 522 ? -47.248 -80.770 67.679 1.00 52.81 522 ALA A C 1
ATOM 3897 O O . ALA A 1 522 ? -46.189 -81.404 67.652 1.00 52.81 522 ALA A O 1
ATOM 3898 N N . ASP A 1 523 ? -48.375 -81.287 68.177 1.00 51.31 523 ASP A N 1
ATOM 3899 C CA . ASP A 1 523 ? -48.482 -82.607 68.830 1.00 51.31 523 ASP A CA 1
ATOM 3900 C C . ASP A 1 523 ? -48.122 -83.806 67.914 1.00 51.31 523 ASP A C 1
ATOM 3902 O O . ASP A 1 523 ? -48.172 -84.957 68.344 1.00 51.31 523 ASP A O 1
ATOM 3906 N N . ASP A 1 524 ? -47.720 -83.558 66.663 1.00 54.75 524 ASP A N 1
ATOM 3907 C CA . ASP A 1 524 ? -47.239 -84.552 65.699 1.00 54.75 524 ASP A CA 1
ATOM 3908 C C . ASP A 1 524 ? -45.702 -84.673 65.617 1.00 54.75 524 ASP A C 1
ATOM 3910 O O . ASP A 1 524 ? -45.183 -85.500 64.868 1.00 54.75 524 ASP A O 1
ATOM 3914 N N . GLY A 1 525 ? -44.955 -83.877 66.391 1.00 55.97 525 GLY A N 1
ATOM 3915 C CA . GLY A 1 525 ? -43.490 -83.898 66.401 1.00 55.97 525 GLY A CA 1
ATOM 3916 C C . GLY A 1 525 ? -42.829 -83.178 65.220 1.00 55.97 525 GLY A C 1
ATOM 3917 O O . GLY A 1 525 ? -41.599 -83.194 65.114 1.00 55.97 525 GLY A O 1
ATOM 3918 N N . SER A 1 526 ? -43.590 -82.502 64.353 1.00 48.81 526 SER A N 1
ATOM 3919 C CA . SER A 1 526 ? -43.018 -81.650 63.311 1.00 48.81 526 SER A CA 1
ATOM 3920 C C . SER A 1 526 ? -42.618 -80.282 63.881 1.00 48.81 526 SER A C 1
ATOM 3922 O O . SER A 1 526 ? -43.367 -79.612 64.595 1.00 48.81 526 SER A O 1
ATOM 3924 N N . THR A 1 527 ? -41.380 -79.858 63.608 1.00 44.62 527 THR A N 1
ATOM 3925 C CA . THR A 1 527 ? -40.895 -78.528 64.003 1.00 44.62 527 THR A CA 1
ATOM 3926 C C . THR A 1 527 ? -41.058 -77.581 62.821 1.00 44.62 527 THR A C 1
ATOM 3928 O O . THR A 1 527 ? -40.213 -77.543 61.929 1.00 44.62 527 THR A O 1
ATOM 3931 N N . THR A 1 528 ? -42.137 -76.806 62.784 1.00 46.09 528 THR A N 1
ATOM 3932 C CA . THR A 1 528 ? -42.277 -75.715 61.812 1.00 46.09 528 THR A CA 1
ATOM 3933 C C . THR A 1 528 ? -41.522 -74.478 62.296 1.00 46.09 528 THR A C 1
ATOM 3935 O O . THR A 1 528 ? -41.907 -73.823 63.264 1.00 46.09 528 THR A O 1
ATOM 3938 N N . LEU A 1 529 ? -40.424 -74.149 61.611 1.00 44.62 529 LEU A N 1
ATOM 3939 C CA . LEU A 1 529 ? -39.754 -72.851 61.713 1.00 44.62 529 LEU A CA 1
ATOM 3940 C C . LEU A 1 529 ? -40.573 -71.812 60.937 1.00 44.62 529 LEU A C 1
ATOM 3942 O O . LEU A 1 529 ? -40.458 -71.694 59.717 1.00 44.62 529 LEU A O 1
ATOM 3946 N N . SER A 1 530 ? -41.414 -71.061 61.643 1.00 41.19 530 SER A N 1
ATOM 3947 C CA . SER A 1 530 ? -42.131 -69.922 61.066 1.00 41.19 530 SER A CA 1
ATOM 3948 C C . SER A 1 530 ? -41.178 -68.739 60.881 1.00 41.19 530 SER A C 1
ATOM 3950 O O . SER A 1 530 ? -40.432 -68.363 61.784 1.00 41.19 530 SER A O 1
ATOM 3952 N N . ARG A 1 531 ? -41.171 -68.193 59.663 1.00 42.72 531 ARG A N 1
ATOM 3953 C CA . ARG A 1 531 ? -40.143 -67.303 59.113 1.00 42.72 531 ARG A CA 1
ATOM 3954 C C . ARG A 1 531 ? -40.579 -65.837 59.195 1.00 42.72 531 ARG A C 1
ATOM 3956 O O . ARG A 1 531 ? -41.601 -65.488 58.615 1.00 42.72 531 ARG A O 1
ATOM 3963 N N . CYS A 1 532 ? -39.748 -64.975 59.778 1.00 37.16 532 CYS A N 1
ATOM 3964 C CA . CYS A 1 532 ? -39.740 -63.539 59.489 1.00 37.16 532 CYS A CA 1
ATOM 3965 C C . CYS A 1 532 ? -38.295 -63.106 59.240 1.00 37.16 532 CYS A C 1
ATOM 3967 O O . CYS A 1 532 ? -37.492 -63.034 60.161 1.00 37.16 532 CYS A O 1
ATOM 3969 N N . GLY A 1 533 ? -37.957 -62.844 57.981 1.00 44.09 533 GLY A N 1
ATOM 3970 C CA . GLY A 1 533 ? -36.661 -62.288 57.612 1.00 44.09 533 GLY A CA 1
ATOM 3971 C C . GLY A 1 533 ? -36.670 -61.854 56.156 1.00 44.09 533 GLY A C 1
ATOM 3972 O O . GLY A 1 533 ? -36.574 -62.693 55.262 1.00 44.09 533 GLY A O 1
ATOM 3973 N N . TYR A 1 534 ? -36.818 -60.551 55.931 1.00 44.16 534 TYR A N 1
ATOM 3974 C CA . TYR A 1 534 ? -36.469 -59.908 54.668 1.00 44.16 534 TYR A CA 1
ATOM 3975 C C . TYR A 1 534 ? -34.994 -59.515 54.750 1.00 44.16 534 TYR A C 1
ATOM 3977 O O . TYR A 1 534 ? -34.564 -58.964 55.764 1.00 44.16 534 TYR A O 1
ATOM 3985 N N . GLN A 1 535 ? -34.214 -59.798 53.706 1.00 43.62 535 GLN A N 1
ATOM 3986 C CA . GLN A 1 535 ? -32.817 -59.373 53.630 1.00 43.62 535 GLN A CA 1
ATOM 3987 C C . GLN A 1 535 ? -32.677 -58.335 52.514 1.00 43.62 535 GLN A C 1
ATOM 3989 O O . GLN A 1 535 ? -33.057 -58.587 51.370 1.00 43.62 535 GLN A O 1
ATOM 3994 N N . TYR A 1 536 ? -32.153 -57.160 52.863 1.00 37.81 536 TYR A N 1
ATOM 3995 C CA . TYR A 1 536 ? -31.851 -56.087 51.919 1.00 37.81 536 TYR A CA 1
ATOM 3996 C C . TYR A 1 536 ? -30.404 -56.225 51.452 1.00 37.81 536 TYR A C 1
ATOM 3998 O O . TYR A 1 536 ? -29.473 -56.061 52.240 1.00 37.81 536 TYR A O 1
ATOM 4006 N N . VAL A 1 537 ? -30.205 -56.504 50.165 1.00 43.38 537 VAL A N 1
ATOM 4007 C CA . VAL A 1 537 ? -28.877 -56.502 49.540 1.00 43.38 537 VAL A CA 1
ATOM 4008 C C . VAL A 1 537 ? -28.967 -55.677 48.259 1.00 43.38 537 VAL A C 1
ATOM 4010 O O . VAL A 1 537 ? -29.723 -56.009 47.353 1.00 43.38 537 VAL A O 1
ATOM 4013 N N . GLY A 1 538 ? -28.233 -54.562 48.189 1.00 39.09 538 GLY A N 1
ATOM 4014 C CA . GLY A 1 538 ? -28.124 -53.754 46.966 1.00 39.09 538 GLY A CA 1
ATOM 4015 C C . GLY A 1 538 ? -29.394 -53.013 46.514 1.00 39.09 538 GLY A C 1
ATOM 4016 O O . GLY A 1 538 ? -29.528 -52.737 45.327 1.00 39.09 538 GLY A O 1
ATOM 4017 N N . GLY A 1 539 ? -30.322 -52.683 47.421 1.00 43.56 539 GLY A N 1
ATOM 4018 C CA . GLY A 1 539 ? -31.523 -51.894 47.094 1.00 43.56 539 GLY A CA 1
ATOM 4019 C C . GLY A 1 539 ? -32.723 -52.690 46.562 1.00 43.56 539 GLY A C 1
ATOM 4020 O O . GLY A 1 539 ? -33.668 -52.081 46.071 1.00 43.56 539 GLY A O 1
ATOM 4021 N N . GLN A 1 540 ? -32.717 -54.024 46.671 1.00 38.34 540 GLN A N 1
ATOM 4022 C CA . GLN A 1 540 ? -33.865 -54.890 46.361 1.00 38.34 540 GLN A CA 1
ATOM 4023 C C . GLN A 1 540 ? -34.285 -55.715 47.590 1.00 38.34 540 GLN A C 1
ATOM 4025 O O . GLN A 1 540 ? -33.440 -56.101 48.403 1.00 38.34 540 GLN A O 1
ATOM 4030 N N . VAL A 1 541 ? -35.594 -55.968 47.716 1.00 43.25 541 VAL A N 1
ATOM 4031 C CA . VAL A 1 541 ? -36.202 -56.792 48.775 1.00 43.25 541 VAL A CA 1
ATOM 4032 C C . VAL A 1 541 ? -36.287 -58.236 48.288 1.00 43.25 541 VAL A C 1
ATOM 4034 O O . VAL A 1 541 ? -37.063 -58.527 47.383 1.00 43.25 541 VAL A O 1
ATOM 4037 N N . PHE A 1 542 ? -35.540 -59.151 48.906 1.00 42.34 542 PHE A N 1
ATOM 4038 C CA . PHE A 1 542 ? -35.627 -60.578 48.585 1.00 42.34 542 PHE A CA 1
ATOM 4039 C C . PHE A 1 542 ? -36.573 -61.288 49.556 1.00 42.34 542 PHE A C 1
ATOM 4041 O O . PHE A 1 542 ? -36.427 -61.185 50.778 1.00 42.34 542 PHE A O 1
ATOM 4048 N N . ARG A 1 543 ? -37.538 -62.043 49.016 1.00 41.66 543 ARG A N 1
ATOM 4049 C CA . ARG A 1 543 ? -38.357 -62.978 49.796 1.00 41.66 543 ARG A CA 1
ATOM 4050 C C . ARG A 1 543 ? -37.681 -64.337 49.796 1.00 41.66 543 ARG A C 1
ATOM 4052 O O . ARG A 1 543 ? -37.594 -64.999 48.767 1.00 41.66 543 ARG A O 1
ATOM 4059 N N . CYS A 1 544 ? -37.254 -64.801 50.962 1.00 42.12 544 CYS A N 1
ATOM 4060 C CA . CYS A 1 544 ? -36.763 -66.161 51.066 1.00 42.12 544 CYS A CA 1
ATOM 4061 C C . CYS A 1 544 ? -37.951 -67.139 50.923 1.00 42.12 544 CYS A C 1
ATOM 4063 O O . CYS A 1 544 ? -38.830 -67.193 51.790 1.00 42.12 544 CYS A O 1
ATOM 4065 N N . GLY A 1 545 ? -37.977 -67.926 49.843 1.00 39.12 545 GLY A N 1
ATOM 4066 C CA . GLY A 1 545 ? -38.885 -69.067 49.660 1.00 39.12 545 GLY A CA 1
ATOM 4067 C C . GLY A 1 545 ? -38.392 -70.304 50.418 1.00 39.12 545 GLY A C 1
ATOM 4068 O O . GLY A 1 545 ? -37.194 -70.438 50.679 1.00 39.12 545 GLY A O 1
ATOM 4069 N N . ALA A 1 546 ? -39.305 -71.162 50.872 1.00 37.03 546 ALA A N 1
ATOM 4070 C CA . ALA A 1 546 ? -38.962 -72.420 51.531 1.00 37.03 546 ALA A CA 1
ATOM 4071 C C . ALA A 1 546 ? -38.732 -73.505 50.475 1.00 37.03 546 ALA A C 1
ATOM 4073 O O . ALA A 1 546 ? -39.626 -73.779 49.680 1.00 37.03 546 ALA A O 1
ATOM 4074 N N . LEU A 1 547 ? -37.558 -74.129 50.494 1.00 40.00 547 LEU A N 1
ATOM 4075 C CA . LEU A 1 547 ? -37.340 -75.457 49.937 1.00 40.00 547 LEU A CA 1
ATOM 4076 C C . LEU A 1 547 ? -36.493 -76.244 50.936 1.00 40.00 547 LEU A C 1
ATOM 4078 O O . LEU A 1 547 ? -35.753 -75.657 51.722 1.00 40.00 547 LEU A O 1
ATOM 4082 N N . ASP A 1 548 ? -36.722 -77.549 50.907 1.00 42.09 548 ASP A N 1
ATOM 4083 C CA . ASP A 1 548 ? -36.341 -78.602 51.845 1.00 42.09 548 ASP A CA 1
ATOM 4084 C C . ASP A 1 548 ? -35.028 -78.405 52.633 1.00 42.09 548 ASP A C 1
ATOM 4086 O O . ASP A 1 548 ? -34.060 -77.816 52.147 1.00 42.09 548 ASP A O 1
ATOM 4090 N N . ALA A 1 549 ? -34.997 -78.954 53.852 1.00 43.62 549 ALA A N 1
ATOM 4091 C CA . ALA A 1 549 ? -34.138 -78.615 54.998 1.00 43.62 549 ALA A CA 1
ATOM 4092 C C . ALA A 1 549 ? -32.606 -78.790 54.835 1.00 43.62 549 ALA A C 1
ATOM 4094 O O . ALA A 1 549 ? -31.889 -78.882 55.829 1.00 43.62 549 ALA A O 1
ATOM 4095 N N . SER A 1 550 ? -32.060 -78.823 53.618 1.00 43.09 550 SER A N 1
ATOM 4096 C CA . SER A 1 550 ? -30.625 -79.018 53.388 1.00 43.09 550 SER A CA 1
ATOM 4097 C C . SER A 1 550 ? -29.944 -78.091 52.372 1.00 43.09 550 SER A C 1
ATOM 4099 O O . SER A 1 550 ? -28.714 -78.114 52.334 1.00 43.09 550 SER A O 1
ATOM 4101 N N . LYS A 1 551 ? -30.634 -77.210 51.620 1.00 44.66 551 LYS A N 1
ATOM 4102 C CA . LYS A 1 551 ? -29.969 -76.154 50.811 1.00 44.66 551 LYS A CA 1
ATOM 4103 C C . LYS A 1 551 ? -30.828 -74.893 50.635 1.00 44.66 551 LYS A C 1
ATOM 4105 O O . LYS A 1 551 ? -31.862 -74.929 49.979 1.00 44.66 551 LYS A O 1
ATOM 4110 N N . LEU A 1 552 ? -30.351 -73.755 51.147 1.00 38.62 552 LEU A N 1
ATOM 4111 C CA . LEU A 1 552 ? -30.926 -72.429 50.883 1.00 38.62 552 LEU A CA 1
ATOM 4112 C C . LEU A 1 552 ? -30.349 -71.849 49.585 1.00 38.62 552 LEU A C 1
ATOM 4114 O O . LEU A 1 552 ? -29.137 -71.686 49.466 1.00 38.62 552 LEU A O 1
ATOM 4118 N N . VAL A 1 553 ? -31.217 -71.496 48.637 1.00 42.72 553 VAL A N 1
ATOM 4119 C CA . VAL A 1 553 ? -30.878 -70.670 47.468 1.00 42.72 553 VAL A CA 1
ATOM 4120 C C . VAL A 1 553 ? -31.805 -69.457 47.469 1.00 42.72 553 VAL A C 1
ATOM 4122 O O . VAL A 1 553 ? -33.020 -69.609 47.599 1.00 42.72 553 VAL A O 1
ATOM 4125 N N . CYS A 1 554 ? -31.244 -68.253 47.343 1.00 34.53 554 CYS A N 1
ATOM 4126 C CA . CYS A 1 554 ? -32.022 -67.021 47.216 1.00 34.53 554 CYS A CA 1
ATOM 4127 C C . CYS A 1 554 ? -32.462 -66.835 45.756 1.00 34.53 554 CYS A C 1
ATOM 4129 O O . CYS A 1 554 ? -31.620 -66.729 44.866 1.00 34.53 554 CYS A O 1
ATOM 4131 N N . GLY A 1 555 ? -33.775 -66.811 45.519 1.00 41.22 555 GLY A N 1
ATOM 4132 C CA . GLY A 1 555 ? -34.376 -66.408 44.244 1.00 41.22 555 GLY A CA 1
ATOM 4133 C C . GLY A 1 555 ? -34.677 -64.910 44.239 1.00 41.22 555 GLY A C 1
ATOM 4134 O O . GLY A 1 555 ? -34.972 -64.352 45.296 1.00 41.22 555 GLY A O 1
ATOM 4135 N N . ARG A 1 556 ? -34.544 -64.283 43.067 1.00 33.19 556 ARG A N 1
ATOM 4136 C CA . ARG A 1 556 ? -34.691 -62.836 42.862 1.00 33.19 556 ARG A CA 1
ATOM 4137 C C . ARG A 1 556 ? -36.114 -62.342 43.080 1.00 33.19 556 ARG A C 1
ATOM 4139 O O . ARG A 1 556 ? -37.042 -63.064 42.650 1.00 33.19 556 ARG A O 1
#

Foldseek 3Di:
DPPPDPPPPPPPPPPPPPDPPDPPPDDDDDDPDDDDDDDDDDQAQLPPADADQQWAFDPVSRVWTDRDSVRGTAGFLLPADADPQWDADPVRSRPRDHDRVRGTAGAQQPPDADPQWDFPPRPFRDDDNVRGIAGWLLPEDEDDQWDFDPDRRHGDHDRVRGIAGFLLPPPLVVVLWAFDPVRRRPRDDDNVRTTFDALLPDDEDQQWAFDPVRRGDGDDDNVRGIDGDFLLPHDADQQWAFDPVRRRPGDGYCVRGTFGFLLPAAADVVVQWAFDPVRSGPGDHDSVRGIAGFLLPEDADPQWAFDPVRRRPHDHDCVRGTAGFLLPPDQPVVLQWDADPVRSRPGDDDSVRGTAGFLLNEDADQQWAFDPVRSNPRDHYCVRGTAGFLLPEDFDCVQQWDFDPVRRGPRDHDSVRGTAGQLLPEDADQQWEFDPVRRNPGDHDSVNGTAGFLLPEDLDPPPPFWDFWPPRSRPGDRDSVSTIDGNVQVVVCVVPVPCPGTDPPDPLPPDPPPPFDFDDDDPVRDGDRDDDDWRDDPHDTWDFDDDDDPDGDTDD

pLDDT: mean 79.83, std 18.71, range [33.0, 97.12]

Secondary structure (DSSP, 8-state):
--S-SSSSSSSSSSSSS-SSSSSSS--SSS--------------BGGG--PPTTEEE-TTGGG-B-SSHHHHEEEPGGG--PPTTEEE-GGGTT----SHHHHEEE-GGG--PPTTEEE--TTS---SHHHHEEEBGGGPPPPTTEEEPS-TTSB--SHHHHEEEBGGG---GGGT-EE-TTTTTSB--SHHHHEE-BGGG--PPTTEE--GGGTT-BS--HHHH-EEPBGGG--PPTTEEE-GGGTTSB--SHHHHEEEBTTT----GGGTEEE-GGGTT-B---HHHHEEEBGGG--PPTTEEE-GGGTTSB--SHHHHEEEBGGG----GGGTEEE-GGGTTSB-SSHHHHEEEBGGGPPPPTTEEE-GGGTTSB--SHHHHEEEBTTS----GGGTEEE-GGGTTSB--SHHHHEEEBTTT--PPTTEEE-GGGTTSB--SHHHHEEEBGGG----SS-TTEEEPTT-TTSB--SHHHHEEEGGGGTHHHHHS--TT-GGGS-TTS-GGG----PPPPTTS--------EEEETTEEEE-----TT------